Protein AF-A0A2M7ABZ1-F1 (afdb_monomer)

Mean predicted aligned error: 12.77 Å

Solvent-accessible surface area (backbone atoms only — not comparable to full-atom values): 26211 Å² total; per-residue (Å²): 136,86,88,85,86,80,89,87,82,90,82,91,82,89,80,89,74,88,72,80,87,73,80,72,74,69,66,63,60,52,29,52,74,60,35,75,46,79,46,58,76,96,41,47,70,61,53,51,52,48,51,53,53,42,56,55,56,56,36,79,76,76,46,80,64,65,33,72,39,83,44,68,68,30,31,37,38,35,41,38,52,60,62,96,60,91,64,83,72,90,65,74,61,65,68,59,35,51,50,57,22,34,69,79,47,41,23,38,33,36,39,34,40,42,34,88,60,85,48,88,64,38,64,44,33,30,42,30,28,50,57,42,79,54,99,72,53,60,24,41,28,23,48,36,36,40,37,42,24,10,77,90,36,52,86,51,42,50,75,60,51,60,78,70,50,64,84,97,42,56,28,34,37,36,45,47,50,62,66,88,73,53,52,76,82,44,38,79,47,53,74,65,25,46,31,44,35,36,41,58,58,56,22,81,50,54,58,62,51,45,54,50,46,65,58,48,47,76,78,34,61,91,60,39,24,70,43,46,49,45,61,59,68,42,47,66,58,53,49,58,62,53,56,60,45,70,45,73,75,47,38,69,44,62,88,45,42,38,38,36,40,35,33,25,54,78,57,71,78,37,29,56,51,53,48,34,37,51,50,13,38,54,30,55,76,69,61,42,40,86,69,46,42,44,69,49,98,47,37,40,37,33,41,29,40,54,102,57,62,38,41,34,34,46,32,46,46,9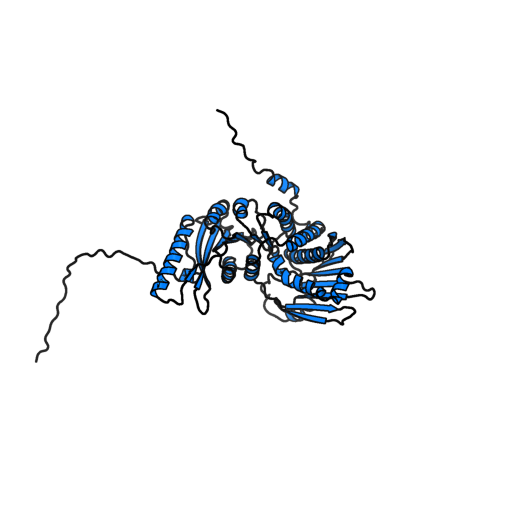0,64,77,54,93,85,49,32,85,65,62,78,68,62,87,87,68,84,73,81,81,67,98,76,69,26,63,45,32,42,37,40,31,30,51,83,86,83,72,39,34,40,40,34,43,31,57,34,90,49,87,35,34,28,38,39,38,39,32,45,87,91,39,73,79,46,76,45,81,46,76,49,80,72,72,52,69,31,53,46,52,41,59,55,71,74,56,83,78,70,54,66,63,55,55,48,6,48,53,42,24,44,54,51,52,74,41,29,65,82,64,68,79,67,82,84,74,60,73,71,60,58,57,60,61,71,69,64,62,83,74,78,79,73,92,76,88,83,137

Radius of gyration: 29.43 Å; Cα contacts (8 Å, |Δi|>4): 736; chains: 1; bounding box: 98×83×87 Å

Foldseek 3Di:
DDDDDDDDDDDDDDDDDPDPPPPPPQQPVCQQVPDKDWDDLVCVVVVVVVNVVNLQVVCVPDDVFAAEDEDAQAAEEEEEECPPDPDDPLDPDPQVLVLLLCLQHVHAYEYEYEDQDADVVQKIKMKGKRWDDDPTHYIYIHIYMYMYHYPVCLLCVLVSVVVVTDPPHAYEYEYDAACLPPCVSCVSVQQRHAEYEYALLRHQQSLVVLVSCLVVCVVCQVRYAYYHLLVLLCVVVVVLVVVQCPDPQSVVCLVQWAEKEWEFEPDHPSLVLSVLLVVLLSCLVSVWAFPAWDQDPFGIWTWIDDPDIHIYHYGYDDDDDPPQCVVVVPDPDDDPSDDPNGSTAKMKIWGDPPLFIKIWMWGDHNDSQWIWIWIDGNVDDIDIDIDGHDRQDVSNSVSVVVPDDHYDPSSSSSSVRSNVNLVNDPVSVPDDDPDPVVVVVVVVPDDPDPDPDDDD

Sequence (456 aa):
MRASGVVFERRQADEGVMKPNLEFAAIDTQLLDGGSSSVDVGAIERELDRLWKAAAEAHETERPHDAVMRACSANLIVITSAPDSGGASTFPDAAEVAAEVVTRHPCRVLVVDVLAQSLDPPLQASISARCQMPEQGKRICCEQIHLQADASAEEDLPGVILPLLIPGLPVYLWWIGDGAFEIVRYHQLIESVDCFLFDSALSDDPRVQTARLLEAIPRRRESLSFRDLNWARLTPWRQMVAQFFDARDALAYLPLLESVDIEVVPSRPRRFHQAALLAGWIMGQLNLEPESVVDTKRGVMIETRGERSVQFEIGVRPGPPRNALDHWAHREGEAPAEPLSVGVLSVSLSTRGDGRGASFSVCGGDDEESALTREKTLESDMVERRVRHRHRTVARLVGDELAFAGRDLVFEKALAKAADIYAGSCRAASIASVPVQQLQNELIRSPTHRGRDGMV

Secondary structure (DSSP, 8-state):
----------------------------HHHHTT--EEE-GGGHHHHHHHHHHHHHHHHHHH-GGG-EEE--S-EEEEEEE--SS-PPP-SPPHHHHHHHHHTTS--EEEEEEEESS--SSSEEEEEEEEEE--SSS-EEEEEEEEEEEETTTGGGHHHHHGGGSPTTS-EEEEEESTTTT-TTTTHHHHTT-SEEEE-GGG-S-HHHHHHHHHHHHHHHTTT-EEEEHHHHHTHHHHHHHHHTTSSHHHHTTGGGEEEEEEEE-S-TGGGHHHHHHHHHHHHHHTT-EEEEEEE-SSEEEEEEESSS--EEEEEEPSSS-TTTHHHHTT--S-PPP--TT-SEEEEEEEE-SSS---EEEEEE-SSTTEEEEEEE-SSS--EEEEEE-----HHHHHHHHHT--S--HHHHHHHHHHHHHHHH-TTTS-S----HHHHHHHHTTS----------

Structure (mmCIF, N/CA/C/O backbone):
data_AF-A0A2M7ABZ1-F1
#
_entry.id   AF-A0A2M7ABZ1-F1
#
loop_
_atom_site.group_PDB
_atom_site.id
_atom_site.type_symbol
_atom_site.label_atom_id
_atom_site.label_alt_id
_atom_site.label_comp_id
_atom_site.label_asym_id
_atom_site.label_entity_id
_atom_site.label_seq_id
_atom_site.pdbx_PDB_ins_code
_atom_site.Cartn_x
_atom_site.Cartn_y
_atom_site.Cartn_z
_atom_site.occupancy
_atom_site.B_iso_or_equiv
_atom_site.auth_seq_id
_atom_site.auth_comp_id
_atom_site.auth_asym_id
_atom_site.auth_atom_id
_atom_site.pdbx_PDB_model_num
ATOM 1 N N . MET A 1 1 ? 73.064 -50.337 -42.245 1.00 37.56 1 MET A N 1
ATOM 2 C CA . MET A 1 1 ? 71.659 -50.152 -42.675 1.00 37.56 1 MET A CA 1
ATOM 3 C C . MET A 1 1 ? 71.125 -48.917 -41.963 1.00 37.56 1 MET A C 1
ATOM 5 O O . MET A 1 1 ? 70.828 -48.992 -40.787 1.00 37.56 1 MET A O 1
ATOM 9 N N . ARG A 1 2 ? 71.426 -47.725 -42.490 1.00 26.98 2 ARG A N 1
ATOM 10 C CA . ARG A 1 2 ? 70.519 -46.872 -43.288 1.00 26.98 2 ARG A CA 1
ATOM 11 C C . ARG A 1 2 ? 69.206 -46.535 -42.566 1.00 26.98 2 ARG A C 1
ATOM 13 O O . ARG A 1 2 ? 68.192 -47.178 -42.789 1.00 26.98 2 ARG A O 1
ATOM 20 N N . ALA A 1 3 ? 69.277 -45.470 -41.769 1.00 29.48 3 ALA A N 1
ATOM 21 C CA . ALA A 1 3 ? 68.209 -44.492 -41.615 1.00 29.48 3 ALA A CA 1
ATOM 22 C C . ALA A 1 3 ? 68.322 -43.466 -42.765 1.00 29.48 3 ALA A C 1
ATOM 24 O O . ALA A 1 3 ? 69.419 -43.007 -43.086 1.00 29.48 3 ALA A O 1
ATOM 25 N N . SER A 1 4 ? 67.212 -43.162 -43.430 1.00 27.42 4 SER A N 1
ATOM 26 C CA . SER A 1 4 ? 67.008 -42.106 -44.443 1.00 27.42 4 SER A CA 1
ATOM 27 C C . SER A 1 4 ? 65.489 -41.990 -44.592 1.00 27.42 4 SER A C 1
ATOM 29 O O . SER A 1 4 ? 64.832 -43.023 -44.616 1.00 27.42 4 SER A O 1
ATOM 31 N N . GLY A 1 5 ? 64.827 -40.843 -44.664 1.00 26.83 5 GLY A N 1
ATOM 32 C CA . GLY A 1 5 ? 65.174 -39.437 -44.870 1.00 26.83 5 GLY A CA 1
ATOM 33 C C . GLY A 1 5 ? 63.844 -38.658 -44.775 1.00 26.83 5 GLY A C 1
ATOM 34 O O . GLY A 1 5 ? 62.827 -39.258 -44.452 1.00 26.83 5 GLY A O 1
ATOM 35 N N . VAL A 1 6 ? 63.677 -37.376 -45.063 1.00 28.42 6 VAL A N 1
ATOM 36 C CA . VAL A 1 6 ? 64.500 -36.206 -45.374 1.00 28.42 6 VAL A CA 1
ATOM 37 C C . VAL A 1 6 ? 63.502 -35.035 -45.241 1.00 28.42 6 VAL A C 1
ATOM 39 O O . VAL A 1 6 ? 62.312 -35.185 -45.510 1.00 28.42 6 VAL A O 1
ATOM 42 N N . VAL A 1 7 ? 64.013 -33.899 -44.780 1.00 34.03 7 VAL A N 1
ATOM 43 C CA . VAL A 1 7 ? 63.387 -32.571 -44.654 1.00 34.03 7 VAL A CA 1
ATOM 44 C C . VAL A 1 7 ? 62.760 -32.087 -45.967 1.00 34.03 7 VAL A C 1
ATOM 46 O O . VAL A 1 7 ? 63.385 -32.284 -46.998 1.00 34.03 7 VAL A O 1
ATOM 49 N N . PHE A 1 8 ? 61.646 -31.341 -45.927 1.00 25.97 8 PHE A N 1
ATOM 50 C CA . PHE A 1 8 ? 61.452 -30.185 -46.822 1.00 25.97 8 PHE A CA 1
ATOM 51 C C . PHE A 1 8 ? 60.575 -29.102 -46.182 1.00 25.97 8 PHE A C 1
ATOM 53 O O . PHE A 1 8 ? 59.482 -29.357 -45.683 1.00 25.97 8 PHE A O 1
ATOM 60 N N . GLU A 1 9 ? 61.100 -27.880 -46.216 1.00 25.58 9 GLU A N 1
ATOM 61 C CA . GLU A 1 9 ? 60.507 -26.646 -45.720 1.00 25.58 9 GLU A CA 1
ATOM 62 C C . GLU A 1 9 ? 60.005 -25.796 -46.909 1.00 25.58 9 GLU A C 1
ATOM 64 O O . GLU A 1 9 ? 60.681 -25.699 -47.930 1.00 25.58 9 GLU A O 1
ATOM 69 N N . ARG A 1 10 ? 58.824 -25.183 -46.724 1.00 29.83 10 ARG A N 1
ATOM 70 C CA . ARG A 1 10 ? 58.233 -23.978 -47.359 1.00 29.83 10 ARG A CA 1
ATOM 71 C C . ARG A 1 10 ? 58.237 -23.791 -48.891 1.00 29.83 10 ARG A C 1
ATOM 73 O O . ARG A 1 10 ? 59.263 -23.514 -49.502 1.00 29.83 10 ARG A O 1
ATOM 80 N N . ARG A 1 11 ? 57.025 -23.565 -49.428 1.00 25.77 11 ARG A N 1
ATOM 81 C CA . ARG A 1 11 ? 56.642 -22.305 -50.111 1.00 25.77 11 ARG A CA 1
ATOM 82 C C . ARG A 1 11 ? 55.117 -22.139 -50.181 1.00 25.77 11 ARG A C 1
ATOM 84 O O . ARG A 1 11 ? 54.405 -23.089 -50.480 1.00 25.77 11 ARG A O 1
ATOM 91 N N . GLN A 1 12 ? 54.660 -20.923 -49.878 1.00 30.97 12 GLN A N 1
ATOM 92 C CA . GLN A 1 12 ? 53.288 -20.439 -50.048 1.00 30.97 12 GLN A CA 1
ATOM 93 C C . GLN A 1 12 ? 52.871 -20.448 -51.524 1.00 30.97 12 GLN A C 1
ATOM 95 O O . GLN A 1 12 ? 53.657 -20.050 -52.384 1.00 30.97 12 GLN A O 1
ATOM 100 N N . ALA A 1 13 ? 51.607 -20.785 -51.770 1.00 28.12 13 ALA A N 1
ATOM 101 C CA . ALA A 1 13 ? 50.809 -20.192 -52.832 1.00 28.12 13 ALA A CA 1
ATOM 102 C C . ALA A 1 13 ? 49.476 -19.770 -52.203 1.00 28.12 13 ALA A C 1
ATOM 104 O O . ALA A 1 13 ? 48.799 -20.560 -51.546 1.00 28.12 13 ALA A O 1
ATOM 105 N N . ASP A 1 14 ? 49.227 -18.479 -52.330 1.00 31.53 14 ASP A N 1
ATOM 106 C CA . ASP A 1 14 ? 48.079 -17.713 -51.884 1.00 31.53 14 ASP A CA 1
ATOM 107 C C . ASP A 1 14 ? 46.997 -17.848 -52.964 1.00 31.53 14 ASP A C 1
ATOM 109 O O . ASP A 1 14 ? 47.285 -17.582 -54.128 1.00 31.53 14 ASP A O 1
ATOM 113 N N . GLU A 1 15 ? 45.787 -18.280 -52.615 1.00 28.86 15 GLU A N 1
ATOM 114 C CA . GLU A 1 15 ? 44.605 -18.081 -53.459 1.00 28.86 15 GLU A CA 1
ATOM 115 C C . GLU A 1 15 ? 43.376 -17.938 -52.557 1.00 28.86 15 GLU A C 1
ATOM 117 O O . GLU A 1 15 ? 43.018 -18.818 -51.770 1.00 28.86 15 GLU A O 1
ATOM 122 N N . GLY A 1 16 ? 42.809 -16.736 -52.613 1.00 39.03 16 GLY A N 1
ATOM 123 C CA . GLY A 1 16 ? 41.833 -16.226 -51.671 1.00 39.03 16 GLY A CA 1
ATOM 124 C C . GLY A 1 16 ? 40.489 -16.936 -51.728 1.00 39.03 16 GLY A C 1
ATOM 125 O O . GLY A 1 16 ? 39.860 -17.066 -52.775 1.00 39.03 16 GLY A O 1
ATOM 126 N N . VAL A 1 17 ? 39.986 -17.261 -50.543 1.00 30.23 17 VAL A N 1
ATOM 127 C CA . VAL A 1 17 ? 38.552 -17.335 -50.286 1.00 30.23 17 VAL A CA 1
ATOM 128 C C . VAL A 1 17 ? 38.280 -16.330 -49.181 1.00 30.23 17 VAL A C 1
ATOM 130 O O . VAL A 1 17 ? 38.726 -16.497 -48.046 1.00 30.23 17 VAL A O 1
ATOM 133 N N . MET A 1 18 ? 37.594 -15.249 -49.547 1.00 25.61 18 MET A N 1
ATOM 134 C CA . MET A 1 18 ? 37.084 -14.247 -48.621 1.00 25.61 18 MET A CA 1
ATOM 135 C C . MET A 1 18 ? 36.155 -14.971 -47.633 1.00 25.61 18 MET A C 1
ATOM 137 O O . MET A 1 18 ? 35.040 -15.354 -47.984 1.00 25.61 18 MET A O 1
ATOM 141 N N . LYS A 1 19 ? 36.640 -15.245 -46.417 1.00 27.69 19 LYS A N 1
ATOM 142 C CA . LYS A 1 19 ? 35.794 -15.744 -45.331 1.00 27.69 19 LYS A CA 1
ATOM 143 C C . LYS A 1 19 ? 34.947 -14.567 -44.844 1.00 27.69 19 LYS A C 1
ATOM 145 O O . LYS A 1 19 ? 35.532 -13.539 -44.502 1.00 27.69 19 LYS A O 1
ATOM 150 N N . PRO A 1 20 ? 33.610 -14.669 -44.809 1.00 27.34 20 PRO A N 1
ATOM 151 C CA . PRO A 1 20 ? 32.815 -13.663 -44.130 1.00 27.34 20 PRO A CA 1
ATOM 152 C C . PRO A 1 20 ? 33.196 -13.693 -42.645 1.00 27.34 20 PRO A C 1
ATOM 154 O O . PRO A 1 20 ? 33.122 -14.743 -42.004 1.00 27.34 20 PRO A O 1
ATOM 157 N N . ASN A 1 21 ? 33.636 -12.549 -42.116 1.00 25.69 21 ASN A N 1
ATOM 158 C CA . ASN A 1 21 ? 33.726 -12.308 -40.679 1.00 25.69 21 ASN A CA 1
ATOM 159 C C . ASN A 1 21 ? 32.302 -12.335 -40.114 1.00 25.69 21 ASN A C 1
ATOM 161 O O . ASN A 1 21 ? 31.626 -11.314 -40.038 1.00 25.69 21 ASN A O 1
ATOM 165 N N . LEU A 1 22 ? 31.836 -13.527 -39.766 1.00 29.81 22 LEU A N 1
ATOM 166 C CA . LEU A 1 22 ? 30.732 -13.723 -38.843 1.00 29.81 22 LEU A CA 1
ATOM 167 C C . LEU A 1 22 ? 31.352 -13.842 -37.452 1.00 29.81 22 LEU A C 1
ATOM 169 O O . LEU A 1 22 ? 31.588 -14.939 -36.951 1.00 29.81 22 LEU A O 1
ATOM 173 N N . GLU A 1 23 ? 31.643 -12.695 -36.839 1.00 25.44 23 GLU A N 1
ATOM 174 C CA . GLU A 1 23 ? 31.601 -12.609 -35.381 1.00 25.44 23 GLU A CA 1
ATOM 175 C C . GLU A 1 23 ? 30.135 -12.819 -34.984 1.00 25.44 23 GLU A C 1
ATOM 177 O O . GLU A 1 23 ? 29.347 -11.879 -34.881 1.00 25.44 23 GLU A O 1
ATOM 182 N N . PHE A 1 24 ? 29.739 -14.083 -34.828 1.00 29.56 24 PHE A N 1
ATOM 183 C CA . PHE A 1 24 ? 28.591 -14.410 -33.999 1.00 29.56 24 PHE A CA 1
ATOM 184 C C . PHE A 1 24 ? 28.968 -13.958 -32.593 1.00 29.56 24 PHE A C 1
ATOM 186 O O . PHE A 1 24 ? 29.764 -14.611 -31.919 1.00 29.56 24 PHE A O 1
ATOM 193 N N . ALA A 1 25 ? 28.462 -12.793 -32.190 1.00 31.64 25 ALA A N 1
ATOM 194 C CA . ALA A 1 25 ? 28.470 -12.392 -30.798 1.00 31.64 25 ALA A CA 1
ATOM 195 C C . ALA A 1 25 ? 27.790 -13.526 -30.030 1.00 31.64 25 ALA A C 1
ATOM 197 O O . ALA A 1 25 ? 26.587 -13.743 -30.184 1.00 31.64 25 ALA A O 1
ATOM 198 N N . ALA A 1 26 ? 28.586 -14.292 -29.280 1.00 33.97 26 ALA A N 1
ATOM 199 C CA . ALA A 1 26 ? 28.063 -15.190 -28.272 1.00 33.97 26 ALA A CA 1
ATOM 200 C C . ALA A 1 26 ? 27.034 -14.392 -27.470 1.00 33.97 26 ALA A C 1
ATOM 202 O O . ALA A 1 26 ? 27.288 -13.236 -27.123 1.00 33.97 26 ALA A O 1
ATOM 203 N N . ILE A 1 27 ? 25.859 -14.975 -27.246 1.00 44.28 27 ILE A N 1
ATOM 204 C CA . ILE A 1 27 ? 24.884 -14.402 -26.321 1.00 44.28 27 ILE A CA 1
ATOM 205 C C . ILE A 1 27 ? 25.647 -14.068 -25.060 1.00 44.28 27 ILE A C 1
ATOM 207 O O . ILE A 1 27 ? 26.324 -14.938 -24.507 1.00 44.28 27 ILE A O 1
ATOM 211 N N . ASP A 1 28 ? 25.556 -12.819 -24.628 1.00 55.75 28 ASP A N 1
ATOM 212 C CA . ASP A 1 28 ? 26.108 -12.461 -23.345 1.00 55.75 28 ASP A CA 1
ATOM 213 C C . ASP A 1 28 ? 25.199 -13.092 -22.291 1.00 55.75 28 ASP A C 1
ATOM 215 O O . ASP A 1 28 ? 24.196 -12.517 -21.868 1.00 55.75 28 ASP A O 1
ATOM 219 N N . THR A 1 29 ? 25.484 -14.347 -21.936 1.00 54.69 29 THR A N 1
ATOM 220 C CA . THR A 1 29 ? 24.743 -15.109 -20.925 1.00 54.69 29 THR A CA 1
ATOM 221 C C . THR A 1 29 ? 24.694 -14.346 -19.605 1.00 54.69 29 THR A C 1
ATOM 223 O O . THR A 1 29 ? 23.753 -14.533 -18.839 1.00 54.69 29 THR A O 1
ATOM 226 N N . GLN A 1 30 ? 25.624 -13.404 -19.393 1.00 60.22 30 GLN A N 1
ATOM 227 C CA . GLN A 1 30 ? 25.597 -12.453 -18.288 1.00 60.22 30 GLN A CA 1
ATOM 228 C C . GLN A 1 30 ? 24.284 -11.667 -18.241 1.00 60.22 30 GLN A C 1
ATOM 230 O O . GLN A 1 30 ? 23.736 -11.517 -17.157 1.00 60.22 30 GLN A O 1
ATOM 235 N N . LEU A 1 31 ? 23.722 -11.235 -19.377 1.00 67.81 31 LEU A N 1
ATOM 236 C CA . LEU A 1 31 ? 22.454 -10.492 -19.410 1.00 67.81 31 LEU A CA 1
ATOM 237 C C . LEU A 1 31 ? 21.248 -11.349 -19.035 1.00 67.81 31 LEU A C 1
ATOM 239 O O . LEU A 1 31 ? 20.300 -10.842 -18.440 1.00 67.81 31 LEU A O 1
ATOM 243 N N . LEU A 1 32 ? 21.280 -12.643 -19.365 1.00 63.00 32 LEU A N 1
ATOM 244 C CA . LEU A 1 32 ? 20.260 -13.590 -18.915 1.00 63.00 32 LEU A CA 1
ATOM 245 C C . LEU A 1 32 ? 20.393 -13.837 -17.410 1.00 63.00 32 LEU A C 1
ATOM 247 O O . LEU A 1 32 ? 19.382 -13.951 -16.715 1.00 63.00 32 LEU A O 1
ATOM 251 N N . ASP A 1 33 ? 21.623 -13.887 -16.900 1.00 63.25 33 ASP A N 1
ATOM 252 C CA . ASP A 1 33 ? 21.953 -14.131 -15.493 1.00 63.25 33 ASP A CA 1
ATOM 253 C C . ASP A 1 33 ? 21.874 -12.863 -14.614 1.00 63.25 33 ASP A C 1
ATOM 255 O O . ASP A 1 33 ? 22.294 -12.875 -13.458 1.00 63.25 33 ASP A O 1
ATOM 259 N N . GLY A 1 34 ? 21.267 -11.786 -15.129 1.00 63.81 34 GLY A N 1
ATOM 260 C CA . GLY A 1 34 ? 20.964 -10.563 -14.382 1.00 63.81 34 GLY A CA 1
ATOM 261 C C . GLY A 1 34 ? 21.987 -9.434 -14.518 1.00 63.81 34 GLY A C 1
ATOM 262 O O . GLY A 1 34 ? 21.836 -8.415 -13.848 1.00 63.81 34 GLY A O 1
ATOM 263 N N . GLY A 1 35 ? 22.996 -9.588 -15.373 1.00 74.75 35 GLY A N 1
ATOM 264 C CA . GLY A 1 35 ? 23.852 -8.497 -15.832 1.00 74.75 35 GLY A CA 1
ATOM 265 C C . GLY A 1 35 ? 23.069 -7.472 -16.657 1.00 74.75 35 GLY A C 1
ATOM 266 O O . GLY A 1 35 ? 22.014 -7.776 -17.218 1.00 74.75 35 GLY A O 1
ATOM 267 N N . SER A 1 36 ? 23.590 -6.250 -16.735 1.00 80.75 36 SER A N 1
ATOM 268 C CA . SER A 1 36 ? 23.009 -5.159 -17.519 1.00 80.75 36 SER A CA 1
ATOM 269 C C . SER A 1 36 ? 23.965 -4.693 -18.615 1.00 80.75 36 SER A C 1
ATOM 271 O O . SER A 1 36 ? 25.185 -4.728 -18.457 1.00 80.75 36 SER A O 1
ATOM 273 N N . SER A 1 37 ? 23.402 -4.252 -19.740 1.00 85.88 37 SER A N 1
ATOM 274 C CA . SER A 1 37 ? 24.144 -3.626 -20.837 1.00 85.88 37 SER A CA 1
ATOM 275 C C . SER A 1 37 ? 23.607 -2.223 -21.079 1.00 85.88 37 SER A C 1
ATOM 277 O O . SER A 1 37 ? 22.395 -2.042 -21.204 1.00 85.88 37 SER A O 1
ATOM 279 N N . SER A 1 38 ? 24.500 -1.233 -21.136 1.00 90.75 38 SER A N 1
ATOM 280 C CA . SER A 1 38 ? 24.141 0.144 -21.482 1.00 90.75 38 SER A CA 1
ATOM 281 C C . SER A 1 38 ? 23.786 0.250 -22.966 1.00 90.75 38 SER A C 1
ATOM 283 O O . SER A 1 38 ? 24.461 -0.332 -23.817 1.00 90.75 38 SER A O 1
ATOM 285 N N . VAL A 1 39 ? 22.722 0.992 -23.275 1.00 92.38 39 VAL A N 1
ATOM 286 C CA . VAL A 1 39 ? 22.192 1.146 -24.633 1.00 92.38 39 VAL A CA 1
ATOM 287 C C . VAL A 1 39 ? 21.771 2.587 -24.903 1.00 92.38 39 VAL A C 1
ATOM 289 O O . VAL A 1 39 ? 21.405 3.327 -23.992 1.00 92.38 39 VAL A O 1
ATOM 292 N N . ASP A 1 40 ? 21.784 2.975 -26.177 1.00 91.31 40 ASP A N 1
ATOM 293 C CA . ASP A 1 40 ? 21.129 4.207 -26.616 1.00 91.31 40 ASP A CA 1
ATOM 294 C C . ASP A 1 40 ? 19.605 4.081 -26.456 1.00 91.31 40 ASP A C 1
ATOM 296 O O . ASP A 1 40 ? 19.018 3.043 -26.777 1.00 91.31 40 ASP A O 1
ATOM 300 N N . VAL A 1 41 ? 18.954 5.154 -26.006 1.00 90.69 41 VAL A N 1
ATOM 301 C CA . VAL A 1 41 ? 17.511 5.182 -25.725 1.00 90.69 41 VAL A CA 1
ATOM 302 C C . VAL A 1 41 ? 16.704 4.834 -26.980 1.00 90.69 41 VAL A C 1
ATOM 304 O O . VAL A 1 41 ? 15.777 4.028 -26.929 1.00 90.69 41 VAL A O 1
ATOM 307 N N . GLY A 1 42 ? 17.110 5.355 -28.144 1.00 90.75 42 GLY A N 1
ATOM 308 C CA . GLY A 1 42 ? 16.475 5.054 -29.432 1.00 90.75 42 GLY A CA 1
ATOM 309 C C . GLY A 1 42 ? 16.747 3.639 -29.967 1.00 90.75 42 GLY A C 1
ATOM 310 O O . GLY A 1 42 ? 16.208 3.250 -31.010 1.00 90.75 42 GLY A O 1
ATOM 311 N N . ALA A 1 43 ? 17.600 2.862 -29.296 1.00 92.75 43 ALA A N 1
ATOM 312 C CA . ALA A 1 43 ? 17.977 1.507 -29.679 1.00 92.75 43 ALA A CA 1
ATOM 313 C C . ALA A 1 43 ? 17.376 0.414 -28.782 1.00 92.75 43 ALA A C 1
ATOM 315 O O . ALA A 1 43 ? 17.467 -0.752 -29.163 1.00 92.75 43 ALA A O 1
ATOM 316 N N . ILE A 1 44 ? 16.738 0.765 -27.655 1.00 94.06 44 ILE A N 1
ATOM 317 C CA . ILE A 1 44 ? 16.277 -0.184 -26.623 1.00 94.06 44 ILE A CA 1
ATOM 318 C C . ILE A 1 44 ? 15.510 -1.377 -27.220 1.00 94.06 44 ILE A C 1
ATOM 320 O O . ILE A 1 44 ? 15.923 -2.516 -27.025 1.00 94.06 44 ILE A O 1
ATOM 324 N N . GLU A 1 45 ? 14.445 -1.145 -27.998 1.00 93.50 45 GLU A N 1
ATOM 325 C CA . GLU A 1 45 ? 13.643 -2.240 -28.581 1.00 93.50 45 GLU A CA 1
ATOM 326 C C . GLU A 1 45 ? 14.450 -3.122 -29.544 1.00 93.50 45 GLU A C 1
ATOM 328 O O . GLU A 1 45 ? 14.308 -4.344 -29.534 1.00 93.50 45 GLU A O 1
ATOM 333 N N . ARG A 1 46 ? 15.352 -2.535 -30.346 1.00 93.69 46 ARG A N 1
ATOM 334 C CA . ARG A 1 46 ? 16.205 -3.327 -31.249 1.00 93.69 46 ARG A CA 1
ATOM 335 C C . ARG A 1 46 ? 17.165 -4.220 -30.473 1.00 93.69 46 ARG A C 1
ATOM 337 O O . ARG A 1 46 ? 17.393 -5.354 -30.889 1.00 93.69 46 ARG A O 1
ATOM 344 N N . GLU A 1 47 ? 17.744 -3.713 -29.388 1.00 93.12 47 GLU A N 1
ATOM 345 C CA . GLU A 1 47 ? 18.681 -4.483 -28.569 1.00 93.12 47 GLU A CA 1
ATOM 346 C C . GLU A 1 47 ? 17.962 -5.560 -27.743 1.00 93.12 47 GLU A C 1
ATOM 348 O O . GLU A 1 47 ? 18.479 -6.670 -27.621 1.00 93.12 47 GLU A O 1
ATOM 353 N N . LEU A 1 48 ? 16.733 -5.308 -27.276 1.00 90.88 48 LEU A N 1
ATOM 354 C CA . LEU A 1 48 ? 15.878 -6.344 -26.679 1.00 90.88 48 LEU A CA 1
ATOM 355 C C . LEU A 1 48 ? 15.531 -7.445 -27.693 1.00 90.88 48 LEU A C 1
ATOM 357 O O . LEU A 1 48 ? 15.695 -8.630 -27.401 1.00 90.88 48 LEU A O 1
ATOM 361 N N . ASP A 1 49 ? 15.121 -7.082 -28.911 1.00 90.06 49 ASP A N 1
ATOM 362 C CA . ASP A 1 49 ? 14.864 -8.046 -29.989 1.00 90.06 49 ASP A CA 1
ATOM 363 C C . ASP A 1 49 ? 16.107 -8.875 -30.326 1.00 90.06 49 ASP A C 1
ATOM 365 O O . ASP A 1 49 ? 16.015 -10.080 -30.583 1.00 90.06 49 ASP A O 1
ATOM 369 N N . ARG A 1 50 ? 17.280 -8.235 -30.335 1.00 89.62 50 ARG A N 1
ATOM 370 C CA . ARG A 1 50 ? 18.560 -8.908 -30.552 1.00 89.62 50 ARG A CA 1
ATOM 371 C C . ARG A 1 50 ? 18.858 -9.898 -29.429 1.00 89.62 50 ARG A C 1
ATOM 373 O O . ARG A 1 50 ? 19.221 -11.033 -29.731 1.00 89.62 50 ARG A O 1
ATOM 380 N N . LEU A 1 51 ? 18.663 -9.500 -28.170 1.00 86.81 51 LEU A N 1
ATOM 381 C CA . LEU A 1 51 ? 18.843 -10.358 -26.998 1.00 86.81 51 LEU A CA 1
ATOM 382 C C . LEU A 1 51 ? 17.960 -11.608 -27.083 1.00 86.81 51 LEU A C 1
ATOM 384 O O . LEU A 1 51 ? 18.453 -12.718 -26.884 1.00 86.81 51 LEU A O 1
ATOM 388 N N . TRP A 1 52 ? 16.680 -11.459 -27.436 1.00 86.88 52 TRP A N 1
ATOM 389 C CA . TRP A 1 52 ? 15.760 -12.599 -27.516 1.00 86.88 52 TRP A CA 1
ATOM 390 C C . TRP A 1 52 ? 16.023 -13.522 -28.703 1.00 86.88 52 TRP A C 1
ATOM 392 O O . TRP A 1 52 ? 15.903 -14.738 -28.550 1.00 86.88 52 TRP A O 1
ATOM 402 N N . LYS A 1 53 ? 16.407 -12.977 -29.865 1.00 85.50 53 LYS A N 1
ATOM 403 C CA . LYS A 1 53 ? 16.834 -13.791 -31.017 1.00 85.50 53 LYS A CA 1
ATOM 404 C C . LYS A 1 53 ? 18.053 -14.627 -30.666 1.00 85.50 53 LYS A C 1
ATOM 406 O O . LYS A 1 53 ? 18.043 -15.834 -30.874 1.00 85.50 53 LYS A O 1
ATOM 411 N N . ALA A 1 54 ? 19.051 -13.990 -30.060 1.00 82.06 54 ALA A N 1
ATOM 412 C CA . ALA A 1 54 ? 20.263 -14.667 -29.647 1.00 82.06 54 ALA A CA 1
ATOM 413 C C . ALA A 1 54 ? 19.929 -15.771 -28.623 1.00 82.06 54 ALA A C 1
ATOM 415 O O . ALA A 1 54 ? 20.287 -16.923 -28.840 1.00 82.06 54 ALA A O 1
ATOM 416 N N . ALA A 1 55 ? 19.153 -15.469 -27.572 1.00 78.56 55 ALA A N 1
ATOM 417 C CA . ALA A 1 55 ? 18.728 -16.465 -26.583 1.00 78.56 55 ALA A CA 1
ATOM 418 C C . ALA A 1 55 ? 18.027 -17.677 -27.225 1.00 78.56 55 ALA A C 1
ATOM 420 O O . ALA A 1 55 ? 18.344 -18.811 -26.878 1.00 78.56 55 ALA A O 1
ATOM 421 N N . ALA A 1 56 ? 17.125 -17.462 -28.189 1.00 77.94 56 ALA A N 1
ATOM 422 C CA . ALA A 1 56 ? 16.450 -18.547 -28.900 1.00 77.94 56 ALA A CA 1
ATOM 423 C C . ALA A 1 56 ? 17.425 -19.443 -29.692 1.00 77.94 56 ALA A C 1
ATOM 425 O O . ALA A 1 56 ? 17.279 -20.664 -29.661 1.00 77.94 56 ALA A O 1
ATOM 426 N N . GLU A 1 57 ? 18.431 -18.856 -30.346 1.00 76.62 57 GLU A N 1
ATOM 427 C CA . GLU A 1 57 ? 19.406 -19.573 -31.179 1.00 76.62 57 GLU A CA 1
ATOM 428 C C . GLU A 1 57 ? 20.348 -20.488 -30.367 1.00 76.62 57 GLU A C 1
ATOM 430 O O . GLU A 1 57 ? 20.600 -21.614 -30.793 1.00 76.62 57 GLU A O 1
ATOM 435 N N . ALA A 1 58 ? 20.828 -20.094 -29.176 1.00 68.25 58 ALA A N 1
ATOM 436 C CA . ALA A 1 58 ? 21.696 -20.990 -28.381 1.00 68.25 58 ALA A CA 1
ATOM 437 C C . ALA A 1 58 ? 20.990 -22.214 -27.797 1.00 68.25 58 ALA A C 1
ATOM 439 O O . ALA A 1 58 ? 21.638 -23.217 -27.483 1.00 68.25 58 ALA A O 1
ATOM 440 N N . HIS A 1 59 ? 19.667 -22.172 -27.646 1.00 60.94 59 HIS A N 1
ATOM 441 C CA . HIS A 1 59 ? 18.929 -23.346 -27.189 1.00 60.94 59 HIS A CA 1
ATOM 442 C C . HIS A 1 59 ? 18.866 -24.455 -28.238 1.00 60.94 59 HIS A C 1
ATOM 444 O O . HIS A 1 59 ? 18.713 -25.620 -27.867 1.00 60.94 59 HIS A O 1
ATOM 450 N N . GLU A 1 60 ? 19.012 -24.128 -29.524 1.00 58.81 60 GLU A N 1
ATOM 451 C CA . GLU A 1 60 ? 19.020 -25.127 -30.594 1.00 58.81 60 GLU A CA 1
ATOM 452 C C . GLU A 1 60 ? 20.312 -25.960 -30.607 1.00 58.81 60 GLU A C 1
ATOM 454 O O . GLU A 1 60 ? 20.299 -27.104 -31.065 1.00 58.81 60 GLU A O 1
ATOM 459 N N . THR A 1 61 ? 21.415 -25.434 -30.063 1.00 56.56 61 THR A N 1
ATOM 460 C CA . THR A 1 61 ? 22.746 -26.049 -30.153 1.00 56.56 61 THR A CA 1
ATOM 461 C C . THR A 1 61 ? 23.217 -26.796 -28.901 1.00 56.56 61 THR A C 1
ATOM 463 O O . THR A 1 61 ? 23.967 -27.760 -29.064 1.00 56.56 61 THR A O 1
ATOM 466 N N . GLU A 1 62 ? 22.815 -26.419 -27.673 1.00 53.31 62 GLU A N 1
ATOM 467 C CA . GLU A 1 62 ? 23.560 -26.866 -26.472 1.00 53.31 62 GLU A CA 1
ATOM 468 C C . GLU A 1 62 ? 22.800 -27.663 -25.387 1.00 53.31 62 GLU A C 1
ATOM 470 O O . GLU A 1 62 ? 23.462 -28.458 -24.721 1.00 53.31 62 GLU A O 1
ATOM 475 N N . ARG A 1 63 ? 21.464 -27.558 -25.217 1.00 54.81 63 ARG A N 1
ATOM 476 C CA . ARG A 1 63 ? 20.625 -28.435 -24.341 1.00 54.81 63 ARG A CA 1
ATOM 477 C C . ARG A 1 63 ? 19.118 -28.095 -24.438 1.00 54.81 63 ARG A C 1
ATOM 479 O O . ARG A 1 63 ? 18.733 -26.977 -24.105 1.00 54.81 63 ARG A O 1
ATOM 486 N N . PRO A 1 64 ? 18.218 -29.054 -24.734 1.00 52.88 64 PRO A N 1
ATOM 487 C CA . PRO A 1 64 ? 16.774 -28.791 -24.848 1.00 52.88 64 PRO A CA 1
ATOM 488 C C . PRO A 1 64 ? 16.038 -28.548 -23.512 1.00 52.88 64 PRO A C 1
ATOM 490 O O . PRO A 1 64 ? 14.913 -28.048 -23.524 1.00 52.88 64 PRO A O 1
ATOM 493 N N . HIS A 1 65 ? 16.636 -28.890 -22.363 1.00 51.19 65 HIS A N 1
ATOM 494 C CA . HIS A 1 65 ? 16.026 -28.681 -21.038 1.00 51.19 65 HIS A CA 1
ATOM 495 C C . HIS A 1 65 ? 16.166 -27.247 -20.501 1.00 51.19 65 HIS A C 1
ATOM 497 O O . HIS A 1 65 ? 15.427 -26.895 -19.589 1.00 51.19 65 HIS A O 1
ATOM 503 N N . ASP A 1 66 ? 17.019 -26.418 -21.112 1.00 58.41 66 ASP A N 1
ATOM 504 C CA . ASP A 1 66 ? 17.309 -25.049 -20.662 1.00 58.41 66 ASP A CA 1
ATOM 505 C C . ASP A 1 66 ? 16.547 -23.975 -21.456 1.00 58.41 66 ASP A C 1
ATOM 507 O O . ASP A 1 66 ? 16.835 -22.791 -21.315 1.00 58.41 66 ASP A O 1
ATOM 511 N N . ALA A 1 67 ? 15.581 -24.365 -22.300 1.00 68.38 67 ALA A N 1
ATOM 512 C CA . ALA A 1 67 ? 14.897 -23.458 -23.221 1.00 68.38 67 ALA A CA 1
ATOM 513 C C . ALA A 1 67 ? 14.336 -22.209 -22.515 1.00 68.38 67 ALA A C 1
ATOM 515 O O . ALA A 1 67 ? 13.472 -22.317 -21.640 1.00 68.38 67 ALA A O 1
ATOM 516 N N . VAL A 1 68 ? 14.800 -21.028 -22.928 1.00 73.25 68 VAL A N 1
ATOM 517 C CA . VAL A 1 68 ? 14.299 -19.731 -22.468 1.00 73.25 68 VAL A CA 1
ATOM 518 C C . VAL A 1 68 ? 12.965 -19.425 -23.134 1.00 73.25 68 VAL A C 1
ATOM 520 O O . VAL A 1 68 ? 12.796 -19.520 -24.348 1.00 73.25 68 VAL A O 1
ATOM 523 N N . MET A 1 69 ? 11.998 -19.032 -22.317 1.00 80.00 69 MET A N 1
ATOM 524 C CA . MET A 1 69 ? 10.699 -18.543 -22.737 1.00 80.00 69 MET A CA 1
ATOM 525 C C . MET A 1 69 ? 10.535 -17.111 -22.240 1.00 80.00 69 MET A C 1
ATOM 527 O O . MET A 1 69 ? 10.525 -16.862 -21.035 1.00 80.00 69 MET A O 1
ATOM 531 N N . ARG A 1 70 ? 10.361 -16.172 -23.173 1.00 83.88 70 ARG A N 1
ATOM 532 C CA . ARG A 1 70 ? 9.915 -14.817 -22.847 1.00 83.88 70 ARG A CA 1
ATOM 533 C C . ARG A 1 70 ? 8.445 -14.878 -22.438 1.00 83.88 70 ARG A C 1
ATOM 535 O O . ARG A 1 70 ? 7.613 -15.342 -23.218 1.00 83.88 70 ARG A O 1
ATOM 542 N N . ALA A 1 71 ? 8.124 -14.417 -21.234 1.00 81.94 71 ALA A N 1
ATOM 543 C CA . ALA A 1 71 ? 6.747 -14.297 -20.767 1.00 81.94 71 ALA A CA 1
ATOM 544 C C . ALA A 1 71 ? 6.498 -12.876 -20.273 1.00 81.94 71 ALA A C 1
ATOM 546 O O . ALA A 1 71 ? 7.323 -12.304 -19.571 1.00 81.94 71 ALA A O 1
ATOM 547 N N . CYS A 1 72 ? 5.355 -12.306 -20.635 1.00 88.38 72 CYS A N 1
ATOM 548 C CA . CYS A 1 72 ? 4.952 -11.004 -20.141 1.00 88.38 72 CYS A CA 1
ATOM 549 C C . CYS A 1 72 ? 3.430 -10.921 -20.086 1.00 88.38 72 CYS A C 1
ATOM 551 O O . CYS A 1 72 ? 2.754 -11.213 -21.069 1.00 88.38 72 CYS A O 1
ATOM 553 N N . SER A 1 73 ? 2.908 -10.533 -18.928 1.00 91.62 73 SER A N 1
ATOM 554 C CA . SER A 1 73 ? 1.477 -10.400 -18.645 1.00 91.62 73 SER A CA 1
ATOM 555 C C . SER A 1 73 ? 1.071 -8.986 -18.221 1.00 91.62 73 SER A C 1
ATOM 557 O O . SER A 1 73 ? -0.119 -8.702 -18.135 1.00 91.62 73 SER A O 1
ATOM 559 N N . ALA A 1 74 ? 2.046 -8.102 -17.986 1.00 94.88 74 ALA A N 1
ATOM 560 C CA . ALA A 1 74 ? 1.844 -6.717 -17.575 1.00 94.88 74 ALA A CA 1
ATOM 561 C C . ALA A 1 74 ? 3.071 -5.850 -17.905 1.00 94.88 74 ALA A C 1
ATOM 563 O O . ALA A 1 74 ? 4.165 -6.373 -18.120 1.00 94.88 74 ALA A O 1
ATOM 564 N N . ASN A 1 75 ? 2.899 -4.532 -17.871 1.00 96.56 75 ASN A N 1
ATOM 565 C CA . ASN A 1 75 ? 3.981 -3.557 -17.778 1.00 96.56 75 ASN A CA 1
ATOM 566 C C . ASN A 1 75 ? 4.059 -3.048 -16.331 1.00 96.56 75 ASN A C 1
ATOM 568 O O . ASN A 1 75 ? 3.038 -2.646 -15.774 1.00 96.56 75 ASN A O 1
ATOM 572 N N . LEU A 1 76 ? 5.246 -3.045 -15.727 1.00 96.56 76 LEU A N 1
ATOM 573 C CA . LEU A 1 76 ? 5.494 -2.471 -14.404 1.00 96.56 76 LEU A CA 1
ATOM 574 C C . LEU A 1 76 ? 6.500 -1.329 -14.532 1.00 96.56 76 LEU A C 1
ATOM 576 O O . LEU A 1 76 ? 7.689 -1.559 -14.726 1.00 96.56 76 LEU A O 1
ATOM 580 N N . ILE A 1 77 ? 6.022 -0.100 -14.402 1.00 95.62 77 ILE A N 1
ATOM 581 C CA . ILE A 1 77 ? 6.856 1.095 -14.322 1.00 95.62 77 ILE A CA 1
ATOM 582 C C . ILE A 1 77 ? 7.144 1.351 -12.846 1.00 95.62 77 ILE A C 1
ATOM 584 O O . ILE A 1 77 ? 6.219 1.394 -12.040 1.00 95.62 77 ILE A O 1
ATOM 588 N N . VAL A 1 78 ? 8.405 1.540 -12.486 1.00 94.25 78 VAL A N 1
ATOM 589 C CA . VAL A 1 78 ? 8.844 1.880 -11.134 1.00 94.25 78 VAL A CA 1
ATOM 590 C C . VAL A 1 78 ? 9.554 3.218 -11.211 1.00 94.25 78 VAL A C 1
ATOM 592 O O . VAL A 1 78 ? 10.599 3.300 -11.842 1.00 94.25 78 VAL A O 1
ATOM 595 N N . ILE A 1 79 ? 8.988 4.259 -10.604 1.00 90.50 79 ILE A N 1
ATOM 596 C CA . ILE A 1 79 ? 9.618 5.583 -10.563 1.00 90.50 79 ILE A CA 1
ATOM 597 C C . ILE A 1 79 ? 10.162 5.814 -9.162 1.00 90.50 79 ILE A C 1
ATOM 599 O O . ILE A 1 79 ? 9.408 5.759 -8.184 1.00 90.50 79 ILE A O 1
ATOM 603 N N . THR A 1 80 ? 11.459 6.093 -9.078 1.00 86.81 80 THR A N 1
ATOM 604 C CA . THR A 1 80 ? 12.104 6.590 -7.868 1.00 86.81 80 THR A CA 1
ATOM 605 C C . THR A 1 80 ? 12.466 8.058 -8.072 1.00 86.81 80 THR A C 1
ATOM 607 O O . THR A 1 80 ? 13.023 8.449 -9.098 1.00 86.81 80 THR A O 1
ATOM 610 N N . SER A 1 81 ? 12.115 8.890 -7.095 1.00 72.00 81 SER A N 1
ATOM 611 C CA . SER A 1 81 ? 12.603 10.267 -7.026 1.00 72.00 81 SER A CA 1
ATOM 612 C C . SER A 1 81 ? 13.641 10.344 -5.922 1.00 72.00 81 SER A C 1
ATOM 614 O O . SER A 1 81 ? 13.386 9.889 -4.800 1.00 72.00 81 SER A O 1
ATOM 616 N N . ALA A 1 82 ? 14.799 10.938 -6.209 1.00 61.03 82 ALA A N 1
ATOM 617 C CA . ALA A 1 82 ? 15.750 11.275 -5.161 1.00 61.03 82 ALA A CA 1
ATOM 618 C C . ALA A 1 82 ? 15.052 12.158 -4.103 1.00 61.03 82 ALA A C 1
ATOM 620 O O . ALA A 1 82 ? 14.343 13.097 -4.471 1.00 61.03 82 ALA A O 1
ATOM 621 N N . PRO A 1 83 ? 15.207 11.875 -2.797 1.00 54.50 83 PRO A N 1
ATOM 622 C CA . PRO A 1 83 ? 14.709 12.780 -1.773 1.00 54.50 83 PRO A CA 1
ATOM 623 C C . PRO A 1 83 ? 15.459 14.118 -1.861 1.00 54.50 83 PRO A C 1
ATOM 625 O O . PRO A 1 83 ? 16.687 14.135 -1.942 1.00 54.50 83 PRO A O 1
ATOM 628 N N . ASP A 1 84 ? 14.733 15.237 -1.761 1.00 45.91 84 ASP A N 1
ATOM 629 C CA . ASP A 1 84 ? 15.292 16.607 -1.760 1.00 45.91 84 ASP A CA 1
ATOM 630 C C . ASP A 1 84 ? 16.372 16.826 -0.684 1.00 45.91 84 ASP A C 1
ATOM 632 O O . ASP A 1 84 ? 17.205 17.730 -0.763 1.00 45.91 84 ASP A O 1
ATOM 636 N N . SER A 1 85 ? 16.367 15.994 0.355 1.00 41.16 85 SER A N 1
ATOM 637 C CA . SER A 1 85 ? 17.375 15.974 1.407 1.00 41.16 85 SER A CA 1
ATOM 638 C C . SER A 1 85 ? 18.198 14.701 1.256 1.00 41.16 85 SER A C 1
ATOM 640 O O . SER A 1 85 ? 17.680 13.617 1.495 1.00 41.16 85 SER A O 1
ATOM 642 N N . GLY A 1 86 ? 19.472 14.842 0.865 1.00 37.50 86 GLY A N 1
ATOM 643 C CA . GLY A 1 86 ? 20.438 13.770 0.565 1.00 37.50 86 GLY A CA 1
ATOM 644 C C . GLY A 1 86 ? 20.806 12.826 1.722 1.00 37.50 86 GLY A C 1
ATOM 645 O O . GLY A 1 86 ? 21.978 12.528 1.939 1.00 37.50 86 GLY A O 1
ATOM 646 N N . GLY A 1 87 ? 19.823 12.372 2.496 1.00 40.75 87 GLY A N 1
ATOM 647 C CA . GLY A 1 87 ? 19.930 11.223 3.376 1.00 40.75 87 GLY A CA 1
ATOM 648 C C . GLY A 1 87 ? 19.831 9.925 2.578 1.00 40.75 87 GLY A C 1
ATOM 649 O O . GLY A 1 87 ? 19.174 9.861 1.540 1.00 40.75 87 GLY A O 1
ATOM 650 N N . ALA A 1 88 ? 20.483 8.875 3.077 1.00 41.16 88 ALA A N 1
ATOM 651 C CA . ALA A 1 88 ? 20.343 7.535 2.527 1.00 41.16 88 ALA A CA 1
ATOM 652 C C . ALA A 1 88 ? 18.866 7.110 2.568 1.00 41.16 88 ALA A C 1
ATOM 654 O O . ALA A 1 88 ? 18.250 7.095 3.639 1.00 41.16 88 ALA A O 1
ATOM 655 N N . SER A 1 89 ? 18.302 6.772 1.406 1.00 50.25 89 SER A N 1
ATOM 656 C CA . SER A 1 89 ? 16.986 6.144 1.334 1.00 50.25 89 SER A CA 1
ATOM 657 C C . SER A 1 89 ? 17.025 4.846 2.140 1.00 50.25 89 SER A C 1
ATOM 659 O O . SER A 1 89 ? 17.878 3.994 1.918 1.00 50.25 89 SER A O 1
ATOM 661 N N . THR A 1 90 ? 16.116 4.698 3.103 1.00 54.47 90 THR A N 1
ATOM 662 C CA . THR A 1 90 ? 15.924 3.437 3.845 1.00 54.47 90 THR A CA 1
ATOM 663 C C . THR A 1 90 ? 15.126 2.419 3.020 1.00 54.47 90 THR A C 1
ATOM 665 O O . THR A 1 90 ? 14.811 1.333 3.503 1.00 54.47 90 THR A O 1
ATOM 668 N N . PHE A 1 91 ? 14.745 2.784 1.792 1.00 62.31 91 PHE A N 1
ATOM 669 C CA . PHE A 1 91 ? 14.038 1.907 0.878 1.00 62.31 91 PHE A CA 1
ATOM 670 C C . PHE A 1 91 ? 15.010 0.905 0.236 1.00 62.31 91 PHE A C 1
ATOM 672 O O . PHE A 1 91 ? 16.112 1.312 -0.134 1.00 62.31 91 PHE A O 1
ATOM 679 N N . PRO A 1 92 ? 14.631 -0.380 0.087 1.00 64.25 92 PRO A N 1
ATOM 680 C CA . PRO A 1 92 ? 15.432 -1.345 -0.665 1.00 64.25 92 PRO A CA 1
ATOM 681 C C . PRO A 1 92 ? 15.657 -0.889 -2.112 1.00 64.25 92 PRO A C 1
ATOM 683 O O . PRO A 1 92 ? 14.880 -0.089 -2.632 1.00 64.25 92 PRO A O 1
ATOM 686 N N . ASP A 1 93 ? 16.671 -1.435 -2.783 1.00 81.69 93 ASP A N 1
ATOM 687 C CA . ASP A 1 93 ? 16.904 -1.164 -4.203 1.00 81.69 93 ASP A CA 1
ATOM 688 C C . ASP A 1 93 ? 15.655 -1.532 -5.030 1.00 81.69 93 ASP A C 1
ATOM 690 O O . ASP A 1 93 ? 15.195 -2.680 -5.041 1.00 81.69 93 ASP A O 1
ATOM 694 N N . ALA A 1 94 ? 15.084 -0.538 -5.712 1.00 83.75 94 ALA A N 1
ATOM 695 C CA . ALA A 1 94 ? 13.865 -0.685 -6.494 1.00 83.75 94 ALA A CA 1
ATOM 696 C C . ALA A 1 94 ? 14.011 -1.730 -7.613 1.00 83.75 94 ALA A C 1
ATOM 698 O O . ALA A 1 94 ? 13.061 -2.469 -7.884 1.00 83.75 94 ALA A O 1
ATOM 699 N N . ALA A 1 95 ? 15.196 -1.841 -8.222 1.00 83.94 95 ALA A N 1
ATOM 700 C CA . ALA A 1 95 ? 15.477 -2.809 -9.276 1.00 83.94 95 ALA A CA 1
ATOM 701 C C . ALA A 1 95 ? 15.572 -4.245 -8.739 1.00 83.94 95 ALA A C 1
ATOM 703 O O . ALA A 1 95 ? 15.172 -5.196 -9.419 1.00 83.94 95 ALA A O 1
ATOM 704 N N . GLU A 1 96 ? 16.066 -4.429 -7.513 1.00 85.44 96 GLU A N 1
ATOM 705 C CA . GLU A 1 96 ? 16.059 -5.734 -6.844 1.00 85.44 96 GLU A CA 1
ATOM 706 C C . GLU A 1 96 ? 14.645 -6.140 -6.429 1.00 85.44 96 GLU A C 1
ATOM 708 O O . GLU A 1 96 ? 14.219 -7.269 -6.683 1.00 85.44 96 GLU A O 1
ATOM 713 N N . VAL A 1 97 ? 13.876 -5.206 -5.861 1.00 88.81 97 VAL A N 1
ATOM 714 C CA . VAL A 1 97 ? 12.483 -5.466 -5.481 1.00 88.81 97 VAL A CA 1
ATOM 715 C C . VAL A 1 97 ? 11.641 -5.816 -6.707 1.00 88.81 97 VAL A C 1
ATOM 717 O O . VAL A 1 97 ? 10.896 -6.797 -6.678 1.00 88.81 97 VAL A O 1
ATOM 720 N N . ALA A 1 98 ? 11.776 -5.062 -7.800 1.00 87.81 98 ALA A N 1
ATOM 721 C CA . ALA A 1 98 ? 11.066 -5.348 -9.041 1.00 87.81 98 ALA A CA 1
ATOM 722 C C . ALA A 1 98 ? 11.462 -6.712 -9.630 1.00 87.81 98 ALA A C 1
ATOM 724 O O . ALA A 1 98 ? 10.610 -7.440 -10.140 1.00 87.81 98 ALA A O 1
ATOM 725 N N . ALA A 1 99 ? 12.725 -7.115 -9.494 1.00 85.06 99 ALA A N 1
ATOM 726 C CA . ALA A 1 99 ? 13.166 -8.437 -9.918 1.00 85.06 99 ALA A CA 1
ATOM 727 C C . ALA A 1 99 ? 12.532 -9.570 -9.108 1.00 85.06 99 ALA A C 1
ATOM 729 O O . ALA A 1 99 ? 12.136 -10.580 -9.689 1.00 85.06 99 ALA A O 1
ATOM 730 N N . GLU A 1 100 ? 12.374 -9.403 -7.791 1.00 88.50 100 GLU A N 1
ATOM 731 C CA . GLU A 1 100 ? 11.630 -10.368 -6.976 1.00 88.50 100 GLU A CA 1
ATOM 732 C C . GLU A 1 100 ? 10.151 -10.419 -7.404 1.00 88.50 100 GLU A C 1
ATOM 734 O O . GLU A 1 100 ? 9.587 -11.511 -7.515 1.00 88.50 100 GLU A O 1
ATOM 739 N N . VAL A 1 101 ? 9.524 -9.278 -7.719 1.00 90.00 101 VAL A N 1
ATOM 740 C CA . VAL A 1 101 ? 8.136 -9.225 -8.226 1.00 90.00 101 VAL A CA 1
ATOM 741 C C . VAL A 1 101 ? 7.983 -10.047 -9.508 1.00 90.00 101 VAL A C 1
ATOM 743 O O . VAL A 1 101 ? 7.061 -10.864 -9.608 1.00 90.00 101 VAL A O 1
ATOM 746 N N . VAL A 1 102 ? 8.916 -9.895 -10.452 1.00 88.56 102 VAL A N 1
ATOM 747 C CA . VAL A 1 102 ? 8.921 -10.602 -11.743 1.00 88.56 102 VAL A CA 1
ATOM 748 C C . VAL A 1 102 ? 8.901 -12.124 -11.585 1.00 88.56 102 VAL A C 1
ATOM 750 O O . VAL A 1 102 ? 8.285 -12.813 -12.399 1.00 88.56 102 VAL A O 1
ATOM 753 N N . THR A 1 103 ? 9.492 -12.668 -10.513 1.00 84.38 103 THR A N 1
ATOM 754 C CA . THR A 1 103 ? 9.487 -14.124 -10.257 1.00 84.38 103 THR A CA 1
ATOM 755 C C . THR A 1 103 ? 8.087 -14.709 -10.050 1.00 84.38 103 THR A C 1
ATOM 757 O O . THR A 1 103 ? 7.888 -15.909 -10.230 1.00 84.38 103 THR A O 1
ATOM 760 N N . ARG A 1 104 ? 7.114 -13.882 -9.649 1.00 84.25 104 ARG A N 1
ATOM 761 C CA . ARG A 1 104 ? 5.712 -14.283 -9.438 1.00 84.25 104 ARG A CA 1
ATOM 762 C C . ARG A 1 104 ? 4.770 -13.675 -10.470 1.00 84.25 104 ARG A C 1
ATOM 764 O O . ARG A 1 104 ? 3.731 -14.263 -10.759 1.00 84.25 104 ARG A O 1
ATOM 771 N N . HIS A 1 105 ? 5.139 -12.522 -11.020 1.00 88.94 105 HIS A N 1
ATOM 772 C CA . HIS A 1 105 ? 4.347 -11.755 -11.972 1.00 88.94 105 HIS A CA 1
ATOM 773 C C . HIS A 1 105 ? 5.206 -11.431 -13.195 1.00 88.94 105 HIS A C 1
ATOM 775 O O . HIS A 1 105 ? 5.834 -10.374 -13.226 1.00 88.94 105 HIS A O 1
ATOM 781 N N . PRO A 1 106 ? 5.252 -12.317 -14.208 1.00 90.69 106 PRO A N 1
ATOM 782 C CA . PRO A 1 106 ? 6.008 -12.057 -15.426 1.00 90.69 106 PRO A CA 1
ATOM 783 C C . PRO A 1 106 ? 5.541 -10.757 -16.090 1.00 90.69 106 PRO A C 1
ATOM 785 O O . PRO A 1 106 ? 4.409 -10.674 -16.579 1.00 90.69 106 PRO A O 1
ATOM 788 N N . CYS A 1 107 ? 6.387 -9.732 -16.086 1.00 92.19 107 CYS A N 1
ATOM 789 C CA . CYS A 1 107 ? 6.081 -8.399 -16.598 1.00 92.19 107 CYS A CA 1
ATOM 790 C C . CYS A 1 107 ? 7.331 -7.734 -17.177 1.00 92.19 107 CYS A C 1
ATOM 792 O O . CYS A 1 107 ? 8.448 -8.027 -16.752 1.00 92.19 107 CYS A O 1
ATOM 794 N N . ARG A 1 108 ? 7.145 -6.833 -18.145 1.00 95.06 108 ARG A N 1
ATOM 795 C CA . ARG A 1 108 ? 8.207 -5.924 -18.583 1.00 95.06 108 ARG A CA 1
ATOM 796 C C . ARG A 1 108 ? 8.350 -4.849 -17.516 1.00 95.06 108 ARG A C 1
ATOM 798 O O . ARG A 1 108 ? 7.390 -4.130 -17.244 1.00 95.06 108 ARG A O 1
ATOM 805 N N . VAL A 1 109 ? 9.531 -4.760 -16.918 1.00 95.38 109 VAL A N 1
ATOM 806 C CA . VAL A 1 109 ? 9.832 -3.787 -15.867 1.00 95.38 109 VAL A CA 1
ATOM 807 C C . VAL A 1 109 ? 10.574 -2.603 -16.467 1.00 95.38 109 VAL A C 1
ATOM 809 O O . VAL A 1 109 ? 11.563 -2.788 -17.173 1.00 95.38 109 VAL A O 1
ATOM 812 N N . LEU A 1 110 ? 10.121 -1.395 -16.152 1.00 96.25 110 LEU A N 1
ATOM 813 C CA . LEU A 1 110 ? 10.821 -0.150 -16.430 1.00 96.25 110 LEU A CA 1
ATOM 814 C C . LEU A 1 110 ? 11.155 0.509 -15.096 1.00 96.25 110 LEU A C 1
ATOM 816 O O . LEU A 1 110 ? 10.272 1.079 -14.464 1.00 96.25 110 LEU A O 1
ATOM 820 N N . VAL A 1 111 ? 12.405 0.411 -14.653 1.00 94.56 111 VAL A N 1
ATOM 821 C CA . VAL A 1 111 ? 12.892 1.150 -13.481 1.00 94.56 111 VAL A CA 1
ATOM 822 C C . VAL A 1 111 ? 13.376 2.509 -13.959 1.00 94.56 111 VAL A C 1
ATOM 824 O O . VAL A 1 111 ? 14.165 2.577 -14.897 1.00 94.56 111 VAL A O 1
ATOM 827 N N . VAL A 1 112 ? 12.889 3.581 -13.351 1.00 93.00 112 VAL A N 1
ATOM 828 C CA . VAL A 1 112 ? 13.175 4.961 -13.732 1.00 93.00 112 VAL A CA 1
ATOM 829 C C . VAL A 1 112 ? 13.647 5.705 -12.495 1.00 93.00 112 VAL A C 1
ATOM 831 O O . VAL A 1 112 ? 12.862 5.937 -11.577 1.00 93.00 112 VAL A O 1
ATOM 834 N N . ASP A 1 113 ? 14.917 6.088 -12.487 1.00 90.75 113 ASP A N 1
ATOM 835 C CA . ASP A 1 113 ? 15.493 6.892 -11.416 1.00 90.75 113 ASP A CA 1
ATOM 836 C C . ASP A 1 113 ? 15.653 8.336 -11.886 1.00 90.75 113 ASP A C 1
ATOM 838 O O . ASP A 1 113 ? 16.392 8.611 -12.837 1.00 90.75 113 ASP A O 1
ATOM 842 N N . VAL A 1 114 ? 14.977 9.258 -11.198 1.00 87.69 114 VAL A N 1
ATOM 843 C CA . VAL A 1 114 ? 15.175 10.699 -11.376 1.00 87.69 114 VAL A CA 1
ATOM 844 C C . VAL A 1 114 ? 16.188 11.172 -10.342 1.00 87.69 114 VAL A C 1
ATOM 846 O O . VAL A 1 114 ? 15.928 11.185 -9.133 1.00 87.69 114 VAL A O 1
ATOM 849 N N . LEU A 1 115 ? 17.376 11.525 -10.820 1.00 85.69 115 LEU A N 1
ATOM 850 C CA . LEU A 1 115 ? 18.526 11.841 -9.989 1.00 85.69 115 LEU A CA 1
ATOM 851 C C . LEU A 1 115 ? 18.706 13.356 -9.845 1.00 85.69 115 LEU A C 1
ATOM 853 O O . LEU A 1 115 ? 18.613 14.116 -10.806 1.00 85.69 115 LEU A O 1
ATOM 857 N N . ALA A 1 116 ? 19.059 13.795 -8.635 1.00 83.00 116 ALA A N 1
ATOM 858 C CA . ALA A 1 116 ? 19.416 15.193 -8.378 1.00 83.00 116 ALA A CA 1
ATOM 859 C C . ALA A 1 116 ? 20.776 15.588 -8.991 1.00 83.00 116 ALA A C 1
ATOM 861 O O . ALA A 1 116 ? 21.060 16.769 -9.188 1.00 83.00 116 ALA A O 1
ATOM 862 N N . GLN A 1 117 ? 21.641 14.606 -9.256 1.00 83.94 117 GLN A N 1
ATOM 863 C CA . GLN A 1 117 ? 22.936 14.819 -9.897 1.00 83.94 117 GLN A CA 1
ATOM 864 C C . GLN A 1 117 ? 22.769 14.925 -11.415 1.00 83.94 117 GLN A C 1
ATOM 866 O O . GLN A 1 117 ? 22.009 14.160 -12.002 1.00 83.94 117 GLN A O 1
ATOM 871 N N . SER A 1 118 ? 23.515 15.831 -12.048 1.00 88.62 118 SER A N 1
ATOM 872 C CA . SER A 1 118 ? 23.541 15.909 -13.510 1.00 88.62 118 SER A CA 1
ATOM 873 C C . SER A 1 118 ? 24.280 14.711 -14.105 1.00 88.62 118 SER A C 1
ATOM 875 O O . SER A 1 118 ? 25.285 14.254 -13.548 1.00 88.62 118 SER A O 1
ATOM 877 N N . LEU A 1 119 ? 23.773 14.213 -15.229 1.00 88.12 119 LEU A N 1
ATOM 878 C CA . LEU A 1 119 ? 24.331 13.092 -15.975 1.00 88.12 119 LEU A CA 1
ATOM 879 C C . LEU A 1 119 ? 24.875 13.569 -17.328 1.00 88.12 119 LEU A C 1
ATOM 881 O O . LEU A 1 119 ? 24.419 14.563 -17.889 1.00 88.12 119 LEU A O 1
ATOM 885 N N . ASP A 1 120 ? 25.841 12.831 -17.873 1.00 89.94 120 ASP A N 1
ATOM 886 C CA . ASP A 1 120 ? 26.323 13.011 -19.246 1.00 89.94 120 ASP A CA 1
ATOM 887 C C . ASP A 1 120 ? 26.382 11.638 -19.944 1.00 89.94 120 ASP A C 1
ATOM 889 O O . ASP A 1 120 ? 27.227 10.813 -19.577 1.00 89.94 120 ASP A O 1
ATOM 893 N N . PRO A 1 121 ? 25.464 11.325 -20.881 1.00 91.69 121 PRO A N 1
ATOM 894 C CA . PRO A 1 121 ? 24.316 12.139 -21.310 1.00 91.69 121 PRO A CA 1
ATOM 895 C C . PRO A 1 121 ? 23.237 12.276 -20.209 1.00 91.69 121 PRO A C 1
ATOM 897 O O . PRO A 1 121 ? 23.203 11.437 -19.306 1.00 91.69 121 PRO A O 1
ATOM 900 N N . PRO A 1 122 ? 22.333 13.279 -20.286 1.00 92.31 122 PRO A N 1
ATOM 901 C CA . PRO A 1 122 ? 21.334 13.577 -19.242 1.00 92.31 122 PRO A CA 1
ATOM 902 C C . PRO A 1 122 ? 20.272 12.479 -19.055 1.00 92.31 122 PRO A C 1
ATOM 904 O O . PRO A 1 122 ? 19.613 12.420 -18.018 1.00 92.31 122 PRO A O 1
ATOM 907 N N . LEU A 1 123 ? 20.129 11.593 -20.045 1.00 94.19 123 LEU A N 1
ATOM 908 C CA . LEU A 1 123 ? 19.308 10.389 -19.994 1.00 94.19 123 LEU A CA 1
ATOM 909 C C . LEU A 1 123 ? 20.155 9.187 -20.417 1.00 94.19 123 LEU A C 1
ATOM 911 O O . LEU A 1 123 ? 20.704 9.160 -21.520 1.00 94.19 123 LEU A O 1
ATOM 915 N N . GLN A 1 124 ? 20.234 8.187 -19.547 1.00 94.12 124 GLN A N 1
ATOM 916 C CA . GLN A 1 124 ? 20.971 6.945 -19.763 1.00 94.12 124 GLN A CA 1
ATOM 917 C C . GLN A 1 124 ? 20.018 5.754 -19.678 1.00 94.12 124 GLN A C 1
ATOM 919 O O . GLN A 1 124 ? 19.063 5.768 -18.900 1.00 94.12 124 GLN A O 1
ATOM 924 N N . ALA A 1 125 ? 20.281 4.716 -20.472 1.00 94.25 125 ALA A N 1
ATOM 925 C CA . ALA A 1 125 ? 19.494 3.492 -20.468 1.00 94.25 125 ALA A CA 1
ATOM 926 C C . ALA A 1 125 ? 20.384 2.252 -20.361 1.00 94.25 125 ALA A C 1
ATOM 928 O O . ALA A 1 125 ? 21.488 2.191 -20.912 1.00 94.25 125 ALA A O 1
ATOM 929 N N . SER A 1 126 ? 19.872 1.232 -19.680 1.00 93.31 126 SER A N 1
ATOM 930 C CA . SER A 1 126 ? 20.415 -0.120 -19.726 1.00 93.31 126 SER A CA 1
ATOM 931 C C . SER A 1 126 ? 19.302 -1.161 -19.802 1.00 93.31 126 SER A C 1
ATOM 933 O O . SER A 1 126 ? 18.173 -0.926 -19.368 1.00 93.31 126 SER A O 1
ATOM 935 N N . ILE A 1 127 ? 19.616 -2.313 -20.388 1.00 93.38 127 ILE A N 1
ATOM 936 C CA . ILE A 1 127 ? 18.703 -3.452 -20.489 1.00 93.38 127 ILE A CA 1
ATOM 937 C C . ILE A 1 127 ? 19.304 -4.677 -19.812 1.00 93.38 127 ILE A C 1
ATOM 939 O O . ILE A 1 127 ? 20.518 -4.884 -19.814 1.00 93.38 127 ILE A O 1
ATOM 943 N N . SER A 1 128 ? 18.434 -5.503 -19.246 1.00 89.19 128 SER A N 1
ATOM 944 C CA . SER A 1 128 ? 18.767 -6.800 -18.662 1.00 89.19 128 SER A CA 1
ATOM 945 C C . SER A 1 128 ? 17.598 -7.766 -18.840 1.00 89.19 128 SER A C 1
ATOM 947 O O . SER A 1 128 ? 16.460 -7.353 -19.096 1.00 89.19 128 SER A O 1
ATOM 949 N N . ALA A 1 129 ? 17.866 -9.062 -18.700 1.00 86.50 129 ALA A N 1
ATOM 950 C CA . ALA A 1 129 ? 16.826 -10.072 -18.609 1.00 86.50 129 ALA A CA 1
ATOM 951 C C . ALA A 1 129 ? 16.772 -10.632 -17.184 1.00 86.50 129 ALA A C 1
ATOM 953 O O . ALA A 1 129 ? 17.783 -10.979 -16.574 1.00 86.50 129 ALA A O 1
ATOM 954 N N . ARG A 1 130 ? 15.560 -10.729 -16.639 1.00 83.31 130 ARG A N 1
ATOM 955 C CA . ARG A 1 130 ? 15.303 -11.324 -15.327 1.00 83.31 130 ARG A CA 1
ATOM 956 C C . ARG A 1 130 ? 14.650 -12.673 -15.519 1.00 83.31 130 ARG A C 1
ATOM 958 O O . ARG A 1 130 ? 13.541 -12.752 -16.039 1.00 83.31 130 ARG A O 1
ATOM 965 N N . CYS A 1 131 ? 15.344 -13.727 -15.110 1.00 78.62 131 CYS A N 1
ATOM 966 C CA . CYS A 1 131 ? 14.920 -15.087 -15.382 1.00 78.62 131 CYS A CA 1
ATOM 967 C C . CYS A 1 131 ? 14.659 -15.896 -14.117 1.00 78.62 131 CYS A C 1
ATOM 969 O O . CYS A 1 131 ? 15.488 -15.948 -13.214 1.00 78.62 131 CYS A O 1
ATOM 971 N N . GLN A 1 132 ? 13.541 -16.612 -14.109 1.00 75.00 132 GLN A N 1
ATOM 972 C CA . GLN A 1 132 ? 13.258 -17.664 -13.152 1.00 75.00 132 GLN A CA 1
ATOM 973 C C . GLN A 1 132 ? 13.834 -18.987 -13.662 1.00 75.00 132 GLN A C 1
ATOM 975 O O . GLN A 1 132 ? 13.535 -19.419 -14.779 1.00 75.00 132 GLN A O 1
ATOM 980 N N . MET A 1 133 ? 14.641 -19.634 -12.823 1.00 71.69 133 MET A N 1
ATOM 981 C CA . MET A 1 133 ? 15.224 -20.950 -13.082 1.00 71.69 133 MET A CA 1
ATOM 982 C C . MET A 1 133 ? 14.438 -22.015 -12.299 1.00 71.69 133 MET A C 1
ATOM 984 O O . MET A 1 133 ? 14.677 -22.176 -11.101 1.00 71.69 133 MET A O 1
ATOM 988 N N . PRO A 1 134 ? 13.456 -22.706 -12.907 1.00 67.50 134 PRO A N 1
ATOM 989 C CA . PRO A 1 134 ? 12.809 -23.837 -12.249 1.00 67.50 134 PRO A CA 1
ATOM 990 C C . PRO A 1 134 ? 13.769 -25.035 -12.152 1.00 67.50 134 PRO A C 1
ATOM 992 O O . PRO A 1 134 ? 14.643 -25.201 -12.998 1.00 67.50 134 PRO A O 1
ATOM 995 N N . GLU A 1 135 ? 13.578 -25.910 -11.156 1.00 63.91 135 GLU A N 1
ATOM 996 C CA . GLU A 1 135 ? 14.385 -27.140 -10.998 1.00 63.91 135 GLU A CA 1
ATOM 997 C C . GLU A 1 135 ? 14.283 -28.076 -12.216 1.00 63.91 135 GLU A C 1
ATOM 999 O O . GLU A 1 135 ? 15.210 -28.828 -12.513 1.00 63.91 135 GLU A O 1
ATOM 1004 N N . GLN A 1 136 ? 13.148 -28.037 -12.921 1.00 60.06 136 GLN A N 1
ATOM 1005 C CA . GLN A 1 136 ? 12.913 -28.730 -14.184 1.00 60.06 136 GLN A CA 1
ATOM 1006 C C . GLN A 1 136 ? 12.002 -27.877 -15.074 1.00 60.06 136 GLN A C 1
ATOM 1008 O O . GLN A 1 136 ? 10.978 -27.371 -14.614 1.00 60.06 136 GLN A O 1
ATOM 1013 N N . GLY A 1 137 ? 12.329 -27.770 -16.362 1.00 65.62 137 GLY A N 1
ATOM 1014 C CA . GLY A 1 137 ? 11.496 -27.088 -17.355 1.00 65.62 137 GLY A CA 1
ATOM 1015 C C . GLY A 1 137 ? 12.101 -25.787 -17.877 1.00 65.62 137 GLY A C 1
ATOM 1016 O O . GLY A 1 137 ? 13.262 -25.480 -17.642 1.00 65.62 137 GLY A O 1
ATOM 1017 N N . LYS A 1 138 ? 11.300 -25.040 -18.641 1.00 69.06 138 LYS A N 1
ATOM 1018 C CA . LYS A 1 138 ? 11.757 -23.854 -19.376 1.00 69.06 138 LYS A CA 1
ATOM 1019 C C . LYS A 1 138 ? 12.093 -22.695 -18.437 1.00 69.06 138 LYS A C 1
ATOM 1021 O O . LYS A 1 138 ? 11.319 -22.397 -17.527 1.00 69.06 138 LYS A O 1
ATOM 1026 N N . ARG A 1 139 ? 13.196 -21.997 -18.714 1.00 77.81 139 ARG A N 1
ATOM 1027 C CA . ARG A 1 139 ? 13.600 -20.766 -18.020 1.00 77.81 139 ARG A CA 1
ATOM 1028 C C . ARG A 1 139 ? 12.663 -19.636 -18.444 1.00 77.81 139 ARG A C 1
ATOM 1030 O O . ARG A 1 139 ? 12.626 -19.281 -19.618 1.00 77.81 139 ARG A O 1
ATOM 1037 N N . ILE A 1 140 ? 11.886 -19.082 -17.518 1.00 80.69 140 ILE A N 1
ATOM 1038 C CA . ILE A 1 140 ? 10.966 -17.979 -17.829 1.00 80.69 140 ILE A CA 1
ATOM 1039 C C . ILE A 1 140 ? 11.717 -16.674 -17.622 1.00 80.69 140 ILE A C 1
ATOM 1041 O O . ILE A 1 140 ? 12.161 -16.414 -16.509 1.00 80.69 140 ILE A O 1
ATOM 1045 N N . CYS A 1 141 ? 11.856 -15.862 -18.664 1.00 85.69 141 CYS A N 1
ATOM 1046 C CA . CYS A 1 141 ? 12.550 -14.584 -18.585 1.00 85.69 141 CYS A CA 1
ATOM 1047 C C . CYS A 1 141 ? 11.637 -13.412 -18.939 1.00 85.69 141 CYS A C 1
ATOM 1049 O O . CYS A 1 141 ? 10.767 -13.517 -19.807 1.00 85.69 141 CYS A O 1
ATOM 1051 N N . CYS A 1 142 ? 11.887 -12.286 -18.282 1.00 88.75 142 CYS A N 1
ATOM 1052 C CA . CYS A 1 142 ? 11.241 -11.008 -18.535 1.00 88.75 142 CYS A CA 1
ATOM 1053 C C . CYS A 1 142 ? 12.288 -9.930 -18.805 1.00 88.75 142 CYS A C 1
ATOM 1055 O O . CYS A 1 142 ? 13.461 -10.076 -18.459 1.00 88.75 142 CYS A O 1
ATOM 1057 N N . GLU A 1 143 ? 11.853 -8.846 -19.428 1.00 91.44 143 GLU A N 1
ATOM 1058 C CA . GLU A 1 143 ? 12.704 -7.706 -19.756 1.00 91.44 143 GLU A CA 1
ATOM 1059 C C . GLU A 1 143 ? 12.711 -6.729 -18.589 1.00 91.44 143 GLU A C 1
ATOM 1061 O O . GLU A 1 143 ? 11.652 -6.394 -18.054 1.00 91.44 143 GLU A O 1
ATOM 1066 N N . GLN A 1 144 ? 13.894 -6.246 -18.231 1.00 92.81 144 GLN A N 1
ATOM 1067 C CA . GLN A 1 144 ? 14.052 -5.124 -17.323 1.00 92.81 144 GLN A CA 1
ATOM 1068 C C . GLN A 1 144 ? 14.844 -4.033 -18.039 1.00 92.81 144 GLN A C 1
ATOM 1070 O O . GLN A 1 144 ? 15.981 -4.242 -18.465 1.00 92.81 144 GLN A O 1
ATOM 1075 N N . ILE A 1 145 ? 14.216 -2.873 -18.165 1.00 95.06 145 ILE A N 1
ATOM 1076 C CA . ILE A 1 145 ? 14.784 -1.651 -18.721 1.00 95.06 145 ILE A CA 1
ATOM 1077 C C . ILE A 1 145 ? 15.026 -0.716 -17.541 1.00 95.06 145 ILE A C 1
ATOM 1079 O O . ILE A 1 145 ? 14.127 -0.498 -16.730 1.00 95.06 145 ILE A O 1
ATOM 1083 N N . HIS A 1 146 ? 16.232 -0.178 -17.423 1.00 94.62 146 HIS A N 1
ATOM 1084 C CA . HIS A 1 146 ? 16.581 0.797 -16.397 1.00 94.62 146 HIS A CA 1
ATOM 1085 C C . HIS A 1 146 ? 16.928 2.117 -17.070 1.00 94.62 146 HIS A C 1
ATOM 1087 O O . HIS A 1 146 ? 17.826 2.168 -17.909 1.00 94.62 146 HIS A O 1
ATOM 1093 N N . LEU A 1 147 ? 16.179 3.158 -16.727 1.00 94.56 147 LEU A N 1
ATOM 1094 C CA . LEU A 1 147 ? 16.355 4.525 -17.186 1.00 94.56 147 LEU A CA 1
ATOM 1095 C C . LEU A 1 147 ? 16.855 5.370 -16.018 1.00 94.56 147 LEU A C 1
ATOM 1097 O O . LEU A 1 147 ? 16.289 5.326 -14.927 1.00 94.56 147 LEU A O 1
ATOM 1101 N N . GLN A 1 148 ? 17.894 6.158 -16.258 1.00 93.00 148 GLN A N 1
ATOM 1102 C CA . GLN A 1 148 ? 18.396 7.142 -15.305 1.00 93.00 148 GLN A CA 1
ATOM 1103 C C . GLN A 1 148 ? 18.345 8.506 -15.977 1.00 93.00 148 GLN A C 1
ATOM 1105 O O . GLN A 1 148 ? 18.963 8.699 -17.024 1.00 93.00 148 GLN A O 1
ATOM 1110 N N . ALA A 1 149 ? 17.590 9.428 -15.393 1.00 91.56 149 ALA A N 1
ATOM 1111 C CA . ALA A 1 149 ? 17.433 10.785 -15.891 1.00 91.56 149 ALA A CA 1
ATOM 1112 C C . ALA A 1 149 ? 17.905 11.774 -14.828 1.00 91.56 149 ALA A C 1
ATOM 1114 O O . ALA A 1 149 ? 17.598 11.606 -13.647 1.00 91.56 149 ALA A O 1
ATOM 1115 N N . ASP A 1 150 ? 18.624 12.815 -15.237 1.00 90.50 150 ASP A N 1
ATOM 1116 C CA . ASP A 1 150 ? 18.738 14.005 -14.400 1.00 90.50 150 ASP A CA 1
ATOM 1117 C C . ASP A 1 150 ? 17.515 14.920 -14.575 1.00 90.50 150 ASP A C 1
ATOM 1119 O O . ASP A 1 150 ? 16.663 14.713 -15.445 1.00 90.50 150 ASP A O 1
ATOM 1123 N N . ALA A 1 151 ? 17.429 15.959 -13.745 1.00 86.62 151 ALA A N 1
ATOM 1124 C CA . ALA A 1 151 ? 16.313 16.904 -13.760 1.00 86.62 151 ALA A CA 1
ATOM 1125 C C . ALA A 1 151 ? 16.080 17.592 -15.124 1.00 86.62 151 ALA A C 1
ATOM 1127 O O . ALA A 1 151 ? 14.978 18.075 -15.374 1.00 86.62 151 ALA A O 1
ATOM 1128 N N . SER A 1 152 ? 17.083 17.663 -16.011 1.00 90.25 152 SER A N 1
ATOM 1129 C CA . SER A 1 152 ? 16.936 18.294 -17.331 1.00 90.25 152 SER A CA 1
ATOM 1130 C C . SER A 1 152 ? 16.237 17.405 -18.361 1.00 90.25 152 SER A C 1
ATOM 1132 O O . SER A 1 152 ? 15.686 17.931 -19.324 1.00 90.25 152 SER A O 1
ATOM 1134 N N . ALA A 1 153 ? 16.231 16.085 -18.148 1.00 90.88 153 ALA A N 1
ATOM 1135 C CA . ALA A 1 153 ? 15.593 15.101 -19.024 1.00 90.88 153 ALA A CA 1
ATOM 1136 C C . ALA A 1 153 ? 14.268 14.548 -18.463 1.00 90.88 153 ALA A C 1
ATOM 1138 O O . ALA A 1 153 ? 13.626 13.714 -19.101 1.00 90.88 153 ALA A O 1
ATOM 1139 N N . GLU A 1 154 ? 13.839 14.992 -17.276 1.00 88.25 154 GLU A N 1
ATOM 1140 C CA . GLU A 1 154 ? 12.635 14.476 -16.614 1.00 88.25 154 GLU A CA 1
ATOM 1141 C C . GLU A 1 154 ? 11.355 14.718 -17.440 1.00 88.25 154 GLU A C 1
ATOM 1143 O O . GLU A 1 154 ? 10.503 13.835 -17.536 1.00 88.25 154 GLU A O 1
ATOM 1148 N N . GLU A 1 155 ? 11.231 15.881 -18.091 1.00 87.69 155 GLU A N 1
ATOM 1149 C CA . GLU A 1 155 ? 10.062 16.223 -18.923 1.00 87.69 155 GLU A CA 1
ATOM 1150 C C . GLU A 1 155 ? 9.923 15.326 -20.167 1.00 87.69 155 GLU A C 1
ATOM 1152 O O . GLU A 1 155 ? 8.812 15.133 -20.664 1.00 87.69 155 GLU A O 1
ATOM 1157 N N . ASP A 1 156 ? 11.023 14.729 -20.635 1.00 89.75 156 ASP A N 1
ATOM 1158 C CA . ASP A 1 156 ? 11.044 13.845 -21.804 1.00 89.75 156 ASP A CA 1
ATOM 1159 C C . ASP A 1 156 ? 10.679 12.389 -21.456 1.00 89.75 156 ASP A C 1
ATOM 1161 O O . ASP A 1 156 ? 10.369 11.589 -22.348 1.00 89.75 156 ASP A O 1
ATOM 1165 N N . LEU A 1 157 ? 10.665 12.026 -20.164 1.00 91.69 157 LEU A N 1
ATOM 1166 C CA . LEU A 1 157 ? 10.426 10.654 -19.702 1.00 91.69 157 LEU A CA 1
ATOM 1167 C C . LEU A 1 157 ? 9.126 10.036 -20.234 1.00 91.69 157 LEU A C 1
ATOM 1169 O O . LEU A 1 157 ? 9.184 8.890 -20.682 1.00 91.69 157 LEU A O 1
ATOM 1173 N N . PRO A 1 158 ? 7.962 10.722 -20.263 1.00 92.50 158 PRO A N 1
ATOM 1174 C CA . PRO A 1 158 ? 6.754 10.144 -20.849 1.00 92.50 158 PRO A CA 1
ATOM 1175 C C . PRO A 1 158 ? 6.943 9.734 -22.317 1.00 92.50 158 PRO A C 1
ATOM 1177 O O . PRO A 1 158 ? 6.494 8.659 -22.716 1.00 92.50 158 PRO A O 1
ATOM 1180 N N . GLY A 1 159 ? 7.657 10.544 -23.107 1.00 92.75 159 GLY A N 1
ATOM 1181 C CA . GLY A 1 159 ? 7.946 10.263 -24.516 1.00 92.75 159 GLY A CA 1
ATOM 1182 C C . GLY A 1 159 ? 8.870 9.061 -24.725 1.00 92.75 159 GLY A C 1
ATOM 1183 O O . GLY A 1 159 ? 8.791 8.406 -25.763 1.00 92.75 159 GLY A O 1
ATOM 1184 N N . VAL A 1 160 ? 9.701 8.740 -23.731 1.00 94.69 160 VAL A N 1
ATOM 1185 C CA . VAL A 1 160 ? 10.596 7.573 -23.730 1.00 94.69 160 VAL A CA 1
ATOM 1186 C C . VAL A 1 160 ? 9.897 6.324 -23.192 1.00 94.69 160 VAL A C 1
ATOM 1188 O O . VAL A 1 160 ? 10.051 5.244 -23.753 1.00 94.69 160 VAL A O 1
ATOM 1191 N N . ILE A 1 161 ? 9.110 6.458 -22.124 1.00 96.00 161 ILE A N 1
ATOM 1192 C CA . ILE A 1 161 ? 8.459 5.337 -21.433 1.00 96.00 161 ILE A CA 1
ATOM 1193 C C . ILE A 1 161 ? 7.316 4.760 -22.269 1.00 96.00 161 ILE A C 1
ATOM 1195 O O . ILE A 1 161 ? 7.221 3.542 -22.410 1.00 96.00 161 ILE A O 1
ATOM 1199 N N . LEU A 1 162 ? 6.444 5.608 -22.827 1.00 95.62 162 LEU A N 1
ATOM 1200 C CA . LEU A 1 162 ? 5.220 5.153 -23.496 1.00 95.62 162 LEU A CA 1
ATOM 1201 C C . LEU A 1 162 ? 5.485 4.202 -24.683 1.00 95.62 162 LEU A C 1
ATOM 1203 O O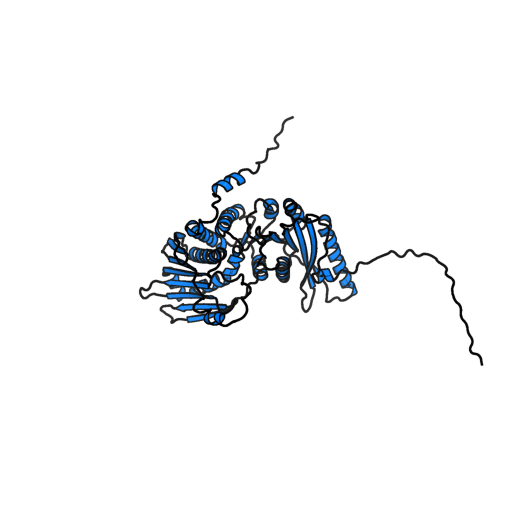 . LEU A 1 162 ? 4.810 3.174 -24.758 1.00 95.62 162 LEU A O 1
ATOM 1207 N N . PRO A 1 163 ? 6.463 4.454 -25.579 1.00 95.62 163 PRO A N 1
ATOM 1208 C CA . PRO A 1 163 ? 6.785 3.527 -26.667 1.00 95.62 163 PRO A CA 1
ATOM 1209 C C . PRO A 1 163 ? 7.365 2.181 -26.214 1.00 95.62 163 PRO A C 1
ATOM 1211 O O . PRO A 1 163 ? 7.326 1.230 -26.988 1.00 95.62 163 PRO A O 1
ATOM 1214 N N . LEU A 1 164 ? 7.907 2.101 -24.993 1.00 96.56 164 LEU A N 1
ATOM 1215 C CA . LEU A 1 164 ? 8.496 0.884 -24.424 1.00 96.56 164 LEU A CA 1
ATOM 1216 C C . LEU A 1 164 ? 7.460 -0.008 -23.722 1.00 96.56 164 LEU A C 1
ATOM 1218 O O . LEU A 1 164 ? 7.789 -1.113 -23.278 1.00 96.56 164 LEU A O 1
ATOM 1222 N N . LEU A 1 165 ? 6.211 0.444 -23.595 1.00 96.62 165 LEU A N 1
ATOM 1223 C CA . LEU A 1 165 ? 5.127 -0.374 -23.062 1.00 96.62 165 LEU A CA 1
ATOM 1224 C C . LEU A 1 165 ? 4.709 -1.425 -24.088 1.00 96.62 165 LEU A C 1
ATOM 1226 O O . LEU A 1 165 ? 4.541 -1.136 -25.270 1.00 96.62 165 LEU A O 1
ATOM 1230 N N . ILE A 1 166 ? 4.473 -2.651 -23.625 1.00 95.62 166 ILE A N 1
ATOM 1231 C CA . ILE A 1 166 ? 3.914 -3.708 -24.464 1.00 95.62 166 ILE A CA 1
ATOM 1232 C C . ILE A 1 166 ? 2.423 -3.411 -24.683 1.00 95.62 166 ILE A C 1
ATOM 1234 O O . ILE A 1 166 ? 1.665 -3.403 -23.703 1.00 95.62 166 ILE A O 1
ATOM 1238 N N . PRO A 1 167 ? 1.976 -3.194 -25.936 1.00 94.81 167 PRO A N 1
ATOM 1239 C CA . PRO A 1 167 ? 0.594 -2.824 -26.217 1.00 94.81 167 PRO A CA 1
ATOM 1240 C C . PRO A 1 167 ? -0.405 -3.902 -25.790 1.00 94.81 167 PRO A C 1
ATOM 1242 O O . PRO A 1 167 ? -0.189 -5.094 -26.011 1.00 94.81 167 PRO A O 1
ATOM 1245 N N . GLY A 1 168 ? -1.535 -3.474 -25.224 1.00 93.88 168 GLY A N 1
ATOM 1246 C CA . GLY A 1 168 ? -2.632 -4.362 -24.823 1.00 93.88 168 GLY A CA 1
ATOM 1247 C C . GLY A 1 168 ? -2.416 -5.114 -23.506 1.00 93.88 168 GLY A C 1
ATOM 1248 O O . GLY A 1 168 ? -3.294 -5.882 -23.116 1.00 93.88 168 GLY A O 1
ATOM 1249 N N . LEU A 1 169 ? -1.289 -4.899 -22.817 1.00 95.31 169 LEU A N 1
ATOM 1250 C CA . LEU A 1 169 ? -1.063 -5.399 -21.461 1.00 95.31 169 LEU A CA 1
ATOM 1251 C C . LEU A 1 169 ? -1.355 -4.312 -20.418 1.00 95.31 169 LEU A C 1
ATOM 1253 O O . LEU A 1 169 ? -1.073 -3.143 -20.688 1.00 95.31 169 LEU A O 1
ATOM 1257 N N . PRO A 1 170 ? -1.860 -4.686 -19.227 1.00 94.88 170 PRO A N 1
ATOM 1258 C CA . PRO A 1 170 ? -2.111 -3.732 -18.154 1.00 94.88 170 PRO A CA 1
ATOM 1259 C C . PRO A 1 170 ? -0.824 -3.023 -17.723 1.00 94.88 170 PRO A C 1
ATOM 1261 O O . PRO A 1 170 ? 0.246 -3.637 -17.671 1.00 94.88 170 PRO A O 1
ATOM 1264 N N . VAL A 1 171 ? -0.935 -1.740 -17.398 1.00 96.19 171 VAL A N 1
ATOM 1265 C CA . VAL A 1 171 ? 0.166 -0.858 -17.011 1.00 96.19 171 VAL A CA 1
ATOM 1266 C C . VAL A 1 171 ? 0.031 -0.489 -15.539 1.00 96.19 171 VAL A C 1
ATOM 1268 O O . VAL A 1 171 ? -0.904 0.195 -15.115 1.00 96.19 171 VAL A O 1
ATOM 1271 N N . TYR A 1 172 ? 1.010 -0.920 -14.756 1.00 95.75 172 TYR A N 1
ATOM 1272 C CA . TYR A 1 172 ? 1.129 -0.607 -13.342 1.00 95.75 172 TYR A CA 1
ATOM 1273 C C . TYR A 1 172 ? 2.243 0.416 -13.158 1.00 95.75 172 TYR A C 1
ATOM 1275 O O . TYR A 1 172 ? 3.362 0.198 -13.615 1.00 95.75 172 TYR A O 1
ATOM 1283 N N . LEU A 1 173 ? 1.948 1.516 -12.475 1.00 94.25 173 LEU A N 1
ATOM 1284 C CA . LEU A 1 173 ? 2.938 2.501 -12.061 1.00 94.25 173 LEU A CA 1
ATOM 1285 C C . LEU A 1 173 ? 3.136 2.389 -10.558 1.00 94.25 173 LEU A C 1
ATOM 1287 O O . LEU A 1 173 ? 2.211 2.646 -9.795 1.00 94.25 173 LEU A O 1
ATOM 1291 N N . TRP A 1 174 ? 4.337 2.028 -10.134 1.00 93.69 174 TRP A N 1
ATOM 1292 C CA . TRP A 1 174 ? 4.745 2.003 -8.744 1.00 93.69 174 TRP A CA 1
ATOM 1293 C C . TRP A 1 174 ? 5.647 3.196 -8.432 1.00 93.69 174 TRP A C 1
ATOM 1295 O O . TRP A 1 174 ? 6.772 3.295 -8.915 1.00 93.69 174 TRP A O 1
ATOM 1305 N N . TRP A 1 175 ? 5.131 4.113 -7.618 1.00 89.75 175 TRP A N 1
ATOM 1306 C CA . TRP A 1 175 ? 5.837 5.314 -7.194 1.00 89.75 175 TRP A CA 1
ATOM 1307 C C . TRP A 1 175 ? 6.529 5.104 -5.846 1.00 89.75 175 TRP A C 1
ATOM 1309 O O . TRP A 1 175 ? 5.878 4.778 -4.846 1.00 89.75 175 TRP A O 1
ATOM 1319 N N . ILE A 1 176 ? 7.840 5.342 -5.802 1.00 86.25 176 ILE A N 1
ATOM 1320 C CA . ILE A 1 176 ? 8.668 5.246 -4.598 1.00 86.25 176 ILE A CA 1
ATOM 1321 C C . ILE A 1 176 ? 9.202 6.640 -4.254 1.00 86.25 176 ILE A C 1
ATOM 1323 O O . ILE A 1 176 ? 10.044 7.191 -4.960 1.00 86.25 176 ILE A O 1
ATOM 1327 N N . GLY A 1 177 ? 8.729 7.201 -3.140 1.00 76.19 177 GLY A N 1
ATOM 1328 C CA . GLY A 1 177 ? 9.192 8.489 -2.620 1.00 76.19 177 GLY A CA 1
ATOM 1329 C C . GLY A 1 177 ? 8.068 9.348 -2.044 1.00 76.19 177 GLY A C 1
ATOM 1330 O O . GLY A 1 177 ? 6.881 9.045 -2.208 1.00 76.19 177 GLY A O 1
ATOM 1331 N N . ASP A 1 178 ? 8.454 10.431 -1.370 1.00 67.19 178 ASP A N 1
ATOM 1332 C CA . ASP A 1 178 ? 7.525 11.498 -0.999 1.00 67.19 178 ASP A CA 1
ATOM 1333 C C . ASP A 1 178 ? 7.266 12.351 -2.245 1.00 67.19 178 ASP A C 1
ATOM 1335 O O . ASP A 1 178 ? 8.200 12.732 -2.940 1.00 67.19 178 ASP A O 1
ATOM 1339 N N . GLY A 1 179 ? 6.001 12.569 -2.602 1.00 57.16 179 GLY A N 1
ATOM 1340 C CA . GLY A 1 179 ? 5.665 13.232 -3.871 1.00 57.16 179 GLY A CA 1
ATOM 1341 C C . GLY A 1 179 ? 4.816 12.414 -4.840 1.00 57.16 179 GLY A C 1
ATOM 1342 O O . GLY A 1 179 ? 4.655 12.833 -5.981 1.00 57.16 179 GLY A O 1
ATOM 1343 N N . ALA A 1 180 ? 4.175 11.332 -4.379 1.00 54.72 180 ALA A N 1
ATOM 1344 C CA . ALA A 1 180 ? 3.232 10.495 -5.144 1.00 54.72 180 ALA A CA 1
ATOM 1345 C C . ALA A 1 180 ? 2.075 11.245 -5.859 1.00 54.72 180 ALA A C 1
ATOM 1347 O O . ALA A 1 180 ? 1.225 10.623 -6.487 1.00 54.72 180 ALA A O 1
ATOM 1348 N N . PHE A 1 181 ? 2.022 12.579 -5.775 1.00 60.50 181 PHE A N 1
ATOM 1349 C CA . PHE A 1 181 ? 1.010 13.421 -6.395 1.00 60.50 181 PHE A CA 1
ATOM 1350 C C . PHE A 1 181 ? 1.561 14.552 -7.264 1.00 60.50 181 PHE A C 1
ATOM 1352 O O . PHE A 1 181 ? 0.852 15.530 -7.494 1.00 60.50 181 PHE A O 1
ATOM 1359 N N . GLU A 1 182 ? 2.743 14.399 -7.859 1.00 62.72 182 GLU A N 1
ATOM 1360 C CA . GLU A 1 182 ? 3.078 15.147 -9.081 1.00 62.72 182 GLU A CA 1
ATOM 1361 C C . GLU A 1 182 ? 2.346 14.591 -10.321 1.00 62.72 182 GLU A C 1
ATOM 1363 O O . GLU A 1 182 ? 2.865 14.561 -11.435 1.00 62.72 182 GLU A O 1
ATOM 1368 N N . ILE A 1 183 ? 1.082 14.181 -10.146 1.00 60.56 183 ILE A N 1
ATOM 1369 C CA . ILE A 1 183 ? 0.206 13.656 -11.205 1.00 60.56 183 ILE A CA 1
ATOM 1370 C C . ILE A 1 183 ? 0.099 14.639 -12.376 1.00 60.56 183 ILE A C 1
ATOM 1372 O O . ILE A 1 183 ? -0.131 14.232 -13.509 1.00 60.56 183 ILE A O 1
ATOM 1376 N N . VAL A 1 184 ? 0.256 15.937 -12.107 1.00 63.72 184 VAL A N 1
ATOM 1377 C CA . VAL A 1 184 ? 0.264 16.979 -13.138 1.00 63.72 184 VAL A CA 1
ATOM 1378 C C . VAL A 1 184 ? 1.499 16.857 -14.036 1.00 63.72 184 VAL A C 1
ATOM 1380 O O . VAL A 1 184 ? 1.360 16.907 -15.258 1.00 63.72 184 VAL A O 1
ATOM 1383 N N . ARG A 1 185 ? 2.686 16.645 -13.452 1.00 72.62 185 ARG A N 1
ATOM 1384 C CA . ARG A 1 185 ? 3.943 16.502 -14.200 1.00 72.62 185 ARG A CA 1
ATOM 1385 C C . ARG A 1 185 ? 3.911 15.245 -15.069 1.00 72.62 185 ARG A C 1
ATOM 1387 O O . ARG A 1 185 ? 4.168 15.315 -16.263 1.00 72.62 185 ARG A O 1
ATOM 1394 N N . TYR A 1 186 ? 3.443 14.132 -14.508 1.00 81.31 186 TYR A N 1
ATOM 1395 C CA . TYR A 1 186 ? 3.353 12.839 -15.195 1.00 81.31 186 TYR A CA 1
ATOM 1396 C C . TYR A 1 186 ? 1.983 12.571 -15.844 1.00 81.31 186 TYR A C 1
ATOM 1398 O O . TYR A 1 186 ? 1.627 11.415 -16.068 1.00 81.31 186 TYR A O 1
ATOM 1406 N N . HIS A 1 187 ? 1.187 13.603 -16.157 1.00 82.31 187 HIS A N 1
ATOM 1407 C CA . HIS A 1 187 ? -0.201 13.410 -16.608 1.00 82.31 187 HIS A CA 1
ATOM 1408 C C . HIS A 1 187 ? -0.310 12.526 -17.860 1.00 82.31 187 HIS A C 1
ATOM 1410 O O . HIS A 1 187 ? -1.159 11.637 -17.882 1.00 82.31 187 HIS A O 1
ATOM 1416 N N . GLN A 1 188 ? 0.580 12.718 -18.843 1.00 86.62 188 GLN A N 1
ATOM 1417 C CA . GLN A 1 188 ? 0.622 11.921 -20.077 1.00 86.62 188 GLN A CA 1
ATOM 1418 C C . GLN A 1 188 ? 0.887 10.443 -19.790 1.00 86.62 188 GLN A C 1
ATOM 1420 O O . GLN A 1 188 ? 0.273 9.566 -20.391 1.00 86.62 188 GLN A O 1
ATOM 1425 N N . LEU A 1 189 ? 1.784 10.163 -18.840 1.00 89.06 189 LEU A N 1
ATOM 1426 C CA . LEU A 1 189 ? 2.081 8.798 -18.434 1.00 89.06 189 LEU A CA 1
ATOM 1427 C C . LEU A 1 189 ? 0.880 8.178 -17.714 1.00 89.06 189 LEU A C 1
ATOM 1429 O O . LEU A 1 189 ? 0.467 7.070 -18.037 1.00 89.06 189 LEU A O 1
ATOM 1433 N N . ILE A 1 190 ? 0.286 8.915 -16.775 1.00 88.62 190 ILE A N 1
ATOM 1434 C CA . ILE A 1 190 ? -0.818 8.445 -15.928 1.00 88.62 190 ILE A CA 1
ATOM 1435 C C . ILE A 1 190 ? -2.084 8.139 -16.734 1.00 88.62 190 ILE A C 1
ATOM 1437 O O . ILE A 1 190 ? -2.864 7.283 -16.329 1.00 88.62 190 ILE A O 1
ATOM 1441 N N . GLU A 1 191 ? -2.301 8.795 -17.874 1.00 89.31 191 GLU A N 1
ATOM 1442 C CA . GLU A 1 191 ? -3.400 8.458 -18.792 1.00 89.31 191 GLU A CA 1
ATOM 1443 C C . GLU A 1 191 ? -3.302 7.039 -19.365 1.00 89.31 191 GLU A C 1
ATOM 1445 O O . GLU A 1 191 ? -4.326 6.464 -19.724 1.00 89.31 191 GLU A O 1
ATOM 1450 N N . SER A 1 192 ? -2.096 6.466 -19.413 1.00 91.75 192 SER A N 1
ATOM 1451 C CA . SER A 1 192 ? -1.855 5.097 -19.884 1.00 91.75 192 SER A CA 1
ATOM 1452 C C . SER A 1 192 ? -1.748 4.075 -18.748 1.00 91.75 192 SER A C 1
ATOM 1454 O O . SER A 1 192 ? -1.485 2.909 -19.018 1.00 91.75 192 SER A O 1
ATOM 1456 N N . VAL A 1 193 ? -1.901 4.494 -17.487 1.00 93.06 193 VAL A N 1
ATOM 1457 C CA . VAL A 1 193 ? -1.752 3.637 -16.301 1.00 93.06 193 VAL A CA 1
ATOM 1458 C C . VAL A 1 193 ? -3.116 3.113 -15.857 1.00 93.06 193 VAL A C 1
ATOM 1460 O O . VAL A 1 193 ? -4.035 3.892 -15.620 1.00 93.06 193 VAL A O 1
ATOM 1463 N N . ASP A 1 194 ? -3.221 1.802 -15.640 1.00 93.69 194 ASP A N 1
ATOM 1464 C CA . ASP A 1 194 ? -4.420 1.153 -15.089 1.00 93.69 194 ASP A CA 1
ATOM 1465 C C . ASP A 1 194 ? -4.412 1.142 -13.550 1.00 93.69 194 ASP A C 1
ATOM 1467 O O . ASP A 1 194 ? -5.454 1.146 -12.878 1.00 93.69 194 ASP A O 1
ATOM 1471 N N . CYS A 1 195 ? -3.216 1.107 -12.958 1.00 93.62 195 CYS A N 1
ATOM 1472 C CA . CYS A 1 195 ? -3.031 1.007 -11.518 1.00 93.62 195 CYS A CA 1
ATOM 1473 C C . CYS A 1 195 ? -1.824 1.806 -11.018 1.00 93.62 195 CYS A C 1
ATOM 1475 O O . CYS A 1 195 ? -0.684 1.514 -11.369 1.00 93.62 195 CYS A O 1
ATOM 1477 N N . PHE A 1 196 ? -2.078 2.762 -10.128 1.00 92.69 196 PHE A N 1
ATOM 1478 C CA . PHE A 1 196 ? -1.074 3.551 -9.425 1.00 92.69 196 PHE A CA 1
ATOM 1479 C C . PHE A 1 196 ? -0.835 2.972 -8.023 1.00 92.69 196 PHE A C 1
ATOM 1481 O O . PHE A 1 196 ? -1.692 3.080 -7.140 1.00 92.69 196 PHE A O 1
ATOM 1488 N N . LEU A 1 197 ? 0.326 2.353 -7.820 1.00 92.75 197 LEU A N 1
ATOM 1489 C CA . LEU A 1 197 ? 0.802 1.859 -6.534 1.00 92.75 197 LEU A CA 1
ATOM 1490 C C . LEU A 1 197 ? 1.698 2.902 -5.867 1.00 92.75 197 LEU A C 1
ATOM 1492 O O . LEU A 1 197 ? 2.594 3.464 -6.491 1.00 92.75 197 LEU A O 1
ATOM 1496 N N . PHE A 1 198 ? 1.505 3.106 -4.574 1.00 89.50 198 PHE A N 1
ATOM 1497 C CA . PHE A 1 198 ? 2.336 3.966 -3.738 1.00 89.50 198 PHE A CA 1
ATOM 1498 C C . PHE A 1 198 ? 2.410 3.384 -2.329 1.00 89.50 198 PHE A C 1
ATOM 1500 O O . PHE A 1 198 ? 1.635 2.499 -1.978 1.00 89.50 198 PHE A O 1
ATOM 1507 N N . ASP A 1 199 ? 3.332 3.870 -1.507 1.00 87.94 199 ASP A N 1
ATOM 1508 C CA . ASP A 1 199 ? 3.383 3.517 -0.089 1.00 87.94 199 ASP A CA 1
ATOM 1509 C C . ASP A 1 199 ? 3.205 4.791 0.740 1.00 87.94 199 ASP A C 1
ATOM 1511 O O . ASP A 1 199 ? 4.098 5.640 0.802 1.00 87.94 199 ASP A O 1
ATOM 1515 N N . SER A 1 200 ? 2.037 4.954 1.365 1.00 84.62 200 SER A N 1
ATOM 1516 C CA . SER A 1 200 ? 1.760 6.129 2.198 1.00 84.62 200 SER A CA 1
ATOM 1517 C C . SER A 1 200 ? 2.638 6.207 3.449 1.00 84.62 200 SER A C 1
ATOM 1519 O O . SER A 1 200 ? 2.795 7.288 4.018 1.00 84.62 200 SER A O 1
ATOM 1521 N N . ALA A 1 201 ? 3.292 5.109 3.859 1.00 81.56 201 ALA A N 1
ATOM 1522 C CA . ALA A 1 201 ? 4.289 5.148 4.930 1.00 81.56 201 ALA A CA 1
ATOM 1523 C C . ALA A 1 201 ? 5.558 5.915 4.526 1.00 81.56 201 ALA A C 1
ATOM 1525 O O . ALA A 1 201 ? 6.337 6.320 5.394 1.00 81.56 201 ALA A O 1
ATOM 1526 N N . LEU A 1 202 ? 5.785 6.117 3.223 1.00 79.81 202 LEU A N 1
ATOM 1527 C CA . LEU A 1 202 ? 6.923 6.879 2.715 1.00 79.81 202 LEU A CA 1
ATOM 1528 C C . LEU A 1 202 ? 6.671 8.388 2.677 1.00 79.81 202 LEU A C 1
ATOM 1530 O O . LEU A 1 202 ? 7.631 9.127 2.471 1.00 79.81 202 LEU A O 1
ATOM 1534 N N . SER A 1 203 ? 5.435 8.847 2.899 1.00 78.44 203 SER A N 1
ATOM 1535 C CA . SER A 1 203 ? 5.115 10.271 2.810 1.00 78.44 203 SER A CA 1
ATOM 1536 C C . SER A 1 203 ? 5.556 11.059 4.038 1.00 78.44 203 SER A C 1
ATOM 1538 O O . SER A 1 203 ? 5.351 10.615 5.170 1.00 78.44 203 SER A O 1
ATOM 1540 N N . ASP A 1 204 ? 6.108 12.254 3.825 1.00 74.75 204 ASP A N 1
ATOM 1541 C CA . ASP A 1 204 ? 6.490 13.155 4.915 1.00 74.75 204 ASP A CA 1
ATOM 1542 C C . ASP A 1 204 ? 5.306 13.922 5.503 1.00 74.75 204 ASP A C 1
ATOM 1544 O O . ASP A 1 204 ? 5.279 14.160 6.714 1.00 74.75 204 ASP A O 1
ATOM 1548 N N . ASP A 1 205 ? 4.287 14.225 4.690 1.00 77.75 205 ASP A N 1
ATOM 1549 C CA . ASP A 1 205 ? 2.998 14.727 5.171 1.00 77.75 205 ASP A CA 1
ATOM 1550 C C . ASP A 1 205 ? 1.833 13.834 4.706 1.00 77.75 205 ASP A C 1
ATOM 1552 O O . ASP A 1 205 ? 1.193 14.095 3.674 1.00 77.75 205 ASP A O 1
ATOM 1556 N N . PRO A 1 206 ? 1.481 12.813 5.515 1.00 78.94 206 PRO A N 1
ATOM 1557 C CA . PRO A 1 206 ? 0.360 11.927 5.231 1.00 78.94 206 PRO A CA 1
ATOM 1558 C C . PRO A 1 206 ? -0.976 12.648 5.019 1.00 78.94 206 PRO A C 1
ATOM 1560 O O . PRO A 1 206 ? -1.870 12.094 4.383 1.00 78.94 206 PRO A O 1
ATOM 1563 N N . ARG A 1 207 ? -1.155 13.877 5.518 1.00 80.69 207 ARG A N 1
ATOM 1564 C CA . ARG A 1 207 ? -2.413 14.625 5.359 1.00 80.69 207 ARG A CA 1
ATOM 1565 C C . ARG A 1 207 ? -2.528 15.236 3.991 1.00 80.69 207 ARG A C 1
ATOM 1567 O O . ARG A 1 207 ? -3.573 15.111 3.360 1.00 80.69 207 ARG A O 1
ATOM 1574 N N . VAL A 1 208 ? -1.458 15.887 3.541 1.00 81.69 208 VAL A N 1
ATOM 1575 C CA . VAL A 1 208 ? -1.392 16.441 2.190 1.00 81.69 208 VAL A CA 1
ATOM 1576 C C . VAL A 1 208 ? -1.554 15.303 1.191 1.00 81.69 208 VAL A C 1
ATOM 1578 O O . VAL A 1 208 ? -2.359 15.415 0.269 1.00 81.69 208 VAL A O 1
ATOM 1581 N N . GLN A 1 209 ? -0.875 14.176 1.421 1.00 82.38 209 GLN A N 1
ATOM 1582 C CA . GLN A 1 209 ? -1.028 12.983 0.595 1.00 82.38 209 GLN A CA 1
ATOM 1583 C C . GLN A 1 209 ? -2.476 12.466 0.578 1.00 82.38 209 GLN A C 1
ATOM 1585 O O . GLN A 1 209 ? -3.048 12.274 -0.494 1.00 82.38 209 GLN A O 1
ATOM 1590 N N . THR A 1 210 ? -3.096 12.306 1.752 1.00 86.44 210 THR A N 1
ATOM 1591 C CA . THR A 1 210 ? -4.494 11.859 1.887 1.00 86.44 210 THR A CA 1
ATOM 1592 C C . THR A 1 210 ? -5.466 12.796 1.171 1.00 86.44 210 THR A C 1
ATOM 1594 O O . THR A 1 210 ? -6.332 12.340 0.426 1.00 86.44 210 THR A O 1
ATOM 1597 N N . ALA A 1 211 ? -5.319 14.110 1.351 1.00 85.31 211 ALA A N 1
ATOM 1598 C CA . ALA A 1 211 ? -6.173 15.102 0.705 1.00 85.31 211 ALA A CA 1
ATOM 1599 C C . ALA A 1 211 ? -6.049 15.043 -0.826 1.00 85.31 211 ALA A C 1
ATOM 1601 O O . ALA A 1 211 ? -7.059 15.049 -1.530 1.00 85.31 211 ALA A O 1
ATOM 1602 N N . ARG A 1 212 ? -4.821 14.916 -1.346 1.00 84.25 212 ARG A N 1
ATOM 1603 C CA . ARG A 1 212 ? -4.568 14.776 -2.787 1.00 84.25 212 ARG A CA 1
ATOM 1604 C C . ARG A 1 212 ? -5.153 13.480 -3.353 1.00 84.25 212 ARG A C 1
ATOM 1606 O O . ARG A 1 212 ? -5.747 13.511 -4.429 1.00 84.25 212 ARG A O 1
ATOM 1613 N N . LEU A 1 213 ? -5.060 12.365 -2.626 1.00 87.25 213 LEU A N 1
ATOM 1614 C CA . LEU A 1 213 ? -5.709 11.105 -3.006 1.00 87.25 213 LEU A CA 1
ATOM 1615 C C . LEU A 1 213 ? -7.228 11.246 -3.103 1.00 87.25 213 LEU A C 1
ATOM 1617 O O . LEU A 1 213 ? -7.820 10.814 -4.090 1.00 87.25 213 LEU A O 1
ATOM 1621 N N . LEU A 1 214 ? -7.860 11.868 -2.105 1.00 89.00 214 LEU A N 1
ATOM 1622 C CA . LEU A 1 214 ? -9.310 12.076 -2.098 1.00 89.00 214 LEU A CA 1
ATOM 1623 C C . LEU A 1 214 ? -9.790 12.977 -3.239 1.00 89.00 214 LEU A C 1
ATOM 1625 O O . LEU A 1 214 ? -10.918 12.820 -3.702 1.00 89.00 214 LEU A O 1
ATOM 1629 N N . GLU A 1 215 ? -8.946 13.885 -3.727 1.00 86.25 215 GLU A N 1
ATOM 1630 C CA . GLU A 1 215 ? -9.230 14.666 -4.931 1.00 86.25 215 GLU A CA 1
ATOM 1631 C C . GLU A 1 215 ? -9.019 13.850 -6.220 1.00 86.25 215 GLU A C 1
ATOM 1633 O O . GLU A 1 215 ? -9.815 13.942 -7.160 1.00 86.25 215 GLU A O 1
ATOM 1638 N N . ALA A 1 216 ? -7.956 13.043 -6.280 1.00 85.12 216 ALA A N 1
ATOM 1639 C CA . ALA A 1 216 ? -7.567 12.298 -7.475 1.00 85.12 216 ALA A CA 1
ATOM 1640 C C . ALA A 1 216 ? -8.477 11.090 -7.760 1.00 85.12 216 ALA A C 1
ATOM 1642 O O . ALA A 1 216 ? -8.863 10.876 -8.914 1.00 85.12 216 ALA A O 1
ATOM 1643 N N . ILE A 1 217 ? -8.850 10.328 -6.726 1.00 87.94 217 ILE A N 1
ATOM 1644 C CA . ILE A 1 217 ? -9.617 9.079 -6.851 1.00 87.94 217 ILE A CA 1
ATOM 1645 C C . ILE A 1 217 ? -10.946 9.301 -7.594 1.00 87.94 217 ILE A C 1
ATOM 1647 O O . ILE A 1 217 ? -11.164 8.640 -8.611 1.00 87.94 217 ILE A O 1
ATOM 1651 N N . PRO A 1 218 ? -11.834 10.239 -7.197 1.00 86.25 218 PRO A N 1
ATOM 1652 C CA . PRO A 1 218 ? -13.119 10.414 -7.873 1.00 86.25 218 PRO A CA 1
ATOM 1653 C C . PRO A 1 218 ? -12.984 10.866 -9.329 1.00 86.25 218 PRO A C 1
ATOM 1655 O O . PRO A 1 218 ? -13.801 10.472 -10.159 1.00 86.25 218 PRO A O 1
ATOM 1658 N N . ARG A 1 219 ? -11.955 11.667 -9.643 1.00 85.12 219 ARG A N 1
ATOM 1659 C CA . ARG A 1 219 ? -11.710 12.209 -10.990 1.00 85.12 219 ARG A CA 1
ATOM 1660 C C . ARG A 1 219 ? -11.231 11.156 -11.986 1.00 85.12 219 ARG A C 1
ATOM 1662 O O . ARG A 1 219 ? -11.418 11.344 -13.181 1.00 85.12 219 ARG A O 1
ATOM 1669 N N . ARG A 1 220 ? -10.603 10.079 -11.505 1.00 83.62 220 ARG A N 1
ATOM 1670 C CA . ARG A 1 220 ? -9.963 9.055 -12.349 1.00 83.62 220 ARG A CA 1
ATOM 1671 C C . ARG A 1 220 ? -10.505 7.643 -12.124 1.00 83.62 220 ARG A C 1
ATOM 1673 O O . ARG A 1 220 ? -9.989 6.694 -12.696 1.00 83.62 220 ARG A O 1
ATOM 1680 N N . ARG A 1 221 ? -11.574 7.493 -11.336 1.00 81.44 221 ARG A N 1
ATOM 1681 C CA . ARG A 1 221 ? -12.134 6.194 -10.915 1.00 81.44 221 ARG A CA 1
ATOM 1682 C C . ARG A 1 221 ? -12.542 5.239 -12.043 1.00 81.44 221 ARG A C 1
ATOM 1684 O O . ARG A 1 221 ? -12.762 4.065 -11.769 1.00 81.44 221 ARG A O 1
ATOM 1691 N N . GLU A 1 222 ? -12.738 5.742 -13.259 1.00 84.38 222 GLU A N 1
ATOM 1692 C CA . GLU A 1 222 ? -13.130 4.932 -14.421 1.00 84.38 222 GLU A CA 1
ATOM 1693 C C . GLU A 1 222 ? -11.922 4.355 -15.167 1.00 84.38 222 GLU A C 1
ATOM 1695 O O . GLU A 1 222 ? -12.062 3.328 -15.822 1.00 84.38 222 GLU A O 1
ATOM 1700 N N . SER A 1 223 ? -10.750 4.985 -15.044 1.00 84.94 223 SER A N 1
ATOM 1701 C CA . SER A 1 223 ? -9.554 4.648 -15.821 1.00 84.94 223 SER A CA 1
ATOM 1702 C C . SER A 1 223 ? -8.346 4.262 -14.966 1.00 84.94 223 SER A C 1
ATOM 1704 O O . SER A 1 223 ? -7.415 3.672 -15.490 1.00 84.94 223 SER A O 1
ATOM 1706 N N . LEU A 1 224 ? -8.338 4.594 -13.670 1.00 89.44 224 LEU A N 1
ATOM 1707 C CA . LEU A 1 224 ? -7.186 4.407 -12.792 1.00 89.44 224 LEU A CA 1
ATOM 1708 C C . LEU A 1 224 ? -7.601 3.878 -11.417 1.00 89.44 224 LEU A C 1
ATOM 1710 O O . LEU A 1 224 ? -8.430 4.470 -10.718 1.00 89.44 224 LEU A O 1
ATOM 1714 N N . SER A 1 225 ? -6.965 2.785 -11.003 1.00 91.62 225 SER A N 1
ATOM 1715 C CA . SER A 1 225 ? -7.019 2.282 -9.630 1.00 91.62 225 SER A CA 1
ATOM 1716 C C . SER A 1 225 ? -5.847 2.820 -8.803 1.00 91.62 225 SER A C 1
ATOM 1718 O O . SER A 1 225 ? -4.740 2.966 -9.309 1.00 91.62 225 SER A O 1
ATOM 1720 N N . PHE A 1 226 ? -6.089 3.122 -7.528 1.00 91.69 226 PHE A N 1
ATOM 1721 C CA . PHE A 1 226 ? -5.063 3.569 -6.581 1.00 91.69 226 PHE A CA 1
ATOM 1722 C C . PHE A 1 226 ? -4.859 2.506 -5.512 1.00 91.69 226 PHE A C 1
ATOM 1724 O O . PHE A 1 226 ? -5.841 1.977 -4.983 1.00 91.69 226 PHE A O 1
ATOM 1731 N N . ARG A 1 227 ? -3.600 2.207 -5.187 1.00 92.44 227 ARG A N 1
ATOM 1732 C CA . ARG A 1 227 ? -3.245 1.165 -4.223 1.00 92.44 227 ARG A CA 1
ATOM 1733 C C . ARG A 1 227 ? -2.137 1.602 -3.307 1.00 92.44 227 ARG A C 1
ATOM 1735 O O . ARG A 1 227 ? -1.071 2.010 -3.754 1.00 92.44 227 ARG A O 1
ATOM 1742 N N . ASP A 1 228 ? -2.404 1.446 -2.026 1.00 91.56 228 ASP A N 1
ATOM 1743 C CA . ASP A 1 228 ? -1.477 1.811 -0.979 1.00 91.56 228 ASP A CA 1
ATOM 1744 C C . ASP A 1 228 ? -0.839 0.554 -0.373 1.00 91.56 228 ASP A C 1
ATOM 1746 O O . ASP A 1 228 ? -1.513 -0.276 0.243 1.00 91.56 228 ASP A O 1
ATOM 1750 N N . LEU A 1 229 ? 0.479 0.412 -0.514 1.00 91.44 229 LEU A N 1
ATOM 1751 C CA . LEU A 1 229 ? 1.233 -0.686 0.090 1.00 91.44 229 LEU A CA 1
ATOM 1752 C C . LEU A 1 229 ? 1.159 -0.638 1.621 1.00 91.44 229 LEU A C 1
ATOM 1754 O O . LEU A 1 229 ? 1.188 -1.682 2.275 1.00 91.44 229 LEU A O 1
ATOM 1758 N N . ASN A 1 230 ? 0.990 0.546 2.208 1.00 88.88 230 ASN A N 1
ATOM 1759 C CA . ASN A 1 230 ? 0.800 0.705 3.642 1.00 88.88 230 ASN A CA 1
ATOM 1760 C C . ASN A 1 230 ? -0.542 0.116 4.108 1.00 88.88 230 ASN A C 1
ATOM 1762 O O . ASN A 1 230 ? -0.630 -0.555 5.137 1.00 88.88 230 ASN A O 1
ATOM 1766 N N . TRP A 1 231 ? -1.593 0.302 3.311 1.00 92.88 231 TRP A N 1
ATOM 1767 C CA . TRP A 1 231 ? -2.894 -0.327 3.524 1.00 92.88 231 TRP A CA 1
ATOM 1768 C C . TRP A 1 231 ? -2.841 -1.851 3.346 1.00 92.88 231 TRP A C 1
ATOM 1770 O O . TRP A 1 231 ? -3.441 -2.608 4.124 1.00 92.88 231 TRP A O 1
ATOM 1780 N N . ALA A 1 232 ? -2.071 -2.321 2.364 1.00 92.44 232 ALA A N 1
ATOM 1781 C CA . ALA A 1 232 ? -1.835 -3.742 2.149 1.00 92.44 232 ALA A CA 1
ATOM 1782 C C . ALA A 1 232 ? -1.130 -4.392 3.359 1.00 92.44 232 ALA A C 1
ATOM 1784 O O . ALA A 1 232 ? -1.505 -5.501 3.766 1.00 92.44 232 ALA A O 1
ATOM 1785 N N . ARG A 1 233 ? -0.198 -3.680 4.021 1.00 89.81 233 ARG A N 1
ATOM 1786 C CA . ARG A 1 233 ? 0.436 -4.112 5.290 1.00 89.81 233 ARG A CA 1
ATOM 1787 C C . ARG A 1 233 ? -0.563 -4.310 6.428 1.00 89.81 233 ARG A C 1
ATOM 1789 O O . ARG A 1 233 ? -0.343 -5.174 7.272 1.00 89.81 233 ARG A O 1
ATOM 1796 N N . LEU A 1 234 ? -1.679 -3.581 6.437 1.00 91.38 234 LEU A N 1
ATOM 1797 C CA . LEU A 1 234 ? -2.731 -3.716 7.450 1.00 91.38 234 LEU A CA 1
ATOM 1798 C C . LEU A 1 234 ? -3.664 -4.911 7.214 1.00 91.38 234 LEU A C 1
ATOM 1800 O O . LEU A 1 234 ? -4.542 -5.164 8.035 1.00 91.38 234 LEU A O 1
ATOM 1804 N N . THR A 1 235 ? -3.509 -5.668 6.123 1.00 92.00 235 THR A N 1
ATOM 1805 C CA . THR A 1 235 ? -4.384 -6.818 5.827 1.00 92.00 235 THR A CA 1
ATOM 1806 C C . THR A 1 235 ? -4.445 -7.840 6.974 1.00 92.00 235 THR A C 1
ATOM 1808 O O . THR A 1 235 ? -5.560 -8.181 7.368 1.00 92.00 235 THR A O 1
ATOM 1811 N N . PRO A 1 236 ? -3.323 -8.297 7.576 1.00 90.88 236 PRO A N 1
ATOM 1812 C CA . PRO A 1 236 ? -3.378 -9.229 8.706 1.00 90.88 236 PRO A CA 1
ATOM 1813 C C . PRO A 1 236 ? -4.090 -8.641 9.931 1.00 90.88 236 PRO A C 1
ATOM 1815 O O . PRO A 1 236 ? -4.877 -9.334 10.568 1.00 90.88 236 PRO A O 1
ATOM 1818 N N . TRP A 1 237 ? -3.878 -7.354 10.227 1.00 92.00 237 TRP A N 1
ATOM 1819 C CA . TRP A 1 237 ? -4.563 -6.650 11.317 1.00 92.00 237 TRP A CA 1
ATOM 1820 C C . TRP A 1 237 ? -6.076 -6.630 11.110 1.00 92.00 237 TRP A C 1
ATOM 1822 O O . TRP A 1 237 ? -6.826 -7.026 12.000 1.00 92.00 237 TRP A O 1
ATOM 1832 N N . ARG A 1 238 ? -6.524 -6.242 9.910 1.00 95.31 238 ARG A N 1
ATOM 1833 C CA . ARG A 1 238 ? -7.945 -6.232 9.540 1.00 95.31 238 ARG A CA 1
ATOM 1834 C C . ARG A 1 238 ? -8.562 -7.627 9.627 1.00 95.31 238 ARG A C 1
ATOM 1836 O O . ARG A 1 238 ? -9.654 -7.775 10.162 1.00 95.31 238 ARG A O 1
ATOM 1843 N N . GLN A 1 239 ? -7.851 -8.649 9.147 1.00 94.50 239 GLN A N 1
ATOM 1844 C CA . GLN A 1 239 ? -8.301 -10.042 9.219 1.00 94.50 239 GLN A CA 1
ATOM 1845 C C . GLN A 1 239 ? -8.466 -10.515 10.665 1.00 94.50 239 GLN A C 1
ATOM 1847 O O . GLN A 1 239 ? -9.519 -11.041 11.002 1.00 94.50 239 GLN A O 1
ATOM 1852 N N . MET A 1 240 ? -7.474 -10.291 11.529 1.00 94.19 240 MET A N 1
ATOM 1853 C CA . MET A 1 240 ? -7.544 -10.715 12.932 1.00 94.19 240 MET A CA 1
ATOM 1854 C C . MET A 1 240 ? -8.629 -9.972 13.718 1.00 94.19 240 MET A C 1
ATOM 1856 O O . MET A 1 240 ? -9.328 -10.589 14.514 1.00 94.19 240 MET A O 1
ATOM 1860 N N . VAL A 1 241 ? -8.812 -8.668 13.474 1.00 95.44 241 VAL A N 1
ATOM 1861 C CA . VAL A 1 241 ? -9.903 -7.903 14.101 1.00 95.44 241 VAL A CA 1
ATOM 1862 C C . VAL A 1 241 ? -11.269 -8.411 13.633 1.00 95.44 241 VAL A C 1
ATOM 1864 O O . VAL A 1 241 ? -12.163 -8.579 14.456 1.00 95.44 241 VAL A O 1
ATOM 1867 N N . ALA A 1 242 ? -11.436 -8.688 12.336 1.00 95.62 242 ALA A N 1
ATOM 1868 C CA . ALA A 1 242 ? -12.687 -9.228 11.804 1.00 95.62 242 ALA A CA 1
ATOM 1869 C C . ALA A 1 242 ? -13.001 -10.625 12.368 1.00 95.62 242 ALA A C 1
ATOM 1871 O O . ALA A 1 242 ? -14.142 -10.884 12.741 1.00 95.62 242 ALA A O 1
ATOM 1872 N N . GLN A 1 243 ? -11.981 -11.481 12.512 1.00 94.69 243 GLN A N 1
ATOM 1873 C CA . GLN A 1 243 ? -12.116 -12.854 13.011 1.00 94.69 243 GLN A CA 1
ATOM 1874 C C . GLN A 1 243 ? -12.721 -12.952 14.413 1.00 94.69 243 GLN A C 1
ATOM 1876 O O . GLN A 1 243 ? -13.369 -13.953 14.719 1.00 94.69 243 GLN A O 1
ATOM 1881 N N . PHE A 1 244 ? -12.568 -11.926 15.259 1.00 93.38 244 PHE A N 1
ATOM 1882 C CA . PHE A 1 244 ? -13.247 -11.900 16.556 1.00 93.38 244 PHE A CA 1
ATOM 1883 C C . PHE A 1 244 ? -14.765 -11.985 16.431 1.00 93.38 244 PHE A C 1
ATOM 1885 O O . PHE A 1 244 ? -15.406 -12.514 17.324 1.00 93.38 244 PHE A O 1
ATOM 1892 N N . PHE A 1 245 ? -15.344 -11.503 15.333 1.00 94.06 245 PHE A N 1
ATOM 1893 C CA . PHE A 1 245 ? -16.790 -11.405 15.151 1.00 94.06 245 PHE A CA 1
ATOM 1894 C C . PHE A 1 245 ? -17.343 -12.428 14.142 1.00 94.06 245 PHE A C 1
ATOM 1896 O O . PHE A 1 245 ? -18.505 -12.328 13.752 1.00 94.06 245 PHE A O 1
ATOM 1903 N N . ASP A 1 246 ? -16.548 -13.433 13.745 1.00 91.44 246 ASP A N 1
ATOM 1904 C CA . ASP A 1 246 ? -16.997 -14.526 12.863 1.00 91.44 246 ASP A CA 1
ATOM 1905 C C . ASP A 1 246 ? -17.971 -15.483 13.580 1.00 91.44 246 ASP A C 1
ATOM 1907 O O . ASP A 1 246 ? -18.880 -16.054 12.969 1.00 91.44 246 ASP A O 1
ATOM 1911 N N . ALA A 1 247 ? -17.796 -15.669 14.893 1.00 86.38 247 ALA A N 1
ATOM 1912 C CA . ALA A 1 247 ? -18.690 -16.475 15.716 1.00 86.38 247 ALA A CA 1
ATOM 1913 C C . ALA A 1 247 ? -19.954 -15.685 16.095 1.00 86.38 247 ALA A C 1
ATOM 1915 O O . ALA A 1 247 ? -19.881 -14.516 16.471 1.00 86.38 247 ALA A O 1
ATOM 1916 N N . ARG A 1 248 ? -21.124 -16.342 16.061 1.00 83.94 248 ARG A N 1
ATOM 1917 C CA . ARG A 1 248 ? -22.419 -15.698 16.368 1.00 83.94 248 ARG A CA 1
ATOM 1918 C C . ARG A 1 248 ? -22.463 -15.056 17.756 1.00 83.94 248 ARG A C 1
ATOM 1920 O O . ARG A 1 248 ? -23.029 -13.976 17.889 1.00 83.94 248 ARG A O 1
ATOM 1927 N N . ASP A 1 249 ? -21.870 -15.710 18.751 1.00 85.75 249 ASP A N 1
ATOM 1928 C CA . ASP A 1 249 ? -21.877 -15.229 20.136 1.00 85.75 249 ASP A CA 1
ATOM 1929 C C . ASP A 1 249 ? -21.034 -13.954 20.271 1.00 85.75 249 ASP A C 1
ATOM 1931 O O . ASP A 1 249 ? -21.479 -12.967 20.850 1.00 85.75 249 ASP A O 1
ATOM 1935 N N . ALA A 1 250 ? -19.859 -13.923 19.636 1.00 87.56 250 ALA A N 1
ATOM 1936 C CA . ALA A 1 250 ? -18.996 -12.749 19.627 1.00 87.56 250 ALA A CA 1
ATOM 1937 C C . ALA A 1 250 ? -19.589 -11.587 18.802 1.00 87.56 250 ALA A C 1
ATOM 1939 O O . ALA A 1 250 ? -19.502 -10.424 19.199 1.00 87.56 250 ALA A O 1
ATOM 1940 N N . LEU A 1 251 ? -20.277 -11.888 17.694 1.00 90.56 251 LEU A N 1
ATOM 1941 C CA . LEU A 1 251 ? -20.962 -10.893 16.860 1.00 90.56 251 LEU A CA 1
ATOM 1942 C C . LEU A 1 251 ? -22.017 -10.087 17.640 1.00 90.56 251 LEU A C 1
ATOM 1944 O O . LEU A 1 251 ? -22.221 -8.906 17.352 1.00 90.56 251 LEU A O 1
ATOM 1948 N N . ALA A 1 252 ? -22.651 -10.681 18.659 1.00 89.81 252 ALA A N 1
ATOM 1949 C CA . ALA A 1 252 ? -23.631 -10.003 19.511 1.00 89.81 252 ALA A CA 1
ATOM 1950 C C . ALA A 1 252 ? -23.033 -8.845 20.338 1.00 89.81 252 ALA A C 1
ATOM 1952 O O . ALA A 1 252 ? -23.774 -7.968 20.787 1.00 89.81 252 ALA A O 1
ATOM 1953 N N . TYR A 1 253 ? -21.707 -8.804 20.503 1.00 90.88 253 TYR A N 1
ATOM 1954 C CA . TYR A 1 253 ? -21.002 -7.715 21.183 1.00 90.88 253 TYR A CA 1
ATOM 1955 C C . TYR A 1 253 ? -20.689 -6.530 20.270 1.00 90.88 253 TYR A C 1
ATOM 1957 O O . TYR A 1 253 ? -20.417 -5.440 20.773 1.00 90.88 253 TYR A O 1
ATOM 1965 N N . LEU A 1 254 ? -20.764 -6.691 18.944 1.00 90.31 254 LEU A N 1
ATOM 1966 C CA . LEU A 1 254 ? -20.440 -5.620 18.002 1.00 90.31 254 LEU A CA 1
ATOM 1967 C C . LEU A 1 254 ? -21.301 -4.359 18.226 1.00 90.31 254 LEU A C 1
ATOM 1969 O O . LEU A 1 254 ? -20.717 -3.278 18.306 1.00 90.31 254 LEU A O 1
ATOM 1973 N N . PRO A 1 255 ? -22.638 -4.446 18.431 1.00 90.06 255 PRO A N 1
ATOM 1974 C CA . PRO A 1 255 ? -23.471 -3.284 18.764 1.00 90.06 255 PRO A CA 1
ATOM 1975 C C . PRO A 1 255 ? -23.178 -2.671 20.142 1.00 90.06 255 PRO A C 1
ATOM 1977 O O . PRO A 1 255 ? -23.597 -1.547 20.409 1.00 90.06 255 PRO A O 1
ATOM 1980 N N . LEU A 1 256 ? -22.470 -3.391 21.018 1.00 91.19 256 LEU A N 1
ATOM 1981 C CA . LEU A 1 256 ? -22.167 -2.986 22.394 1.00 91.19 256 LEU A CA 1
ATOM 1982 C C . LEU A 1 256 ? -20.776 -2.353 22.551 1.00 91.19 256 LEU A C 1
ATOM 1984 O O . LEU A 1 256 ? -20.431 -1.947 23.659 1.00 91.19 256 LEU A O 1
ATOM 1988 N N . LEU A 1 257 ? -19.964 -2.289 21.486 1.00 92.75 257 LEU A N 1
ATOM 1989 C CA . LEU A 1 257 ? -18.636 -1.664 21.537 1.00 92.75 257 LEU A CA 1
ATOM 1990 C C . LEU A 1 257 ? -18.729 -0.209 22.007 1.00 92.75 257 LEU A C 1
ATOM 1992 O O . LEU A 1 257 ? -19.490 0.569 21.450 1.00 92.75 257 LEU A O 1
ATOM 1996 N N . GLU A 1 258 ? -17.927 0.182 22.979 1.00 93.31 258 GLU A N 1
ATOM 1997 C CA . GLU A 1 258 ? -17.877 1.570 23.450 1.00 93.31 258 GLU A CA 1
ATOM 1998 C C . GLU A 1 258 ? -16.544 2.227 23.141 1.00 93.31 258 GLU A C 1
ATOM 2000 O O . GLU A 1 258 ? -16.511 3.434 22.912 1.00 93.31 258 GLU A O 1
ATOM 2005 N N . SER A 1 259 ? -15.463 1.446 23.092 1.00 93.81 259 SER A N 1
ATOM 2006 C CA . SER A 1 259 ? -14.137 1.978 22.816 1.00 93.81 259 SER A CA 1
ATOM 2007 C C . SER A 1 259 ? -13.312 1.104 21.879 1.00 93.81 259 SER A C 1
ATOM 2009 O O . SER A 1 259 ? -13.450 -0.126 21.843 1.00 93.81 259 SER A O 1
ATOM 2011 N N . VAL A 1 260 ? -12.442 1.774 21.126 1.00 96.50 260 VAL A N 1
ATOM 2012 C CA . VAL A 1 260 ? -11.405 1.182 20.284 1.00 96.50 260 VAL A CA 1
ATOM 2013 C C . VAL A 1 260 ? -10.085 1.898 20.550 1.00 96.50 260 VAL A C 1
ATOM 2015 O O . VAL A 1 260 ? -9.947 3.087 20.280 1.00 96.50 260 VAL A O 1
ATOM 2018 N N . ASP A 1 261 ? -9.091 1.161 21.021 1.00 92.81 261 ASP A N 1
ATOM 2019 C CA . ASP A 1 261 ? -7.759 1.678 21.320 1.00 92.81 261 ASP A CA 1
ATOM 2020 C C . ASP A 1 261 ? -6.758 1.129 20.303 1.00 92.81 261 ASP A C 1
ATOM 2022 O O . ASP A 1 261 ? -6.629 -0.085 20.145 1.00 92.81 261 ASP A O 1
ATOM 2026 N N . ILE A 1 262 ? -6.035 2.006 19.610 1.00 92.44 262 ILE A N 1
ATOM 2027 C CA . ILE A 1 262 ? -4.966 1.645 18.676 1.00 92.44 262 ILE A CA 1
ATOM 2028 C C . ILE A 1 262 ? -3.658 2.213 19.205 1.00 92.44 262 ILE A C 1
ATOM 2030 O O . ILE A 1 262 ? -3.472 3.429 19.263 1.00 92.44 262 ILE A O 1
ATOM 2034 N N . GLU A 1 263 ? -2.726 1.337 19.564 1.00 86.69 263 GLU A N 1
ATOM 2035 C CA . GLU A 1 263 ? -1.398 1.753 20.003 1.00 86.69 263 GLU A CA 1
ATOM 2036 C C . GLU A 1 263 ? -0.412 1.738 18.838 1.00 86.69 263 GLU A C 1
ATOM 2038 O O . GLU A 1 263 ? -0.369 0.781 18.062 1.00 86.69 263 GLU A O 1
ATOM 2043 N N . VAL A 1 264 ? 0.434 2.763 18.752 1.00 82.00 264 VAL A N 1
ATOM 2044 C CA . VAL A 1 264 ? 1.491 2.877 17.737 1.00 82.00 264 VAL A CA 1
ATOM 2045 C C . VAL A 1 264 ? 2.872 3.061 18.354 1.00 82.00 264 VAL A C 1
ATOM 2047 O O . VAL A 1 264 ? 3.014 3.541 19.486 1.00 82.00 264 VAL A O 1
ATOM 2050 N N . VAL A 1 265 ? 3.908 2.701 17.590 1.00 72.00 265 VAL A N 1
ATOM 2051 C CA . VAL A 1 265 ? 5.303 2.961 17.969 1.00 72.00 265 VAL A CA 1
ATOM 2052 C C . VAL A 1 265 ? 5.561 4.472 18.000 1.00 72.00 265 VAL A C 1
ATOM 2054 O O . VAL A 1 265 ? 5.196 5.174 17.053 1.00 72.00 265 VAL A O 1
ATOM 2057 N N . PRO A 1 266 ? 6.252 4.997 19.028 1.00 60.31 266 PRO A N 1
ATOM 2058 C CA . PRO A 1 266 ? 6.766 6.358 19.000 1.00 60.31 266 PRO A CA 1
ATOM 2059 C C . PRO A 1 266 ? 7.879 6.478 17.956 1.00 60.31 266 PRO A C 1
ATOM 2061 O O . PRO A 1 266 ? 9.035 6.178 18.230 1.00 60.31 266 PRO A O 1
ATOM 2064 N N . SER A 1 267 ? 7.563 6.910 16.740 1.00 53.88 267 SER A N 1
ATOM 2065 C CA . SER A 1 267 ? 8.569 7.450 15.814 1.00 53.88 267 SER A CA 1
ATOM 2066 C C . SER A 1 267 ? 7.913 8.119 14.618 1.00 53.88 267 SER A C 1
ATOM 2068 O O . SER A 1 267 ? 7.070 7.499 13.990 1.00 53.88 267 SER A O 1
ATOM 2070 N N . ARG A 1 268 ? 8.370 9.351 14.324 1.00 51.97 268 ARG A N 1
ATOM 2071 C CA . ARG A 1 268 ? 8.101 10.228 13.157 1.00 51.97 268 ARG A CA 1
ATOM 2072 C C . ARG A 1 268 ? 6.620 10.342 12.686 1.00 51.97 268 ARG A C 1
ATOM 2074 O O . ARG A 1 268 ? 5.817 9.436 12.854 1.00 51.97 268 ARG A O 1
ATOM 2081 N N . PRO A 1 269 ? 6.206 11.457 12.055 1.00 52.00 269 PRO A N 1
ATOM 2082 C CA . PRO A 1 269 ? 4.814 11.653 11.597 1.00 52.00 269 PRO A CA 1
ATOM 2083 C C . PRO A 1 269 ? 4.269 10.535 10.675 1.00 52.00 269 PRO A C 1
ATOM 2085 O O . PRO A 1 269 ? 3.061 10.311 10.624 1.00 52.00 269 PRO A O 1
ATOM 2088 N N . ARG A 1 270 ? 5.163 9.769 10.034 1.00 53.91 270 ARG A N 1
ATOM 2089 C CA . ARG A 1 270 ? 4.887 8.652 9.113 1.00 53.91 270 ARG A CA 1
ATOM 2090 C C . ARG A 1 270 ? 4.066 7.497 9.719 1.00 53.91 270 ARG A C 1
ATOM 2092 O O . ARG A 1 270 ? 3.330 6.825 9.001 1.00 53.91 270 ARG A O 1
ATOM 2099 N N . ARG A 1 271 ? 4.140 7.256 11.038 1.00 60.97 271 ARG A N 1
ATOM 2100 C CA . ARG A 1 271 ? 3.529 6.061 11.675 1.00 60.97 271 ARG A CA 1
ATOM 2101 C C . ARG A 1 271 ? 2.101 6.256 12.183 1.00 60.97 271 ARG A C 1
ATOM 2103 O O . ARG A 1 271 ? 1.408 5.275 12.438 1.00 60.97 271 ARG A O 1
ATOM 2110 N N . PHE A 1 272 ? 1.623 7.499 12.254 1.00 72.88 272 PHE A N 1
ATOM 2111 C CA . PHE A 1 272 ? 0.221 7.782 12.577 1.00 72.88 272 PHE A CA 1
ATOM 2112 C C . PHE A 1 272 ? -0.727 7.353 11.441 1.00 72.88 272 PHE A C 1
ATOM 2114 O O . PHE A 1 272 ? -1.881 7.022 11.696 1.00 72.88 272 PHE A O 1
ATOM 2121 N N . HIS A 1 273 ? -0.243 7.300 10.193 1.00 84.38 273 HIS A N 1
ATOM 2122 C CA . HIS A 1 273 ? -1.089 7.006 9.035 1.00 84.38 273 HIS A CA 1
ATOM 2123 C C . HIS A 1 273 ? -1.642 5.580 9.012 1.00 84.38 273 HIS A C 1
ATOM 2125 O O . HIS A 1 273 ? -2.830 5.402 8.758 1.00 84.38 273 HIS A O 1
ATOM 2131 N N . GLN A 1 274 ? -0.844 4.570 9.380 1.00 87.94 274 GLN A N 1
ATOM 2132 C CA . GLN A 1 274 ? -1.354 3.198 9.506 1.00 87.94 274 GLN A CA 1
ATOM 2133 C C . GLN A 1 274 ? -2.504 3.104 10.517 1.00 87.94 274 GLN A C 1
ATOM 2135 O O . GLN A 1 274 ? -3.526 2.480 10.239 1.00 87.94 274 GLN A O 1
ATOM 2140 N N . ALA A 1 275 ? -2.361 3.745 11.681 1.00 90.06 275 ALA A N 1
ATOM 2141 C CA . ALA A 1 275 ? -3.413 3.745 12.691 1.00 90.06 275 ALA A CA 1
ATOM 2142 C C . ALA A 1 275 ? -4.649 4.531 12.249 1.00 90.06 275 ALA A C 1
ATOM 2144 O O . ALA A 1 275 ? -5.760 4.075 12.498 1.00 90.06 275 ALA A O 1
ATOM 2145 N N . ALA A 1 276 ? -4.478 5.659 11.554 1.00 92.25 276 ALA A N 1
ATOM 2146 C CA . ALA A 1 276 ? -5.594 6.419 10.996 1.00 92.25 276 ALA A CA 1
ATOM 2147 C C . ALA A 1 276 ? -6.367 5.611 9.938 1.00 92.25 276 ALA A C 1
ATOM 2149 O O . ALA A 1 276 ? -7.595 5.571 9.986 1.00 92.25 276 ALA A O 1
ATOM 2150 N N . LEU A 1 277 ? -5.671 4.905 9.038 1.00 94.44 277 LEU A N 1
ATOM 2151 C CA . LEU A 1 277 ? -6.295 3.994 8.071 1.00 94.44 277 LEU A CA 1
ATOM 2152 C C . LEU A 1 277 ? -7.019 2.834 8.766 1.00 94.44 277 LEU A C 1
ATOM 2154 O O . LEU A 1 277 ? -8.128 2.473 8.375 1.00 94.44 277 LEU A O 1
ATOM 2158 N N . LEU A 1 278 ? -6.422 2.250 9.809 1.00 95.75 278 LEU A N 1
ATOM 2159 C CA . LEU A 1 278 ? -7.033 1.150 10.552 1.00 95.75 278 LEU A CA 1
ATOM 2160 C C . LEU A 1 278 ? -8.264 1.604 11.351 1.00 95.75 278 LEU A C 1
ATOM 2162 O O . LEU A 1 278 ? -9.298 0.941 11.297 1.00 95.75 278 LEU A O 1
ATOM 2166 N N . ALA A 1 279 ? -8.192 2.756 12.023 1.00 96.31 279 ALA A N 1
ATOM 2167 C CA . ALA A 1 279 ? -9.338 3.390 12.674 1.00 96.31 279 ALA A CA 1
ATOM 2168 C C . ALA A 1 279 ? -10.442 3.690 11.654 1.00 96.31 279 ALA A C 1
ATOM 2170 O O . ALA A 1 279 ? -11.595 3.316 11.863 1.00 96.31 279 ALA A O 1
ATOM 2171 N N . GLY A 1 280 ? -10.076 4.283 10.514 1.00 96.94 280 GLY A N 1
ATOM 2172 C CA . GLY A 1 280 ? -10.996 4.583 9.425 1.00 96.94 280 GLY A CA 1
ATOM 2173 C C . GLY A 1 280 ? -11.671 3.340 8.847 1.00 96.94 280 GLY A C 1
ATOM 2174 O O . GLY A 1 280 ? -12.864 3.366 8.545 1.00 96.94 280 GLY A O 1
ATOM 2175 N N . TRP A 1 281 ? -10.949 2.222 8.757 1.00 98.12 281 TRP A N 1
ATOM 2176 C CA . TRP A 1 281 ? -11.523 0.935 8.378 1.00 98.12 281 TRP A CA 1
ATOM 2177 C C . TRP A 1 281 ? -12.569 0.454 9.385 1.00 98.12 281 TRP A C 1
ATOM 2179 O O . TRP A 1 281 ? -13.684 0.140 8.969 1.00 98.12 281 TRP A O 1
ATOM 2189 N N . ILE A 1 282 ? -12.243 0.433 10.685 1.00 97.75 282 ILE A N 1
ATOM 2190 C CA . ILE A 1 282 ? -13.173 0.006 11.745 1.00 97.75 282 ILE A CA 1
ATOM 2191 C C . ILE A 1 282 ? -14.419 0.900 11.741 1.00 97.75 282 ILE A C 1
ATOM 2193 O O . ILE A 1 282 ? -15.538 0.390 11.719 1.00 97.75 282 ILE A O 1
ATOM 2197 N N . MET A 1 283 ? -14.247 2.225 11.676 1.00 97.38 283 MET A N 1
ATOM 2198 C CA . MET A 1 283 ? -15.359 3.176 11.561 1.00 97.38 283 MET A CA 1
ATOM 2199 C C . MET A 1 283 ? -16.218 2.892 10.325 1.00 97.38 283 MET A C 1
ATOM 2201 O O . MET A 1 283 ? -17.441 2.859 10.418 1.00 97.38 283 MET A O 1
ATOM 2205 N N . GLY A 1 284 ? -15.591 2.619 9.177 1.00 95.88 284 GLY A N 1
ATOM 2206 C CA . GLY A 1 284 ? -16.287 2.260 7.944 1.00 95.88 284 GLY A CA 1
ATOM 2207 C C . GLY A 1 284 ? -17.083 0.954 8.039 1.00 95.88 284 GLY A C 1
ATOM 2208 O O . GLY A 1 284 ? -18.178 0.884 7.485 1.00 95.88 284 GLY A O 1
ATOM 2209 N N . GLN A 1 285 ? -16.576 -0.062 8.751 1.00 94.81 285 GLN A N 1
ATOM 2210 C CA . GLN A 1 285 ? -17.315 -1.313 8.993 1.00 94.81 285 GLN A CA 1
ATOM 2211 C C . GLN A 1 285 ? -18.489 -1.116 9.959 1.00 94.81 285 GLN A C 1
ATOM 2213 O O . GLN A 1 285 ? -19.522 -1.762 9.811 1.00 94.81 285 GLN A O 1
ATOM 2218 N N . LEU A 1 286 ? -18.343 -0.213 10.932 1.00 93.88 286 LEU A N 1
ATOM 2219 C CA . LEU A 1 286 ? -19.361 0.089 11.940 1.00 93.88 286 LEU A CA 1
ATOM 2220 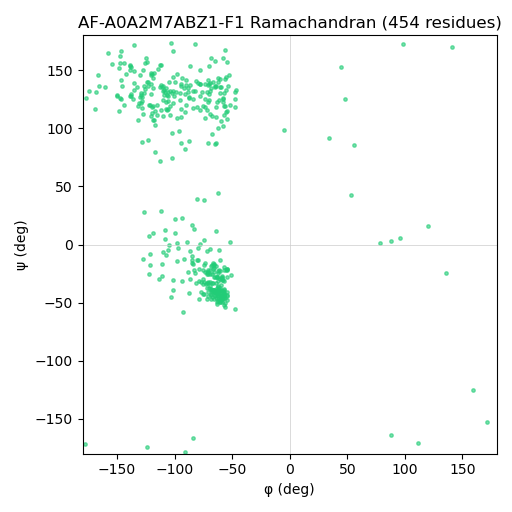C C . LEU A 1 286 ? -20.344 1.193 11.517 1.00 93.88 286 LEU A C 1
ATOM 2222 O O . LEU A 1 286 ? -21.218 1.550 12.303 1.00 93.88 286 LEU A O 1
ATOM 2226 N N . ASN A 1 287 ? -20.208 1.730 10.299 1.00 94.62 287 ASN A N 1
ATOM 2227 C CA . ASN A 1 287 ? -20.980 2.870 9.798 1.00 94.62 287 ASN A CA 1
ATOM 2228 C C . ASN A 1 287 ? -20.924 4.096 10.736 1.00 94.62 287 ASN A C 1
ATOM 2230 O O . ASN A 1 287 ? -21.934 4.743 11.014 1.00 94.62 287 ASN A O 1
ATOM 2234 N N . LEU A 1 288 ? -19.725 4.383 11.245 1.00 96.00 288 LEU A N 1
ATOM 2235 C CA . LEU A 1 288 ? -19.436 5.506 12.130 1.00 96.00 288 LEU A CA 1
ATOM 2236 C C . LEU A 1 288 ? -18.775 6.651 11.356 1.00 96.00 288 LEU A C 1
ATOM 2238 O O . LEU A 1 288 ? -17.961 6.438 10.451 1.00 96.00 288 LEU A O 1
ATOM 2242 N N . GLU A 1 289 ? -19.107 7.877 11.739 1.00 95.38 289 GLU A N 1
ATOM 2243 C CA . GLU A 1 289 ? -18.476 9.109 11.265 1.00 95.38 289 GLU A CA 1
ATOM 2244 C C . GLU A 1 289 ? -17.701 9.759 12.418 1.00 95.38 289 GLU A C 1
ATOM 2246 O O . GLU A 1 289 ? -18.250 9.839 13.519 1.00 95.38 289 GLU A O 1
ATOM 2251 N N . PRO A 1 290 ? -16.476 10.268 12.208 1.00 94.69 290 PRO A N 1
ATOM 2252 C CA . PRO A 1 290 ? -15.827 11.136 13.187 1.00 94.69 290 PRO A CA 1
ATOM 2253 C C . PRO A 1 290 ? -16.704 12.366 13.469 1.00 94.69 290 PRO A C 1
ATOM 2255 O O . PRO A 1 290 ? -17.132 13.060 12.546 1.00 94.69 290 PRO A O 1
ATOM 2258 N N . GLU A 1 291 ? -17.009 12.626 14.738 1.00 94.12 291 GLU A N 1
ATOM 2259 C CA . GLU A 1 291 ? -17.782 13.794 15.179 1.00 94.12 291 GLU A CA 1
ATOM 2260 C C . GLU A 1 291 ? -16.875 14.861 15.786 1.00 94.12 291 GLU A C 1
ATOM 2262 O O . GLU A 1 291 ? -16.999 16.044 15.467 1.00 94.12 291 GLU A O 1
ATOM 2267 N N . SER A 1 292 ? -15.940 14.448 16.642 1.00 92.62 292 SER A N 1
ATOM 2268 C CA . SER A 1 292 ? -14.927 15.342 17.191 1.00 92.62 292 SER A CA 1
ATOM 2269 C C . SER A 1 292 ? -13.590 14.633 17.307 1.00 92.62 292 SER A C 1
ATOM 2271 O O . SER A 1 292 ? -13.530 13.430 17.550 1.00 92.62 292 SER A O 1
ATOM 2273 N N . VAL A 1 293 ? -12.517 15.393 17.118 1.00 92.56 293 VAL A N 1
ATOM 2274 C CA . VAL A 1 293 ? -11.142 14.911 17.204 1.00 92.56 293 VAL A CA 1
ATOM 2275 C C . VAL A 1 293 ? -10.402 15.836 18.155 1.00 92.56 293 VAL A C 1
ATOM 2277 O O . VAL A 1 293 ? -10.434 17.056 18.000 1.00 92.56 293 VAL A O 1
ATOM 2280 N N . VAL A 1 294 ? -9.764 15.261 19.166 1.00 90.56 294 VAL A N 1
ATOM 2281 C CA . VAL A 1 294 ? -9.063 16.000 20.212 1.00 90.56 294 VAL A CA 1
ATOM 2282 C C . VAL A 1 294 ? -7.662 15.439 20.356 1.00 90.56 294 VAL A C 1
ATOM 2284 O O . VAL A 1 294 ? -7.467 14.263 20.666 1.00 90.56 294 VAL A O 1
ATOM 2287 N N . ASP A 1 295 ? -6.663 16.298 20.182 1.00 86.75 295 ASP A N 1
ATOM 2288 C CA . ASP A 1 295 ? -5.288 15.927 20.484 1.00 86.75 295 ASP A CA 1
ATOM 2289 C C . ASP A 1 295 ? -5.098 15.785 21.991 1.00 86.75 295 ASP A C 1
ATOM 2291 O O . ASP A 1 295 ? -5.322 16.716 22.771 1.00 86.75 295 ASP A O 1
ATOM 2295 N N . THR A 1 296 ? -4.616 14.623 22.409 1.00 84.56 296 THR A N 1
ATOM 2296 C CA . THR A 1 296 ? -4.282 14.345 23.800 1.00 84.56 296 THR A CA 1
ATOM 2297 C C . THR A 1 296 ? -2.770 14.395 23.997 1.00 84.56 296 THR A C 1
ATOM 2299 O O . THR A 1 296 ? -1.969 14.504 23.065 1.00 84.56 296 THR A O 1
ATOM 2302 N N . LYS A 1 297 ? -2.320 14.286 25.251 1.00 78.62 297 LYS A N 1
ATOM 2303 C CA . LYS A 1 297 ? -0.885 14.114 25.527 1.00 78.62 297 LYS A CA 1
ATOM 2304 C C . LYS A 1 297 ? -0.337 12.812 24.940 1.00 78.62 297 LYS A C 1
ATOM 2306 O O . LYS A 1 297 ? 0.855 12.760 24.653 1.00 78.62 297 LYS A O 1
ATOM 2311 N N . ARG A 1 298 ? -1.188 11.792 24.801 1.00 76.12 298 ARG A N 1
ATOM 2312 C CA . ARG A 1 298 ? -0.820 10.439 24.379 1.00 76.12 298 ARG A CA 1
ATOM 2313 C C . ARG A 1 298 ? -1.067 10.187 22.900 1.00 76.12 298 ARG A C 1
ATOM 2315 O O . ARG A 1 298 ? -0.497 9.245 22.388 1.00 76.12 298 ARG A O 1
ATOM 2322 N N . GLY A 1 299 ? -1.823 11.023 22.202 1.00 85.31 299 GLY A N 1
ATOM 2323 C CA . GLY A 1 299 ? -2.097 10.840 20.782 1.00 85.31 299 GLY A CA 1
ATOM 2324 C C . GLY A 1 299 ? -3.344 11.606 20.372 1.00 85.31 299 GLY A C 1
ATOM 2325 O O . GLY A 1 299 ? -3.416 12.807 20.627 1.00 85.31 299 GLY A O 1
ATOM 2326 N N . VAL A 1 300 ? -4.311 10.925 19.765 1.00 89.50 300 VAL A N 1
ATOM 2327 C CA . VAL A 1 300 ? -5.553 11.523 19.262 1.00 89.50 300 VAL A CA 1
ATOM 2328 C C . VAL A 1 300 ? -6.750 10.731 19.774 1.00 89.50 300 VAL A C 1
ATOM 2330 O O . VAL A 1 300 ? -6.775 9.510 19.662 1.00 89.50 300 VAL A O 1
ATOM 2333 N N . MET A 1 301 ? -7.735 11.431 20.327 1.00 92.62 301 MET A N 1
ATOM 2334 C CA . MET A 1 301 ? -9.016 10.870 20.745 1.00 92.62 301 MET A CA 1
ATOM 2335 C C . MET A 1 301 ? -10.100 11.316 19.770 1.00 92.62 301 MET A C 1
ATOM 2337 O O . MET A 1 301 ? -10.130 12.483 19.380 1.00 92.62 301 MET A O 1
ATOM 2341 N N . ILE A 1 302 ? -10.957 10.393 19.350 1.00 95.88 302 ILE A N 1
ATOM 2342 C CA . ILE A 1 302 ? -11.994 10.629 18.350 1.00 95.88 302 ILE A CA 1
ATOM 2343 C C . ILE A 1 302 ? -13.321 10.145 18.924 1.00 95.88 302 ILE A C 1
ATOM 2345 O O . ILE A 1 302 ? -13.492 8.957 19.189 1.00 95.88 302 ILE A O 1
ATOM 2349 N N . GLU A 1 303 ? -14.266 11.062 19.084 1.00 96.31 303 GLU A N 1
ATOM 2350 C CA . GLU A 1 303 ? -15.663 10.707 19.329 1.00 96.31 303 GLU A CA 1
ATOM 2351 C C . GLU A 1 303 ? -16.351 10.506 17.987 1.00 96.31 303 GLU A C 1
ATOM 2353 O O . GLU A 1 303 ? -16.148 11.291 17.053 1.00 96.31 303 GLU A O 1
ATOM 2358 N N . THR A 1 304 ? -17.162 9.457 17.882 1.00 96.88 304 THR A N 1
ATOM 2359 C CA . THR A 1 304 ? -17.878 9.134 16.648 1.00 96.88 304 THR A CA 1
ATOM 2360 C C . THR A 1 304 ? -19.380 9.322 16.797 1.00 96.88 304 THR A C 1
ATOM 2362 O O . THR A 1 304 ? -19.945 9.190 17.880 1.00 96.88 304 THR A O 1
ATOM 2365 N N . ARG A 1 305 ? -20.040 9.575 15.670 1.00 95.00 305 ARG A N 1
ATOM 2366 C CA . ARG A 1 305 ? -21.497 9.579 15.538 1.00 95.00 305 ARG A CA 1
ATOM 2367 C C . ARG A 1 305 ? -21.955 8.451 14.616 1.00 95.00 305 ARG A C 1
ATOM 2369 O O . ARG A 1 305 ? -21.261 8.079 13.670 1.00 95.00 305 ARG A O 1
ATOM 2376 N N . GLY A 1 306 ? -23.160 7.958 14.865 1.00 91.81 306 GLY A N 1
ATOM 2377 C CA . GLY A 1 306 ? -23.811 6.882 14.122 1.00 91.81 306 GLY A CA 1
ATOM 2378 C C . GLY A 1 306 ? -25.093 6.465 14.840 1.00 91.81 306 GLY A C 1
ATOM 2379 O O . GLY A 1 306 ? -25.666 7.255 15.587 1.00 91.81 306 GLY A O 1
ATOM 2380 N N . GLU A 1 307 ? -25.521 5.210 14.680 1.00 89.00 307 GLU A N 1
ATOM 2381 C CA . GLU A 1 307 ? -26.589 4.635 15.525 1.00 89.00 307 GLU A CA 1
ATOM 2382 C C . GLU A 1 307 ? -26.202 4.610 17.013 1.00 89.00 307 GLU A C 1
ATOM 2384 O O . GLU A 1 307 ? -27.058 4.589 17.897 1.00 89.00 307 GLU A O 1
ATOM 2389 N N . ARG A 1 308 ? -24.894 4.629 17.277 1.00 88.56 308 ARG A N 1
ATOM 2390 C CA . ARG A 1 308 ? -24.264 4.681 18.592 1.00 88.56 308 ARG A CA 1
ATOM 2391 C C . ARG A 1 308 ? -22.955 5.459 18.498 1.00 88.56 308 ARG A C 1
ATOM 2393 O O . ARG A 1 308 ? -22.363 5.526 17.421 1.00 88.56 308 ARG A O 1
ATOM 2400 N N . SER A 1 309 ? -22.512 6.007 19.625 1.00 92.12 309 SER A N 1
ATOM 2401 C CA . SER A 1 309 ? -21.172 6.581 19.744 1.00 92.12 309 SER A CA 1
ATOM 2402 C C . SER A 1 309 ? -20.188 5.511 20.209 1.00 92.12 309 SER A C 1
ATOM 2404 O O . SER A 1 309 ? -20.506 4.704 21.086 1.00 92.12 309 SER A O 1
ATOM 2406 N N . VAL A 1 310 ? -19.012 5.505 19.589 1.00 94.94 310 VAL A N 1
ATOM 2407 C CA . VAL A 1 310 ? -17.846 4.710 19.982 1.00 94.94 310 VAL A CA 1
ATOM 2408 C C . VAL A 1 310 ? -16.655 5.655 20.068 1.00 94.94 310 VAL A C 1
ATOM 2410 O O . VAL A 1 310 ? -16.375 6.391 19.117 1.00 94.94 310 VAL A O 1
ATOM 2413 N N . GLN A 1 311 ? -15.943 5.622 21.185 1.00 95.94 311 GLN A N 1
ATOM 2414 C CA . GLN A 1 311 ? -14.727 6.395 21.381 1.00 95.94 311 GLN A CA 1
ATOM 2415 C C . GLN A 1 311 ? -13.538 5.662 20.757 1.00 95.94 311 GLN A C 1
ATOM 2417 O O . GLN A 1 311 ? -13.332 4.475 20.992 1.00 95.94 311 GLN A O 1
ATOM 2422 N N . PHE A 1 312 ? -12.724 6.363 19.979 1.00 96.25 312 PHE A N 1
ATOM 2423 C CA . PHE A 1 312 ? -11.456 5.842 19.483 1.00 96.25 312 PHE A CA 1
ATOM 2424 C C . PHE A 1 312 ? -10.303 6.593 20.143 1.00 96.25 312 PHE A C 1
ATOM 2426 O O . PHE A 1 312 ? -10.317 7.822 20.197 1.00 96.25 312 PHE A O 1
ATOM 2433 N N . GLU A 1 313 ? -9.271 5.881 20.582 1.00 92.69 313 GLU A N 1
ATOM 2434 C CA . GLU A 1 313 ? -7.993 6.474 20.975 1.00 92.69 313 GLU A CA 1
ATOM 2435 C C . GLU A 1 313 ? -6.880 5.904 20.093 1.00 92.69 313 GLU A C 1
ATOM 2437 O O . GLU A 1 313 ? -6.607 4.707 20.093 1.00 92.69 313 GLU A O 1
ATOM 2442 N N . ILE A 1 314 ? -6.211 6.770 19.332 1.00 91.00 314 ILE A N 1
ATOM 2443 C CA . ILE A 1 314 ? -4.948 6.449 18.667 1.00 91.00 314 ILE A CA 1
ATOM 2444 C C . ILE A 1 314 ? -3.836 6.955 19.576 1.00 91.00 314 ILE A C 1
ATOM 2446 O O . ILE A 1 314 ? -3.518 8.147 19.586 1.00 91.00 314 ILE A O 1
ATOM 2450 N N . GLY A 1 315 ? -3.269 6.051 20.368 1.00 85.75 315 GLY A N 1
ATOM 2451 C CA . GLY A 1 315 ? -2.270 6.345 21.384 1.00 85.75 315 GLY A CA 1
ATOM 2452 C C . GLY A 1 315 ? -0.852 5.999 20.933 1.00 85.75 315 GLY A C 1
ATOM 2453 O O . GLY A 1 315 ? -0.555 4.898 20.481 1.00 85.75 315 GLY A O 1
ATOM 2454 N N . VAL A 1 316 ? 0.077 6.922 21.129 1.00 77.81 316 VAL A N 1
ATOM 2455 C CA . VAL A 1 316 ? 1.510 6.650 21.127 1.00 77.81 316 VAL A CA 1
ATOM 2456 C C . VAL A 1 316 ? 1.868 6.081 22.492 1.00 77.81 316 VAL A C 1
ATOM 2458 O O . VAL A 1 316 ? 1.726 6.763 23.511 1.00 77.81 316 VAL A O 1
ATOM 2461 N N . ARG A 1 317 ? 2.361 4.842 22.537 1.00 65.25 317 ARG A N 1
ATOM 2462 C CA . ARG A 1 317 ? 2.846 4.262 23.793 1.00 65.25 317 ARG A CA 1
ATOM 2463 C C . ARG A 1 317 ? 4.243 4.828 24.096 1.00 65.25 317 ARG A C 1
ATOM 2465 O O . ARG A 1 317 ? 5.172 4.573 23.329 1.00 65.25 317 ARG A O 1
ATOM 2472 N N . PRO A 1 318 ? 4.442 5.589 25.193 1.00 51.22 318 PRO A N 1
ATOM 2473 C CA . PRO A 1 318 ? 5.776 5.966 25.623 1.00 51.22 318 PRO A CA 1
ATOM 2474 C C . PRO A 1 318 ? 6.446 4.737 26.229 1.00 51.22 318 PRO A C 1
ATOM 2476 O O . PRO A 1 318 ? 6.094 4.282 27.317 1.00 51.22 318 PRO A O 1
ATOM 2479 N N . GLY A 1 319 ? 7.416 4.206 25.502 1.00 48.88 319 GLY A N 1
ATOM 2480 C CA . GLY A 1 319 ? 8.225 3.099 25.965 1.00 48.88 319 GLY A CA 1
ATOM 2481 C C . GLY A 1 319 ? 7.785 1.738 25.433 1.00 48.88 319 GLY A C 1
ATOM 2482 O O . GLY A 1 319 ? 6.781 1.597 24.729 1.00 48.88 319 GLY A O 1
ATOM 2483 N N . PRO A 1 320 ? 8.606 0.734 25.728 1.00 36.91 320 PRO A N 1
ATOM 2484 C CA . PRO A 1 320 ? 8.504 -0.557 25.095 1.00 36.91 320 PRO A CA 1
ATOM 2485 C C . PRO A 1 320 ? 7.187 -1.310 25.409 1.00 36.91 320 PRO A C 1
ATOM 2487 O O . PRO A 1 320 ? 6.770 -1.308 26.568 1.00 36.91 320 PRO A O 1
ATOM 2490 N N . PRO A 1 321 ? 6.490 -1.951 24.436 1.00 42.34 321 PRO A N 1
ATOM 2491 C CA . PRO A 1 321 ? 5.292 -2.748 24.690 1.00 42.34 321 PRO A CA 1
ATOM 2492 C C . PRO A 1 321 ? 5.386 -3.748 25.849 1.00 42.34 321 PRO A C 1
ATOM 2494 O O . PRO A 1 321 ? 6.277 -4.590 25.883 1.00 42.34 321 PRO A O 1
ATOM 2497 N N . ARG A 1 322 ? 4.378 -3.725 26.735 1.00 40.25 322 ARG A N 1
ATOM 2498 C CA . ARG A 1 322 ? 4.304 -4.531 27.972 1.00 40.25 322 ARG A CA 1
ATOM 2499 C C . ARG A 1 322 ? 4.317 -6.054 27.796 1.00 40.25 322 ARG A C 1
ATOM 2501 O O . ARG A 1 322 ? 4.501 -6.742 28.786 1.00 40.25 322 ARG A O 1
ATOM 2508 N N . ASN A 1 323 ? 4.116 -6.576 26.584 1.00 42.53 323 ASN A N 1
ATOM 2509 C CA . ASN A 1 323 ? 4.025 -8.027 26.363 1.00 42.53 323 ASN A CA 1
ATOM 2510 C C . ASN A 1 323 ? 4.965 -8.549 25.264 1.00 42.53 323 ASN A C 1
ATOM 2512 O O . ASN A 1 323 ? 5.137 -9.755 25.167 1.00 42.53 323 ASN A O 1
ATOM 2516 N N . ALA A 1 324 ? 5.560 -7.667 24.454 1.00 42.38 324 ALA A N 1
ATOM 2517 C CA . ALA A 1 324 ? 6.444 -8.054 23.349 1.00 42.38 324 ALA A CA 1
ATOM 2518 C C . ALA A 1 324 ? 7.914 -7.664 23.610 1.00 42.38 324 ALA A C 1
ATOM 2520 O O . ALA A 1 324 ? 8.828 -8.212 23.006 1.00 42.38 324 ALA A O 1
ATOM 2521 N N . LEU A 1 325 ? 8.178 -6.760 24.566 1.00 41.41 325 LEU A N 1
ATOM 2522 C CA . LEU A 1 325 ? 9.510 -6.176 24.753 1.00 41.41 325 LEU A CA 1
ATOM 2523 C C . LEU A 1 325 ? 10.299 -6.674 25.966 1.00 41.41 325 LEU A C 1
ATOM 2525 O O . LEU A 1 325 ? 11.482 -6.354 26.052 1.00 41.41 325 LEU A O 1
ATOM 2529 N N . ASP A 1 326 ? 9.726 -7.511 26.835 1.00 39.19 326 ASP A N 1
ATOM 2530 C CA . ASP A 1 326 ? 10.542 -8.209 27.842 1.00 39.19 326 ASP A CA 1
ATOM 2531 C C . ASP A 1 326 ? 11.594 -9.121 27.168 1.00 39.19 326 ASP A C 1
ATOM 2533 O O . ASP A 1 326 ? 12.645 -9.375 27.746 1.00 39.19 326 ASP A O 1
ATOM 2537 N N . HIS A 1 327 ? 11.390 -9.532 25.906 1.00 40.06 327 HIS A N 1
ATOM 2538 C CA . HIS A 1 327 ? 12.390 -10.283 25.132 1.00 40.06 327 HIS A CA 1
ATOM 2539 C C . HIS A 1 327 ? 13.305 -9.419 24.248 1.00 40.06 327 HIS A C 1
ATOM 2541 O O . HIS A 1 327 ? 14.473 -9.762 24.064 1.00 40.06 327 HIS A O 1
ATOM 2547 N N . TRP A 1 328 ? 12.832 -8.288 23.719 1.00 40.22 328 TRP A N 1
ATOM 2548 C CA . TRP A 1 328 ? 13.659 -7.408 22.876 1.00 40.22 328 TRP A CA 1
ATOM 2549 C C . TRP A 1 328 ? 14.740 -6.659 23.676 1.00 40.22 328 TRP A C 1
ATOM 2551 O O . TRP A 1 328 ? 15.798 -6.358 23.130 1.00 40.22 328 TRP A O 1
ATOM 2561 N N . ALA A 1 329 ? 14.533 -6.431 24.978 1.00 35.47 329 ALA A N 1
ATOM 2562 C CA . ALA A 1 329 ? 15.513 -5.793 25.862 1.00 35.47 329 ALA A CA 1
ATOM 2563 C C . ALA A 1 329 ? 16.768 -6.651 26.166 1.00 35.47 329 ALA A C 1
ATOM 2565 O O . ALA A 1 329 ? 17.686 -6.161 26.821 1.00 35.47 329 ALA A O 1
ATOM 2566 N N . HIS A 1 330 ? 16.841 -7.903 25.689 1.00 35.66 330 HIS A N 1
ATOM 2567 C CA . HIS A 1 330 ? 17.950 -8.827 25.977 1.00 35.66 330 HIS A CA 1
ATOM 2568 C C . HIS A 1 330 ? 18.906 -9.114 24.806 1.00 35.66 330 HIS A C 1
ATOM 2570 O O . HIS A 1 330 ? 19.829 -9.912 24.968 1.00 35.66 330 HIS A O 1
ATOM 2576 N N . ARG A 1 331 ? 18.757 -8.466 23.642 1.00 34.66 331 ARG A N 1
ATOM 2577 C CA . ARG A 1 331 ? 19.794 -8.503 22.595 1.00 34.66 331 ARG A CA 1
ATOM 2578 C C . ARG A 1 331 ? 20.714 -7.292 22.726 1.00 34.66 331 ARG A C 1
ATOM 2580 O O . ARG A 1 331 ? 20.495 -6.257 22.107 1.00 34.66 331 ARG A O 1
ATOM 2587 N N . GLU A 1 332 ? 21.750 -7.429 23.548 1.00 31.23 332 GLU A N 1
ATOM 2588 C CA . GLU A 1 332 ? 22.913 -6.544 23.474 1.00 31.23 332 GLU A CA 1
ATOM 2589 C C . GLU A 1 332 ? 23.565 -6.694 22.090 1.00 31.23 332 GLU A C 1
ATOM 2591 O O . GLU A 1 332 ? 23.934 -7.801 21.702 1.00 31.23 332 GLU A O 1
ATOM 2596 N N . GLY A 1 333 ? 23.730 -5.591 21.354 1.00 36.03 333 GLY A N 1
ATOM 2597 C CA . GLY A 1 333 ? 24.782 -5.509 20.334 1.00 36.03 333 GLY A CA 1
ATOM 2598 C C . GLY A 1 333 ? 24.428 -4.908 18.979 1.00 36.03 333 GLY A C 1
ATOM 2599 O O . GLY A 1 333 ? 25.327 -4.360 18.357 1.00 36.03 333 GLY A O 1
ATOM 2600 N N . GLU A 1 334 ? 23.174 -4.918 18.526 1.00 29.89 334 GLU A N 1
ATOM 2601 C CA . GLU A 1 334 ? 22.814 -4.385 17.201 1.00 29.89 334 GLU A CA 1
ATOM 2602 C C . GLU A 1 334 ? 21.419 -3.754 17.231 1.00 29.89 334 GLU A C 1
ATOM 2604 O O . GLU A 1 334 ? 20.441 -4.396 17.615 1.00 29.89 334 GLU A O 1
ATOM 2609 N N . ALA A 1 335 ? 21.316 -2.487 16.815 1.00 31.77 335 ALA A N 1
ATOM 2610 C CA . ALA A 1 335 ? 20.027 -1.907 16.460 1.00 31.77 335 ALA A CA 1
ATOM 2611 C C . ALA A 1 335 ? 19.511 -2.680 15.234 1.00 31.77 335 ALA A C 1
ATOM 2613 O O . ALA A 1 335 ? 20.204 -2.683 14.213 1.00 31.77 335 ALA A O 1
ATOM 2614 N N . PRO A 1 336 ? 18.356 -3.367 15.303 1.00 32.97 336 PRO A N 1
ATOM 2615 C CA . PRO A 1 336 ? 17.826 -4.046 14.132 1.00 32.97 336 PRO A CA 1
ATOM 2616 C C . PRO A 1 336 ? 17.594 -3.006 13.033 1.00 32.97 336 PRO A C 1
ATOM 2618 O O . PRO A 1 336 ? 17.075 -1.923 13.310 1.00 32.97 336 PRO A O 1
ATOM 2621 N N . ALA A 1 337 ? 17.997 -3.330 11.801 1.00 33.72 337 ALA A N 1
ATOM 2622 C CA . ALA A 1 337 ? 17.640 -2.554 10.619 1.00 33.72 337 ALA A CA 1
ATOM 2623 C C . ALA A 1 337 ? 16.129 -2.284 10.666 1.00 33.72 337 ALA A C 1
ATOM 2625 O O . ALA A 1 337 ? 15.352 -3.233 10.758 1.00 33.72 337 ALA A O 1
ATOM 2626 N N . GLU A 1 338 ? 15.732 -1.008 10.728 1.00 38.78 338 GLU A N 1
ATOM 2627 C CA . GLU A 1 338 ? 14.360 -0.612 11.058 1.00 38.78 338 GLU A CA 1
ATOM 2628 C C . GLU A 1 338 ? 13.354 -1.284 10.111 1.00 38.78 338 GLU A C 1
ATOM 2630 O O . GLU A 1 338 ? 13.328 -0.955 8.921 1.00 38.78 338 GLU A O 1
ATOM 2635 N N . PRO A 1 339 ? 12.485 -2.188 10.596 1.00 38.12 339 PRO A N 1
ATOM 2636 C CA . PRO A 1 339 ? 11.529 -2.817 9.712 1.00 38.12 339 PRO A CA 1
ATOM 2637 C C . PRO A 1 339 ? 10.448 -1.826 9.293 1.00 38.12 339 PRO A C 1
ATOM 2639 O O . PRO A 1 339 ? 9.793 -1.179 10.121 1.00 38.12 339 PRO A O 1
ATOM 2642 N N . LEU A 1 340 ? 10.192 -1.778 7.988 1.00 41.38 340 LEU A N 1
ATOM 2643 C CA . LEU A 1 340 ? 9.095 -1.054 7.332 1.00 41.38 340 LEU A CA 1
ATOM 2644 C C . LEU A 1 340 ? 7.688 -1.586 7.726 1.00 41.38 340 LEU A C 1
ATOM 2646 O O . LEU A 1 340 ? 6.693 -1.250 7.088 1.00 41.38 340 LEU A O 1
ATOM 2650 N N . SER A 1 341 ? 7.582 -2.433 8.758 1.00 47.81 341 SER A N 1
ATOM 2651 C CA . SER A 1 341 ? 6.382 -3.176 9.166 1.00 47.81 341 SER A CA 1
ATOM 2652 C C . SER A 1 341 ? 5.739 -2.718 10.487 1.00 47.81 341 SER A C 1
ATOM 2654 O O . SER A 1 341 ? 4.642 -3.175 10.799 1.00 47.81 341 SER A O 1
ATOM 2656 N N . VAL A 1 342 ? 6.343 -1.795 11.250 1.00 56.31 342 VAL A N 1
ATOM 2657 C CA . VAL A 1 342 ? 5.924 -1.520 12.645 1.00 56.31 342 VAL A CA 1
ATOM 2658 C C . VAL A 1 342 ? 5.313 -0.120 12.831 1.00 56.31 342 VAL A C 1
ATOM 2660 O O . VAL A 1 342 ? 5.942 0.779 13.389 1.00 56.31 342 VAL A O 1
ATOM 2663 N N . GLY A 1 343 ? 4.096 0.118 12.334 1.0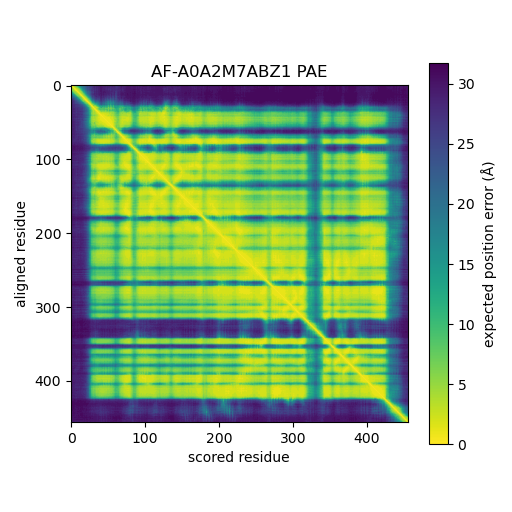0 72.38 343 GLY A N 1
ATOM 2664 C CA . GLY A 1 343 ? 3.315 1.311 12.705 1.00 72.38 343 GLY A CA 1
ATOM 2665 C C . GLY A 1 343 ? 2.382 1.026 13.881 1.00 72.38 343 GLY A C 1
ATOM 2666 O O . GLY A 1 343 ? 2.503 1.653 14.933 1.00 72.38 343 GLY A O 1
ATOM 2667 N N . VAL A 1 344 ? 1.500 0.036 13.721 1.00 83.44 344 VAL A N 1
ATOM 2668 C CA . VAL A 1 344 ? 0.540 -0.417 14.745 1.00 83.44 344 VAL A CA 1
ATOM 2669 C C . VAL A 1 344 ? 1.159 -1.497 15.640 1.00 83.44 344 VAL A C 1
ATOM 2671 O O . VAL A 1 344 ? 1.741 -2.462 15.154 1.00 83.44 344 VAL A O 1
ATOM 2674 N N . LEU A 1 345 ? 1.023 -1.331 16.956 1.00 82.31 345 LEU A N 1
ATOM 2675 C CA . LEU A 1 345 ? 1.479 -2.263 17.993 1.00 82.31 345 LEU A CA 1
ATOM 2676 C C . LEU A 1 345 ? 0.350 -3.118 18.554 1.00 82.31 345 LEU A C 1
ATOM 2678 O O . LEU A 1 345 ? 0.554 -4.294 18.865 1.00 82.31 345 LEU A O 1
ATOM 2682 N N . SER A 1 346 ? -0.819 -2.513 18.741 1.00 87.75 346 SER A N 1
ATOM 2683 C CA . SER A 1 346 ? -1.998 -3.215 19.219 1.00 87.75 346 SER A CA 1
ATOM 2684 C C . SER A 1 346 ? -3.278 -2.525 18.767 1.00 87.75 346 SER A C 1
ATOM 2686 O O . SER A 1 346 ? -3.291 -1.326 18.487 1.00 87.75 346 SER A O 1
ATOM 2688 N N . VAL A 1 347 ? -4.351 -3.306 18.702 1.00 92.69 347 VAL A N 1
ATOM 2689 C CA . VAL A 1 347 ? -5.726 -2.828 18.566 1.00 92.69 347 VAL A CA 1
ATOM 2690 C C . VAL A 1 347 ? -6.547 -3.531 19.626 1.00 92.69 347 VAL A C 1
ATOM 2692 O O . VAL A 1 347 ? -6.520 -4.759 19.689 1.00 92.69 347 VAL A O 1
ATOM 2695 N N . SER A 1 348 ? -7.271 -2.780 20.443 1.00 92.94 348 SER A N 1
ATOM 2696 C CA . SER A 1 348 ? -8.181 -3.308 21.456 1.00 92.94 348 SER A CA 1
ATOM 2697 C C . SER A 1 348 ? -9.579 -2.750 21.240 1.00 92.94 348 SER A C 1
ATOM 2699 O O . SER A 1 348 ? -9.738 -1.587 20.894 1.00 92.94 348 SER A O 1
ATOM 2701 N N . LEU A 1 349 ? -10.589 -3.591 21.417 1.00 94.88 349 LEU A N 1
ATOM 2702 C CA . LEU A 1 349 ? -11.998 -3.246 21.323 1.00 94.88 349 LEU A CA 1
ATOM 2703 C C . LEU A 1 349 ? -12.673 -3.699 22.617 1.00 94.88 349 LEU A C 1
ATOM 2705 O O . LEU A 1 349 ? -12.504 -4.852 23.024 1.00 94.88 349 LEU A O 1
ATOM 2709 N N . SER A 1 350 ? -13.449 -2.825 23.252 1.00 92.81 350 SER A N 1
ATOM 2710 C CA . SER A 1 350 ? -14.184 -3.168 24.476 1.00 92.81 350 SER A CA 1
ATOM 2711 C C . SER A 1 350 ? -15.622 -2.673 24.476 1.00 92.81 350 SER A C 1
ATOM 2713 O O . SER A 1 350 ? -15.949 -1.644 23.884 1.00 92.81 350 SER A O 1
ATOM 2715 N N . THR A 1 351 ? -16.485 -3.426 25.157 1.00 91.31 351 THR A N 1
ATOM 2716 C CA . THR A 1 351 ? -17.886 -3.069 25.420 1.00 91.31 351 THR A CA 1
ATOM 2717 C C . THR A 1 351 ? -18.069 -2.541 26.849 1.00 91.31 351 THR A C 1
ATOM 2719 O O . THR A 1 351 ? -17.190 -2.705 27.701 1.00 91.31 351 THR A O 1
ATOM 2722 N N . ARG A 1 352 ? -19.223 -1.917 27.129 1.00 74.38 352 ARG A N 1
ATOM 2723 C CA . ARG A 1 352 ? -19.549 -1.359 28.454 1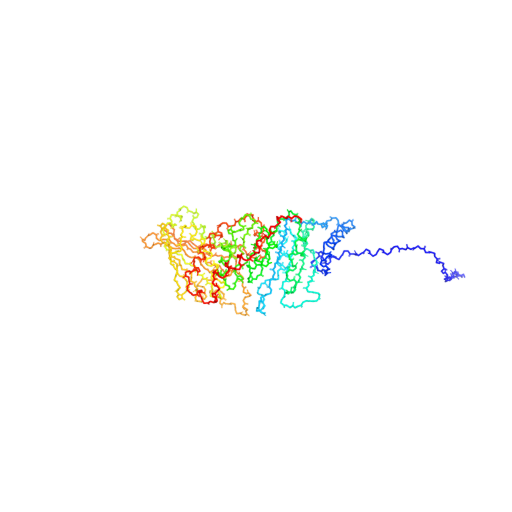.00 74.38 352 ARG A CA 1
ATOM 2724 C C . ARG A 1 352 ? -19.444 -2.379 29.586 1.00 74.38 352 ARG A C 1
ATOM 2726 O O . ARG A 1 352 ? -19.869 -3.526 29.474 1.00 74.38 352 ARG A O 1
ATOM 2733 N N . GLY A 1 353 ? -18.992 -1.900 30.744 1.00 59.78 353 GLY A N 1
ATOM 2734 C CA . GLY A 1 353 ? -18.941 -2.632 32.013 1.00 59.78 353 GLY A CA 1
ATOM 2735 C C . GLY A 1 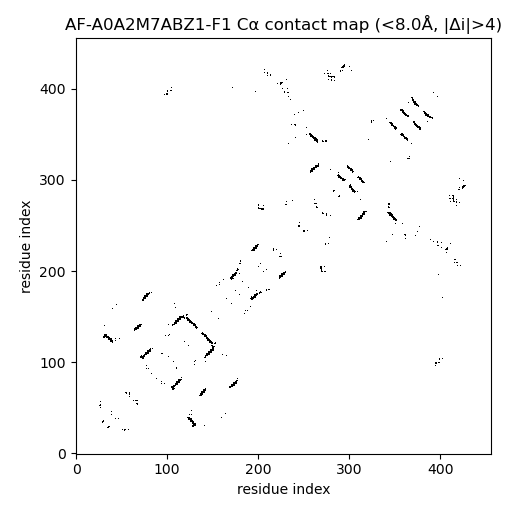353 ? -20.260 -2.704 32.799 1.00 59.78 353 GLY A C 1
ATOM 2736 O O . GLY A 1 353 ? -20.226 -2.610 34.022 1.00 59.78 353 GLY A O 1
ATOM 2737 N N . ASP A 1 354 ? -21.417 -2.875 32.154 1.00 62.09 354 ASP A N 1
ATOM 2738 C CA . ASP A 1 354 ? -22.719 -3.071 32.831 1.00 62.09 354 ASP A CA 1
ATOM 2739 C C . ASP A 1 354 ? -22.992 -4.542 33.223 1.00 62.09 354 ASP A C 1
ATOM 2741 O O . ASP A 1 354 ? -24.124 -4.936 33.504 1.00 62.09 354 ASP A O 1
ATOM 2745 N N . GLY A 1 355 ? -21.942 -5.368 33.239 1.00 60.22 355 GLY A N 1
ATOM 2746 C CA . GLY A 1 355 ? -22.045 -6.816 33.405 1.00 60.22 355 GLY A CA 1
ATOM 2747 C C . GLY A 1 355 ? -22.236 -7.575 32.090 1.00 60.22 355 GLY A C 1
ATOM 2748 O O . GLY A 1 355 ? -22.344 -8.796 32.144 1.00 60.22 355 GLY A O 1
ATOM 2749 N N . ARG A 1 356 ? -22.228 -6.890 30.931 1.00 67.88 356 ARG A N 1
ATOM 2750 C CA . ARG A 1 356 ? -22.156 -7.487 29.581 1.00 67.88 356 ARG A CA 1
ATOM 2751 C C . ARG A 1 356 ? -20.841 -7.198 28.841 1.00 67.88 356 ARG A C 1
ATOM 2753 O O . ARG A 1 356 ? -20.797 -7.109 27.614 1.00 67.88 356 ARG A O 1
ATOM 2760 N N . GLY A 1 357 ? -19.772 -7.024 29.613 1.00 81.69 357 GLY A N 1
ATOM 2761 C CA . GLY A 1 357 ? -18.456 -6.643 29.114 1.00 81.69 357 GLY A CA 1
ATOM 2762 C C . GLY A 1 357 ? -17.776 -7.756 28.315 1.00 81.69 357 GLY A C 1
ATOM 2763 O O . GLY A 1 357 ? -17.626 -8.870 28.813 1.00 81.69 357 GLY A O 1
ATOM 2764 N N . ALA A 1 358 ? -17.294 -7.420 27.123 1.00 91.12 358 ALA A N 1
ATOM 2765 C CA . ALA A 1 358 ? -16.369 -8.210 26.329 1.00 91.12 358 ALA A CA 1
ATOM 2766 C C . ALA A 1 358 ? -15.164 -7.353 25.929 1.00 91.12 358 ALA A C 1
ATOM 2768 O O . ALA A 1 358 ? -15.265 -6.132 25.782 1.00 91.12 358 ALA A O 1
ATOM 2769 N N . SER A 1 359 ? -14.018 -8.004 25.763 1.00 91.44 359 SER A N 1
ATOM 2770 C CA . SER A 1 359 ? -12.783 -7.373 25.308 1.00 91.44 359 SER A CA 1
ATOM 2771 C C . SER A 1 359 ? -12.108 -8.230 24.253 1.00 91.44 359 SER A C 1
ATOM 2773 O O . SER A 1 359 ? -11.898 -9.426 24.469 1.00 91.44 359 SER A O 1
ATOM 2775 N N . PHE A 1 360 ? -11.695 -7.594 23.167 1.00 93.38 360 PHE A N 1
ATOM 2776 C CA . PHE A 1 360 ? -10.992 -8.209 22.052 1.00 93.38 360 PHE A CA 1
ATOM 2777 C C . PHE A 1 360 ? -9.706 -7.430 21.821 1.00 93.38 360 PHE A C 1
ATOM 2779 O O . PHE A 1 360 ? -9.735 -6.203 21.817 1.00 93.38 360 PHE A O 1
ATOM 2786 N N . SER A 1 361 ? -8.567 -8.092 21.648 1.00 90.69 361 SER A N 1
ATOM 2787 C CA . SER A 1 361 ? -7.338 -7.382 21.294 1.00 90.69 361 SER A CA 1
ATOM 2788 C C . SER A 1 361 ? -6.414 -8.184 20.402 1.00 90.69 361 SER A C 1
ATOM 2790 O O . SER A 1 361 ? -6.240 -9.386 20.578 1.00 90.69 361 SER A O 1
ATOM 2792 N N . VAL A 1 362 ? -5.788 -7.488 19.460 1.00 90.81 362 VAL A N 1
ATOM 2793 C CA . VAL A 1 362 ? -4.669 -7.976 18.656 1.00 90.81 362 VAL A CA 1
ATOM 2794 C C . VAL A 1 362 ? -3.422 -7.234 19.115 1.00 90.81 362 VAL A C 1
ATOM 2796 O O . VAL A 1 362 ? -3.424 -6.007 19.168 1.00 90.81 362 VAL A O 1
ATOM 2799 N N . CYS A 1 363 ? -2.356 -7.956 19.436 1.00 86.75 363 CYS A N 1
ATOM 2800 C CA . CYS A 1 363 ? -1.026 -7.404 19.682 1.00 86.75 363 CYS A CA 1
ATOM 2801 C C . CYS A 1 363 ? -0.043 -7.989 18.666 1.00 86.75 363 CYS A C 1
ATOM 2803 O O . CYS A 1 363 ? -0.134 -9.178 18.359 1.00 86.75 363 CYS A O 1
ATOM 2805 N N . GLY A 1 364 ? 0.920 -7.193 18.198 1.00 79.25 364 GLY A N 1
ATOM 2806 C CA . GLY A 1 364 ? 2.067 -7.730 17.459 1.00 79.25 364 GLY A CA 1
ATOM 2807 C C . GLY A 1 364 ? 2.810 -8.785 18.290 1.00 79.25 364 GLY A C 1
ATOM 2808 O O . GLY A 1 364 ? 2.868 -8.679 19.518 1.00 79.25 364 GLY A O 1
ATOM 2809 N N . GLY A 1 365 ? 3.298 -9.834 17.631 1.00 68.44 365 GLY A N 1
ATOM 2810 C CA . GLY A 1 365 ? 4.022 -10.939 18.250 1.00 68.44 365 GLY A CA 1
ATOM 2811 C C . GLY A 1 365 ? 5.511 -10.653 18.443 1.00 68.44 365 GLY A C 1
ATOM 2812 O O . GLY A 1 365 ? 5.964 -9.514 18.337 1.00 68.44 365 GLY A O 1
ATOM 2813 N N . ASP A 1 366 ? 6.264 -11.713 18.740 1.00 63.38 366 ASP A N 1
ATOM 2814 C CA . ASP A 1 366 ? 7.710 -11.648 19.012 1.00 63.38 366 ASP A CA 1
ATOM 2815 C C . ASP A 1 366 ? 8.535 -11.423 17.720 1.00 63.38 366 ASP A C 1
ATOM 2817 O O . ASP A 1 366 ? 9.703 -11.031 17.772 1.00 63.38 366 ASP A O 1
ATOM 2821 N N . ASP A 1 367 ? 7.919 -11.672 16.560 1.00 68.25 367 ASP A N 1
ATOM 2822 C CA . ASP A 1 367 ? 8.471 -11.512 15.216 1.00 68.25 367 ASP A CA 1
ATOM 2823 C C . ASP A 1 367 ? 7.461 -10.819 14.274 1.00 68.25 367 ASP A C 1
ATOM 2825 O O . ASP A 1 367 ? 6.297 -10.608 14.613 1.00 68.25 367 ASP A O 1
ATOM 2829 N N . GLU A 1 368 ? 7.903 -10.466 13.065 1.00 67.69 368 GLU A N 1
ATOM 2830 C CA . GLU A 1 368 ? 7.068 -9.817 12.039 1.00 67.69 368 GLU A CA 1
ATOM 2831 C C . GLU A 1 368 ? 6.070 -10.758 11.344 1.00 67.69 368 GLU A C 1
ATOM 2833 O O . GLU A 1 368 ? 5.405 -10.360 10.386 1.00 67.69 368 GLU A O 1
ATOM 2838 N N . GLU A 1 369 ? 5.991 -12.016 11.769 1.00 79.00 369 GLU A N 1
ATOM 2839 C CA . GLU A 1 369 ? 5.120 -13.047 11.204 1.00 79.00 369 GLU A CA 1
ATOM 2840 C C . GLU A 1 369 ? 4.120 -13.577 12.229 1.00 79.00 369 GLU A C 1
ATOM 2842 O O . GLU A 1 369 ? 3.435 -14.577 11.987 1.00 79.00 369 GLU A O 1
ATOM 2847 N N . SER A 1 370 ? 4.018 -12.938 13.389 1.00 82.00 370 SER A N 1
ATOM 2848 C CA . SER A 1 370 ? 3.152 -13.397 14.455 1.00 82.00 370 SER A CA 1
ATOM 2849 C C . SER A 1 370 ? 2.420 -12.261 15.140 1.00 82.00 370 SER A C 1
ATOM 2851 O O . SER A 1 370 ? 2.853 -11.114 15.197 1.00 82.00 370 SER A O 1
ATOM 2853 N N . ALA A 1 371 ? 1.267 -12.620 15.687 1.00 86.19 371 ALA A N 1
ATOM 2854 C CA . ALA A 1 371 ? 0.442 -11.767 16.512 1.00 86.19 371 ALA A CA 1
ATOM 2855 C C . ALA A 1 371 ? -0.219 -12.598 17.614 1.00 86.19 371 ALA A C 1
ATOM 2857 O O . ALA A 1 371 ? -0.399 -13.814 17.494 1.00 86.19 371 ALA A O 1
ATOM 2858 N N . LEU A 1 372 ? -0.586 -11.935 18.702 1.00 85.00 372 LEU A N 1
ATOM 2859 C CA . LEU A 1 372 ? -1.371 -12.501 19.790 1.00 85.00 372 LEU A CA 1
ATOM 2860 C C . LEU A 1 372 ? -2.774 -11.908 19.738 1.00 85.00 372 LEU A C 1
ATOM 2862 O O . LEU A 1 372 ? -2.940 -10.694 19.825 1.00 85.00 372 LEU A O 1
ATOM 2866 N N . THR A 1 373 ? -3.780 -12.766 19.625 1.00 88.94 373 THR A N 1
ATOM 2867 C CA . THR A 1 373 ? -5.188 -12.379 19.728 1.00 88.94 373 THR A CA 1
ATOM 2868 C C . THR A 1 373 ? -5.728 -12.805 21.085 1.00 88.94 373 THR A C 1
ATOM 2870 O O . THR A 1 373 ? -5.542 -13.960 21.478 1.00 88.94 373 THR A O 1
ATOM 2873 N N . ARG A 1 374 ? -6.418 -11.907 21.781 1.00 88.12 374 ARG A N 1
ATOM 2874 C CA . ARG A 1 374 ? -7.089 -12.166 23.055 1.00 88.12 374 ARG A CA 1
ATOM 2875 C C . ARG A 1 374 ? -8.558 -11.821 22.953 1.00 88.12 374 ARG A C 1
ATOM 2877 O O . ARG A 1 374 ? -8.910 -10.771 22.427 1.00 88.12 374 ARG A O 1
ATOM 2884 N N . GLU A 1 375 ? -9.387 -12.685 23.499 1.00 90.94 375 GLU A N 1
ATOM 2885 C CA . GLU A 1 375 ? -10.834 -12.555 23.500 1.00 90.94 375 GLU A CA 1
ATOM 2886 C C . GLU A 1 375 ? -11.356 -12.954 24.876 1.00 90.94 375 GLU A C 1
ATOM 2888 O O . GLU A 1 375 ? -11.008 -14.010 25.398 1.00 90.94 375 GLU A O 1
ATOM 2893 N N . LYS A 1 376 ? -12.192 -12.110 25.469 1.00 89.12 376 LYS A N 1
ATOM 2894 C CA . LYS A 1 376 ? -12.918 -12.414 26.699 1.00 89.12 376 LYS A CA 1
ATOM 2895 C C . LYS A 1 376 ? -14.350 -11.949 26.522 1.00 89.12 376 LYS A C 1
ATOM 2897 O O . LYS A 1 376 ? -14.560 -10.775 26.223 1.00 89.12 376 LYS A O 1
ATOM 2902 N N . THR A 1 377 ? -15.305 -12.843 26.734 1.00 88.81 377 THR A N 1
ATOM 2903 C CA . THR A 1 377 ? -16.743 -12.554 26.660 1.00 88.81 377 THR A CA 1
ATOM 2904 C C . THR A 1 377 ? -17.413 -12.934 27.982 1.00 88.81 377 THR A C 1
ATOM 2906 O O . THR A 1 377 ? -16.733 -13.277 28.952 1.00 88.81 377 THR A O 1
ATOM 2909 N N . LEU A 1 378 ? -18.741 -12.853 28.065 1.00 84.56 378 LEU A N 1
ATOM 2910 C CA . LEU A 1 378 ? -19.481 -13.381 29.216 1.00 84.56 378 LEU A CA 1
ATOM 2911 C C . LEU A 1 378 ? -19.553 -14.908 29.203 1.00 84.56 378 LEU A C 1
ATOM 2913 O O . LEU A 1 378 ? -19.605 -15.534 30.258 1.00 84.56 378 LEU A O 1
ATOM 2917 N N . GLU A 1 379 ? -19.595 -15.495 28.010 1.00 81.19 379 GLU A N 1
ATOM 2918 C CA . GLU A 1 379 ? -19.756 -16.931 27.794 1.00 81.19 379 GLU A CA 1
ATOM 2919 C C . GLU A 1 379 ? -18.429 -17.689 27.903 1.00 81.19 379 GLU A C 1
ATOM 2921 O O . GLU A 1 379 ? -18.433 -18.895 28.146 1.00 81.19 379 GLU A O 1
ATOM 2926 N N . SER A 1 380 ? -17.302 -16.994 27.727 1.00 79.62 380 SER A N 1
ATOM 2927 C CA . SER A 1 380 ? -15.968 -17.584 27.736 1.00 79.62 380 SER A CA 1
ATOM 2928 C C . SER A 1 380 ? -15.000 -16.792 28.606 1.00 79.62 380 SER A C 1
ATOM 2930 O O . SER A 1 380 ? -14.865 -15.572 28.477 1.00 79.62 380 SER A O 1
ATOM 2932 N N . ASP A 1 381 ? -14.228 -17.525 29.411 1.00 83.69 381 ASP A N 1
ATOM 2933 C CA . ASP A 1 381 ? -12.989 -17.018 29.997 1.00 83.69 381 ASP A CA 1
ATOM 2934 C C . ASP A 1 381 ? -12.026 -16.523 28.906 1.00 83.69 381 ASP A C 1
ATOM 2936 O O . ASP A 1 381 ? -12.213 -16.779 27.714 1.00 83.69 381 ASP A O 1
ATOM 2940 N N . MET A 1 382 ? -10.980 -15.807 29.326 1.00 85.00 382 MET A N 1
ATOM 2941 C CA . MET A 1 382 ? -9.971 -15.259 28.419 1.00 85.00 382 MET A CA 1
ATOM 2942 C C . MET A 1 382 ? -9.361 -16.361 27.542 1.00 85.00 382 MET A C 1
ATOM 2944 O O . MET A 1 382 ? -8.643 -17.232 28.037 1.00 85.00 382 MET A O 1
ATOM 2948 N N . VAL A 1 383 ? -9.594 -16.271 26.235 1.00 88.44 383 VAL A N 1
ATOM 2949 C CA . VAL A 1 383 ? -8.962 -17.110 25.221 1.00 88.44 383 VAL A CA 1
ATOM 2950 C C . VAL A 1 383 ? -7.845 -16.320 24.558 1.00 88.44 383 VAL A C 1
ATOM 2952 O O . VAL A 1 383 ? -8.071 -15.266 23.965 1.00 88.44 383 VAL A O 1
ATOM 2955 N N . GLU A 1 384 ? -6.629 -16.849 24.634 1.00 88.25 384 GLU A N 1
ATOM 2956 C CA . GLU A 1 384 ? -5.460 -16.313 23.943 1.00 88.25 384 GLU A CA 1
ATOM 2957 C C . GLU A 1 384 ? -5.044 -17.263 22.817 1.00 88.25 384 GLU A C 1
ATOM 2959 O O . GLU A 1 384 ? -5.007 -18.482 22.993 1.00 88.25 384 GLU A O 1
ATOM 2964 N N . ARG A 1 385 ? -4.730 -16.707 21.644 1.00 88.25 385 ARG A N 1
ATOM 2965 C CA . ARG A 1 385 ? -4.256 -17.466 20.483 1.00 88.25 385 ARG A CA 1
ATOM 2966 C C . ARG A 1 385 ? -3.068 -16.747 19.861 1.00 88.25 385 ARG A C 1
ATOM 2968 O O . ARG A 1 385 ? -3.080 -15.527 19.716 1.00 88.25 385 ARG A O 1
ATOM 2975 N N . ARG A 1 386 ? -2.054 -17.511 19.457 1.00 87.38 386 ARG A N 1
ATOM 2976 C CA . ARG A 1 386 ? -0.945 -17.011 18.642 1.00 87.38 386 ARG A CA 1
ATOM 2977 C C . ARG A 1 386 ? -1.257 -17.276 17.177 1.00 87.38 386 ARG A C 1
ATOM 2979 O O . ARG A 1 386 ? -1.375 -18.428 16.766 1.00 87.38 386 ARG A O 1
ATOM 2986 N N . VAL A 1 387 ? -1.389 -16.209 16.405 1.00 86.75 387 VAL A N 1
ATOM 2987 C CA . VAL A 1 387 ? -1.686 -16.252 14.976 1.00 86.75 387 VAL A CA 1
ATOM 2988 C C . VAL A 1 387 ? -0.389 -16.030 14.221 1.00 86.75 387 VAL A C 1
ATOM 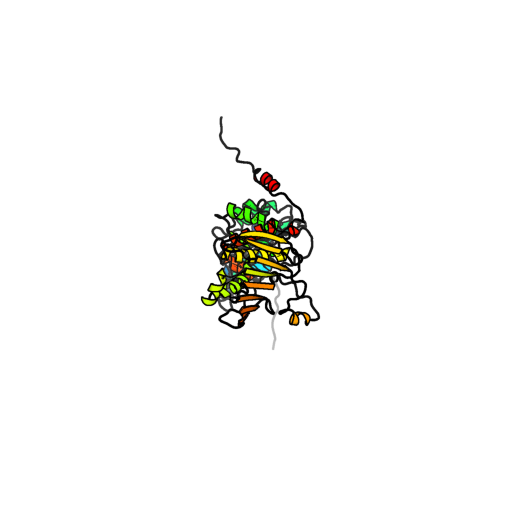2990 O O . VAL A 1 387 ? 0.320 -15.066 14.491 1.00 86.75 387 VAL A O 1
ATOM 2993 N N . ARG A 1 388 ? -0.072 -16.920 13.278 1.00 85.56 388 ARG A N 1
ATOM 2994 C CA . ARG A 1 388 ? 0.993 -16.672 12.306 1.00 85.56 388 ARG A CA 1
ATOM 2995 C C . ARG A 1 388 ? 0.411 -16.030 11.058 1.00 85.56 388 ARG A C 1
ATOM 2997 O O . ARG A 1 388 ? -0.596 -16.503 10.532 1.00 85.56 388 ARG A O 1
ATOM 3004 N N . HIS A 1 389 ? 1.074 -15.002 10.561 1.00 80.81 389 HIS A N 1
ATOM 3005 C CA . HIS A 1 389 ? 0.802 -14.388 9.274 1.00 80.81 389 HIS A CA 1
ATOM 3006 C C . HIS A 1 389 ? 2.080 -14.352 8.439 1.00 80.81 389 HIS A C 1
ATOM 3008 O O . HIS A 1 389 ? 3.185 -14.410 8.957 1.00 80.81 389 HIS A O 1
ATOM 3014 N N . ARG A 1 390 ? 1.937 -14.285 7.115 1.00 74.44 390 ARG A N 1
ATOM 3015 C CA . ARG A 1 390 ? 3.098 -14.268 6.215 1.00 74.44 390 ARG A CA 1
ATOM 3016 C C . ARG A 1 390 ? 3.860 -12.950 6.356 1.00 74.44 390 ARG A C 1
ATOM 3018 O O . ARG A 1 390 ? 3.217 -11.897 6.376 1.00 74.44 390 ARG A O 1
ATOM 3025 N N . HIS A 1 391 ? 5.190 -13.005 6.359 1.00 71.00 391 HIS A N 1
ATOM 3026 C CA . HIS A 1 391 ? 6.039 -11.831 6.198 1.00 71.00 391 HIS A CA 1
ATOM 3027 C C . HIS A 1 391 ? 5.743 -11.182 4.846 1.00 71.00 391 HIS A C 1
ATOM 3029 O O . HIS A 1 391 ? 5.590 -11.855 3.820 1.00 71.00 391 HIS A O 1
ATOM 3035 N N . ARG A 1 392 ? 5.618 -9.857 4.846 1.00 74.88 392 ARG A N 1
ATOM 3036 C CA . ARG A 1 392 ? 5.233 -9.070 3.671 1.00 74.88 392 ARG A CA 1
ATOM 3037 C C . ARG A 1 392 ? 6.376 -8.131 3.293 1.00 74.88 392 ARG A C 1
ATOM 3039 O O . ARG A 1 392 ? 6.339 -6.940 3.610 1.00 74.88 392 ARG A O 1
ATOM 3046 N N . THR A 1 393 ? 7.378 -8.686 2.599 1.00 85.50 393 THR A N 1
ATOM 3047 C CA . THR A 1 393 ? 8.403 -7.893 1.898 1.00 85.50 393 THR A CA 1
ATOM 3048 C C . THR A 1 393 ? 7.732 -6.906 0.940 1.00 85.50 393 THR A C 1
ATOM 3050 O O . THR A 1 393 ? 6.592 -7.118 0.515 1.00 85.50 393 THR A O 1
ATOM 3053 N N . VAL A 1 394 ? 8.427 -5.824 0.578 1.00 88.44 394 VAL A N 1
ATOM 3054 C CA . VAL A 1 394 ? 7.911 -4.854 -0.403 1.00 88.44 394 VAL A CA 1
ATOM 3055 C C . VAL A 1 394 ? 7.557 -5.554 -1.718 1.00 88.44 394 VAL A C 1
ATOM 3057 O O . VAL A 1 394 ? 6.449 -5.373 -2.214 1.00 88.44 394 VAL A O 1
ATOM 3060 N N . ALA A 1 395 ? 8.432 -6.428 -2.227 1.00 90.31 395 ALA A N 1
ATOM 3061 C CA . ALA A 1 395 ? 8.177 -7.201 -3.442 1.00 90.31 395 ALA A CA 1
ATOM 3062 C C . ALA A 1 395 ? 6.904 -8.042 -3.341 1.00 90.31 395 ALA A C 1
ATOM 3064 O O . ALA A 1 395 ? 6.097 -8.097 -4.268 1.00 90.31 395 ALA A O 1
ATOM 3065 N N . ARG A 1 396 ? 6.692 -8.693 -2.191 1.00 88.75 396 ARG A N 1
ATOM 3066 C CA . ARG A 1 396 ? 5.482 -9.476 -1.962 1.00 88.75 396 ARG A CA 1
ATOM 3067 C C . ARG A 1 396 ? 4.235 -8.598 -1.951 1.00 88.75 396 ARG A C 1
ATOM 3069 O O . ARG A 1 396 ? 3.227 -9.023 -2.498 1.00 88.75 396 ARG A O 1
ATOM 3076 N N . LEU A 1 397 ? 4.287 -7.416 -1.339 1.00 91.00 397 LEU A N 1
ATOM 3077 C CA . LEU A 1 397 ? 3.158 -6.485 -1.348 1.00 91.00 397 LEU A CA 1
ATOM 3078 C C . LEU A 1 397 ? 2.842 -6.010 -2.759 1.00 91.00 397 LEU A C 1
ATOM 3080 O O . LEU A 1 397 ? 1.696 -6.116 -3.170 1.00 91.00 397 LEU A O 1
ATOM 3084 N N . VAL A 1 398 ? 3.853 -5.558 -3.505 1.00 92.94 398 VAL A N 1
ATOM 3085 C CA . VAL A 1 398 ? 3.677 -5.144 -4.901 1.00 92.94 398 VAL A CA 1
ATOM 3086 C C . VAL A 1 398 ? 3.066 -6.288 -5.705 1.00 92.94 398 VAL A C 1
ATOM 3088 O O . VAL A 1 398 ? 2.029 -6.090 -6.321 1.00 92.94 398 VAL A O 1
ATOM 3091 N N . GLY A 1 399 ? 3.624 -7.500 -5.632 1.00 91.75 399 GLY A N 1
ATOM 3092 C CA . GLY A 1 399 ? 3.085 -8.665 -6.341 1.00 91.75 399 GLY A CA 1
ATOM 3093 C C . GLY A 1 399 ? 1.645 -9.027 -5.947 1.00 91.75 399 GLY A C 1
ATOM 3094 O O . GLY A 1 399 ? 0.795 -9.204 -6.819 1.00 91.75 399 GLY A O 1
ATOM 3095 N N . ASP A 1 400 ? 1.340 -9.078 -4.644 1.00 90.44 400 ASP A N 1
ATOM 3096 C CA . ASP A 1 400 ? -0.024 -9.321 -4.151 1.00 90.44 400 ASP A CA 1
ATOM 3097 C C . ASP A 1 400 ? -0.998 -8.251 -4.709 1.00 90.44 400 ASP A C 1
ATOM 3099 O O . ASP A 1 400 ? -2.116 -8.587 -5.107 1.00 90.44 400 ASP A O 1
ATOM 3103 N N . GLU A 1 401 ? -0.568 -6.987 -4.818 1.00 91.62 401 GLU A N 1
ATOM 3104 C CA . GLU A 1 401 ? -1.362 -5.921 -5.435 1.00 91.62 401 GLU A CA 1
ATOM 3105 C C . GLU A 1 401 ? -1.490 -6.080 -6.961 1.00 91.62 401 GLU A C 1
ATOM 3107 O O . GLU A 1 401 ? -2.589 -5.932 -7.495 1.00 91.62 401 GLU A O 1
ATOM 3112 N N . LEU A 1 402 ? -0.442 -6.473 -7.689 1.00 91.12 402 LEU A N 1
ATOM 3113 C CA . LEU A 1 402 ? -0.546 -6.734 -9.135 1.00 91.12 402 LEU A CA 1
ATOM 3114 C C . LEU A 1 402 ? -1.592 -7.815 -9.465 1.00 91.12 402 LEU A C 1
ATOM 3116 O O . LEU A 1 402 ? -2.218 -7.764 -10.523 1.00 91.12 402 LEU A O 1
ATOM 3120 N N . ALA A 1 403 ? -1.803 -8.778 -8.560 1.00 86.25 403 ALA A N 1
ATOM 3121 C CA . ALA A 1 403 ? -2.736 -9.891 -8.745 1.00 86.25 403 ALA A CA 1
ATOM 3122 C C . ALA A 1 403 ? -4.220 -9.506 -8.634 1.00 86.25 403 ALA A C 1
ATOM 3124 O O . ALA A 1 403 ? -5.087 -10.228 -9.131 1.00 86.25 403 ALA A O 1
ATOM 3125 N N . PHE A 1 404 ? -4.535 -8.418 -7.936 1.00 82.25 404 PHE A N 1
ATOM 3126 C CA . PHE A 1 404 ? -5.916 -7.978 -7.756 1.00 82.25 404 PHE A CA 1
ATOM 3127 C C . PHE A 1 404 ? -6.336 -7.083 -8.927 1.00 82.25 404 PHE A C 1
ATOM 3129 O O . PHE A 1 404 ? -5.498 -6.443 -9.557 1.00 82.25 404 PHE A O 1
ATOM 3136 N N . ALA A 1 405 ? -7.628 -7.025 -9.242 1.00 76.44 405 ALA A N 1
ATOM 3137 C CA . ALA A 1 405 ? -8.158 -6.202 -10.326 1.00 76.44 405 ALA A CA 1
ATOM 3138 C C . ALA A 1 405 ? -9.225 -5.242 -9.795 1.00 76.44 405 ALA A C 1
ATOM 3140 O O . ALA A 1 405 ? -10.073 -5.624 -8.990 1.00 76.44 405 ALA A O 1
ATOM 3141 N N . GLY A 1 406 ? -9.211 -4.006 -10.292 1.00 85.50 406 GLY A N 1
ATOM 3142 C CA . GLY A 1 406 ? -10.194 -2.986 -9.941 1.00 85.50 406 GLY A CA 1
ATOM 3143 C C . GLY A 1 406 ? -9.836 -2.163 -8.703 1.00 85.50 406 GLY A C 1
ATOM 3144 O O . GLY A 1 406 ? -8.686 -2.092 -8.274 1.00 85.50 406 GLY A O 1
ATOM 3145 N N . ARG A 1 407 ? -10.847 -1.472 -8.172 1.00 90.06 407 ARG A N 1
ATOM 3146 C CA . ARG A 1 407 ? -10.710 -0.496 -7.084 1.00 90.06 407 ARG A CA 1
ATOM 3147 C C . ARG A 1 407 ? -10.856 -1.152 -5.718 1.00 90.06 407 ARG A C 1
ATOM 3149 O O . ARG A 1 407 ? -11.762 -1.961 -5.517 1.00 90.06 407 ARG A O 1
ATOM 3156 N N . ASP A 1 408 ? -10.052 -0.712 -4.756 1.00 92.31 408 ASP A N 1
ATOM 3157 C CA . ASP A 1 408 ? -10.253 -1.050 -3.347 1.00 92.31 408 ASP A CA 1
ATOM 3158 C C . ASP A 1 408 ? -11.207 -0.038 -2.688 1.00 92.31 408 ASP A C 1
ATOM 3160 O O . ASP A 1 408 ? -10.809 0.979 -2.124 1.00 92.31 408 ASP A O 1
ATOM 3164 N N . LEU A 1 409 ? -12.510 -0.322 -2.754 1.00 92.81 409 LEU A N 1
ATOM 3165 C CA . LEU A 1 409 ? -13.537 0.529 -2.139 1.00 92.81 409 LEU A CA 1
ATOM 3166 C C . LEU A 1 409 ? -13.467 0.542 -0.603 1.00 92.81 409 LEU A C 1
ATOM 3168 O O . LEU A 1 409 ? -14.018 1.446 0.028 1.00 92.81 409 LEU A O 1
ATOM 3172 N N . VAL A 1 410 ? -12.843 -0.468 0.012 1.00 95.06 410 VAL A N 1
ATOM 3173 C CA . VAL A 1 410 ? -12.663 -0.518 1.467 1.00 95.06 410 VAL A CA 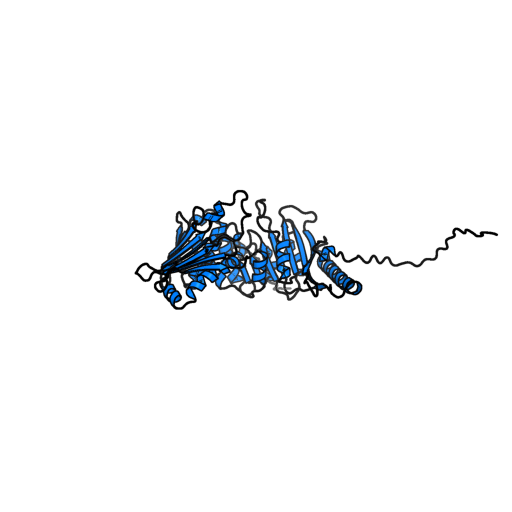1
ATOM 3174 C C . VAL A 1 410 ? -11.558 0.454 1.868 1.00 95.06 410 VAL A C 1
ATOM 3176 O O . VAL A 1 410 ? -11.748 1.212 2.819 1.00 95.06 410 VAL A O 1
ATOM 3179 N N . PHE A 1 411 ? -10.461 0.482 1.109 1.00 95.19 411 PHE A N 1
ATOM 3180 C CA . PHE A 1 411 ? -9.409 1.487 1.237 1.00 95.19 411 PHE A CA 1
ATOM 3181 C C . PHE A 1 411 ? -9.963 2.898 1.058 1.00 95.19 411 PHE A C 1
ATOM 3183 O O . PHE A 1 411 ? -9.770 3.730 1.933 1.00 95.19 411 PHE A O 1
ATOM 3190 N N . GLU A 1 412 ? -10.703 3.168 -0.021 1.00 94.69 412 GLU A N 1
ATOM 3191 C CA . GLU A 1 412 ? -11.230 4.514 -0.294 1.00 94.69 412 GLU A CA 1
ATOM 3192 C C . GLU A 1 412 ? -12.119 5.041 0.842 1.00 94.69 412 GLU A C 1
ATOM 3194 O O . GLU A 1 412 ? -12.022 6.207 1.229 1.00 94.69 412 GLU A O 1
ATOM 3199 N N . LYS A 1 413 ? -12.962 4.174 1.420 1.00 95.00 413 LYS A N 1
ATOM 3200 C CA . LYS A 1 413 ? -13.772 4.521 2.595 1.00 95.00 413 LYS A CA 1
ATOM 3201 C C . LYS A 1 413 ? -12.902 4.780 3.821 1.00 95.00 413 LYS A C 1
ATOM 3203 O O . LYS A 1 413 ? -13.123 5.773 4.505 1.00 95.00 413 LYS A O 1
ATOM 3208 N N . ALA A 1 414 ? -11.930 3.911 4.101 1.00 96.88 414 ALA A N 1
ATOM 3209 C CA . ALA A 1 414 ? -11.022 4.077 5.233 1.00 96.88 414 ALA A CA 1
ATOM 3210 C C . ALA A 1 414 ? -10.189 5.365 5.112 1.00 96.88 414 ALA A C 1
ATOM 3212 O O . ALA A 1 414 ? -10.022 6.085 6.094 1.00 96.88 414 ALA A O 1
ATOM 3213 N N . LEU A 1 415 ? -9.742 5.689 3.899 1.00 95.06 415 LEU A N 1
ATOM 3214 C CA . LEU A 1 415 ? -9.000 6.898 3.571 1.00 95.06 415 LEU A CA 1
ATOM 3215 C C . LEU A 1 415 ? -9.834 8.163 3.814 1.00 95.06 415 LEU A C 1
ATOM 3217 O O . LEU A 1 415 ? -9.320 9.124 4.382 1.00 95.06 415 LEU A O 1
ATOM 3221 N N . ALA A 1 416 ? -11.119 8.159 3.442 1.00 94.62 416 ALA A N 1
ATOM 3222 C CA . ALA A 1 416 ? -12.022 9.277 3.719 1.00 94.62 416 ALA A CA 1
ATOM 3223 C C . ALA A 1 416 ? -12.132 9.557 5.228 1.00 94.62 416 ALA A C 1
ATOM 3225 O O . ALA A 1 416 ? -11.955 10.691 5.662 1.00 94.62 416 ALA A O 1
ATOM 3226 N N . LYS A 1 417 ? -12.304 8.509 6.043 1.00 95.06 417 LYS A N 1
ATOM 3227 C CA . LYS A 1 417 ? -12.332 8.638 7.511 1.00 95.06 417 LYS A CA 1
ATOM 3228 C C . LYS A 1 417 ? -10.997 9.104 8.078 1.00 95.06 417 LYS A C 1
ATOM 3230 O O . LYS A 1 417 ? -10.969 9.935 8.979 1.00 95.06 417 LYS A O 1
ATOM 3235 N N . ALA A 1 418 ? -9.886 8.585 7.553 1.00 93.06 418 ALA A N 1
ATOM 3236 C CA . ALA A 1 418 ? -8.555 9.024 7.953 1.00 93.06 418 ALA A CA 1
ATOM 3237 C C . ALA A 1 418 ? -8.363 10.526 7.680 1.00 93.06 418 ALA A C 1
ATOM 3239 O O . ALA A 1 418 ? -7.812 11.233 8.520 1.00 93.06 418 ALA A O 1
ATOM 3240 N N . ALA A 1 419 ? -8.874 11.036 6.555 1.00 91.56 419 ALA A N 1
ATOM 3241 C CA . ALA A 1 419 ? -8.850 12.462 6.239 1.00 91.56 419 ALA A CA 1
ATOM 3242 C C . ALA A 1 419 ? -9.638 13.311 7.242 1.00 91.56 419 ALA A C 1
ATOM 3244 O O . ALA A 1 419 ? -9.145 14.356 7.663 1.00 91.56 419 ALA A O 1
ATOM 3245 N N . ASP A 1 420 ? -10.812 12.849 7.670 1.00 91.50 420 ASP A N 1
ATOM 3246 C CA . ASP A 1 420 ? -11.608 13.535 8.693 1.00 91.50 420 ASP A CA 1
ATOM 3247 C C . ASP A 1 420 ? -10.874 13.570 10.045 1.00 91.50 420 ASP A C 1
ATOM 3249 O O . ASP A 1 420 ? -10.831 14.609 10.709 1.00 91.50 420 ASP A O 1
ATOM 3253 N N . ILE A 1 421 ? -10.208 12.467 10.421 1.00 90.69 421 ILE A N 1
ATOM 3254 C CA . ILE A 1 421 ? -9.340 12.410 11.611 1.00 90.69 421 ILE A CA 1
ATOM 3255 C C . ILE A 1 421 ? -8.221 13.456 11.500 1.00 90.69 421 ILE A C 1
ATOM 3257 O O . ILE A 1 421 ? -7.947 14.192 12.449 1.00 90.69 421 ILE A O 1
ATOM 3261 N N . TYR A 1 422 ? -7.587 13.557 10.333 1.00 87.44 422 TYR A N 1
ATOM 3262 C CA . TYR A 1 422 ? -6.530 14.532 10.088 1.00 87.44 422 TYR A CA 1
ATOM 3263 C C . TYR A 1 422 ? -7.002 15.981 10.114 1.00 87.44 422 TYR A C 1
ATOM 3265 O O . TYR A 1 422 ? -6.282 16.835 10.628 1.00 87.44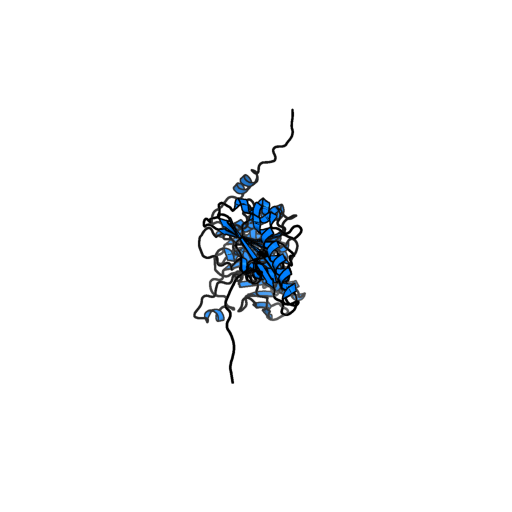 422 TYR A O 1
ATOM 3273 N N . ALA A 1 423 ? -8.183 16.261 9.566 1.00 85.06 423 ALA A N 1
ATOM 3274 C CA . ALA A 1 423 ? -8.758 17.599 9.541 1.00 85.06 423 ALA A CA 1
ATOM 3275 C C . ALA A 1 423 ? -9.112 18.099 10.950 1.00 85.06 423 ALA A C 1
ATOM 3277 O O . ALA A 1 423 ? -8.999 19.293 11.222 1.00 85.06 423 ALA A O 1
ATOM 3278 N N . GLY A 1 424 ? -9.515 17.192 11.846 1.00 79.31 424 GLY A N 1
ATOM 3279 C CA . GLY A 1 424 ? -9.849 17.523 13.230 1.00 79.31 424 GLY A CA 1
ATOM 3280 C C . GLY A 1 424 ? -8.656 17.598 14.199 1.00 79.31 424 GLY A C 1
ATOM 3281 O O . GLY A 1 424 ? -8.795 18.172 15.277 1.00 79.31 424 GLY A O 1
ATOM 3282 N N . SER A 1 425 ? -7.482 17.055 13.850 1.00 75.44 425 SER A N 1
ATOM 3283 C CA . SER A 1 425 ? -6.276 17.113 14.697 1.00 75.44 425 SER A CA 1
ATOM 3284 C C . SER A 1 425 ? -5.497 18.427 14.499 1.00 75.44 425 SER A C 1
ATOM 3286 O O . SER A 1 425 ? -4.947 18.708 13.432 1.00 75.44 425 SER A O 1
ATOM 3288 N N . CYS A 1 426 ? -5.382 19.228 15.562 1.00 55.50 426 CYS A N 1
ATOM 3289 C CA . CYS A 1 426 ? -4.634 20.491 15.598 1.00 55.50 426 CYS A CA 1
ATOM 3290 C C . CYS A 1 426 ? -3.108 20.291 15.651 1.00 55.50 426 CYS A C 1
ATOM 3292 O O . CYS A 1 426 ? -2.362 21.127 15.143 1.00 55.50 426 CYS A O 1
ATOM 3294 N N . ARG A 1 427 ? -2.610 19.194 16.236 1.00 51.59 427 ARG A N 1
ATOM 3295 C CA . ARG A 1 427 ? -1.174 18.854 16.299 1.00 51.59 427 ARG A CA 1
ATOM 3296 C C . ARG A 1 427 ? -0.586 18.519 14.946 1.00 51.59 427 ARG A C 1
ATOM 3298 O O . ARG A 1 427 ? 0.629 18.595 14.782 1.00 51.59 427 ARG A O 1
ATOM 3305 N N . ALA A 1 428 ? -1.432 18.211 13.978 1.00 44.72 428 ALA A N 1
ATOM 3306 C CA . ALA A 1 428 ? -0.988 18.090 12.618 1.00 44.72 428 ALA A CA 1
ATOM 3307 C C . ALA A 1 428 ? -0.777 19.479 11.976 1.00 44.72 428 ALA A C 1
ATOM 3309 O O . ALA A 1 428 ? 0.134 19.650 11.180 1.00 44.72 428 ALA A O 1
ATOM 3310 N N . ALA A 1 429 ? -1.533 20.525 12.329 1.00 36.59 429 ALA A N 1
ATOM 3311 C CA . ALA A 1 429 ? -1.521 21.834 11.649 1.00 36.59 429 ALA A CA 1
ATOM 3312 C C . ALA A 1 429 ? -0.180 22.613 11.662 1.00 36.59 429 ALA A C 1
ATOM 3314 O O . ALA A 1 429 ? -0.076 23.650 11.011 1.00 36.59 429 ALA A O 1
ATOM 3315 N N . SER A 1 430 ? 0.861 22.128 12.344 1.00 35.12 430 SER A N 1
ATOM 3316 C CA . SER A 1 430 ? 2.193 22.738 12.345 1.00 35.12 430 SER A CA 1
ATOM 3317 C C . SER A 1 430 ? 3.167 21.982 11.436 1.00 35.12 430 SER A C 1
ATOM 3319 O O . SER A 1 430 ? 4.032 21.279 11.943 1.00 35.12 430 SER A O 1
ATOM 3321 N N . ILE A 1 431 ? 3.023 22.147 10.119 1.00 35.34 431 ILE A N 1
ATOM 3322 C CA . ILE A 1 431 ? 4.086 22.288 9.099 1.00 35.34 431 ILE A CA 1
ATOM 3323 C C . ILE A 1 431 ? 3.355 22.729 7.814 1.00 35.34 431 ILE A C 1
ATOM 3325 O O . ILE A 1 431 ? 2.457 22.041 7.348 1.00 35.34 431 ILE A O 1
ATOM 3329 N N . ALA A 1 432 ? 3.683 23.937 7.344 1.00 30.39 432 ALA A N 1
ATOM 3330 C CA . ALA A 1 432 ? 3.284 24.588 6.089 1.00 30.39 432 ALA A CA 1
ATOM 3331 C C . ALA A 1 432 ? 1.869 24.296 5.541 1.00 30.39 432 ALA A C 1
ATOM 3333 O O . ALA A 1 432 ? 1.644 23.431 4.699 1.00 30.39 432 ALA A O 1
ATOM 3334 N N . SER A 1 433 ? 0.922 25.149 5.928 1.00 30.42 433 SER A N 1
ATOM 3335 C CA . SER A 1 433 ? -0.315 25.364 5.184 1.00 30.42 433 SER A CA 1
ATOM 3336 C C . SER A 1 433 ? -0.017 25.862 3.760 1.00 30.42 433 SER A C 1
ATOM 3338 O O . SER A 1 433 ? 0.292 27.040 3.575 1.00 30.42 433 SER A O 1
ATOM 3340 N N . VAL A 1 434 ? -0.179 25.011 2.748 1.00 32.78 434 VAL A N 1
ATOM 3341 C CA . VAL A 1 434 ? -0.579 25.498 1.420 1.00 32.78 434 VAL A CA 1
ATOM 3342 C C . VAL A 1 434 ? -2.107 25.453 1.405 1.00 32.78 434 VAL A C 1
ATOM 3344 O O . VAL A 1 434 ? -2.677 24.368 1.542 1.00 32.78 434 VAL A O 1
ATOM 3347 N N . PRO A 1 435 ? -2.807 26.597 1.323 1.00 35.09 435 PRO A N 1
ATOM 3348 C CA . PRO A 1 435 ? -4.262 26.605 1.316 1.00 35.09 435 PRO A CA 1
ATOM 3349 C C . PRO A 1 435 ? -4.784 25.826 0.107 1.00 35.09 435 PRO A C 1
ATOM 3351 O O . PRO A 1 435 ? -4.399 26.102 -1.028 1.00 35.09 435 PRO A O 1
ATOM 3354 N N . VAL A 1 436 ? -5.722 24.907 0.338 1.00 37.78 436 VAL A N 1
ATOM 3355 C CA . VAL A 1 436 ? -6.420 24.123 -0.700 1.00 37.78 436 VAL A CA 1
ATOM 3356 C C . VAL A 1 436 ? -7.016 25.019 -1.810 1.00 37.78 436 VAL A C 1
ATOM 3358 O O . VAL A 1 436 ? -7.101 24.603 -2.963 1.00 37.78 436 VAL A O 1
ATOM 3361 N N . GLN A 1 437 ? -7.335 26.288 -1.516 1.00 33.06 437 GLN A N 1
ATOM 3362 C CA . GLN A 1 437 ? -7.773 27.278 -2.513 1.00 33.06 437 GLN A CA 1
ATOM 3363 C C . GLN A 1 437 ? -6.708 27.674 -3.556 1.00 33.06 437 GLN A C 1
ATOM 3365 O O . GLN A 1 437 ? -7.071 28.072 -4.662 1.00 33.06 437 GLN A O 1
ATOM 3370 N N . GLN A 1 438 ? -5.411 27.607 -3.242 1.00 34.50 438 GLN A N 1
ATOM 3371 C CA . GLN A 1 438 ? -4.353 27.989 -4.188 1.00 34.50 438 GLN A CA 1
ATOM 3372 C C . GLN A 1 438 ? -4.160 26.919 -5.276 1.00 34.50 438 GLN A C 1
ATOM 3374 O O . GLN A 1 438 ? -3.986 27.266 -6.442 1.00 34.50 438 GLN A O 1
ATOM 3379 N N . LEU A 1 439 ? -4.341 25.640 -4.926 1.00 35.56 439 LEU A N 1
ATOM 3380 C CA . LEU A 1 439 ? -4.314 24.505 -5.861 1.00 35.56 439 LEU A CA 1
ATOM 3381 C C . LEU A 1 439 ? -5.495 24.526 -6.849 1.00 35.56 439 LEU A C 1
ATOM 3383 O O . LEU A 1 439 ? -5.331 24.186 -8.020 1.00 35.56 439 LEU A O 1
ATOM 3387 N N . GLN A 1 440 ? -6.669 25.012 -6.426 1.00 34.41 440 GLN A N 1
ATOM 3388 C CA . GLN A 1 440 ? -7.821 25.187 -7.323 1.00 34.41 440 GLN A CA 1
ATOM 3389 C C . GLN A 1 440 ? -7.544 26.190 -8.456 1.00 34.41 440 GLN A C 1
ATOM 3391 O O . GLN A 1 440 ? -8.059 26.020 -9.558 1.00 34.41 440 GLN A O 1
ATOM 3396 N N . ASN A 1 441 ? -6.709 27.209 -8.226 1.00 33.38 441 ASN A N 1
ATOM 3397 C CA . ASN A 1 441 ? -6.428 28.246 -9.223 1.00 33.38 441 ASN A CA 1
ATOM 3398 C C . ASN A 1 441 ? -5.366 27.847 -10.259 1.00 33.38 441 ASN A C 1
ATOM 3400 O O . ASN A 1 441 ? -5.385 28.386 -11.368 1.00 33.38 441 ASN A O 1
ATOM 3404 N N . GLU A 1 442 ? -4.471 26.912 -9.936 1.00 35.19 442 GLU A N 1
ATOM 3405 C CA . GLU A 1 442 ? -3.475 26.395 -10.886 1.00 35.19 442 GLU A CA 1
ATOM 3406 C C . GLU A 1 442 ? -4.067 25.314 -11.806 1.00 35.19 442 GLU A C 1
ATOM 3408 O O . GLU A 1 442 ? -3.768 25.295 -12.997 1.00 35.19 442 GLU A O 1
ATOM 3413 N N . LEU A 1 443 ? -5.014 24.507 -11.313 1.00 36.66 443 LEU A N 1
ATOM 3414 C CA . LEU A 1 443 ? -5.707 23.472 -12.099 1.00 36.66 443 LEU A CA 1
ATOM 3415 C C . LEU A 1 443 ? -6.766 24.015 -13.079 1.00 36.66 443 LEU A C 1
ATOM 3417 O O . LEU A 1 443 ? -7.087 23.353 -14.062 1.00 36.66 443 LEU A O 1
ATOM 3421 N N . ILE A 1 444 ? -7.303 25.221 -12.857 1.00 34.53 444 ILE A N 1
ATOM 3422 C CA . ILE A 1 444 ? -8.262 25.866 -13.781 1.00 34.53 444 ILE A CA 1
ATOM 3423 C C . ILE A 1 444 ? -7.547 26.512 -14.989 1.00 34.53 444 ILE A C 1
ATOM 3425 O O . ILE A 1 444 ? -8.190 26.859 -15.979 1.00 34.53 444 ILE A O 1
ATOM 3429 N N . ARG A 1 445 ? -6.214 26.664 -14.951 1.00 32.22 445 ARG A N 1
ATOM 3430 C CA . ARG A 1 445 ? -5.432 27.375 -15.980 1.00 32.22 445 ARG A CA 1
ATOM 3431 C C . ARG A 1 445 ? -4.732 26.479 -17.010 1.00 32.22 445 ARG A C 1
ATOM 3433 O O . ARG A 1 445 ? -3.816 26.948 -17.682 1.00 32.22 445 ARG A O 1
ATOM 3440 N N . SER A 1 446 ? -5.179 25.242 -17.225 1.00 31.66 446 SER A N 1
ATOM 3441 C CA . SER A 1 446 ? -4.844 24.537 -18.472 1.00 31.66 446 SER A CA 1
ATOM 3442 C C . SER A 1 446 ? -5.576 25.212 -19.645 1.00 31.66 446 SER A C 1
ATOM 3444 O O . SER A 1 446 ? -6.774 25.489 -19.530 1.00 31.66 446 SER A O 1
ATOM 3446 N N . PRO A 1 447 ? -4.901 25.526 -20.766 1.00 33.94 447 PRO A N 1
ATOM 3447 C CA . PRO A 1 447 ? -5.515 26.262 -21.859 1.00 33.94 447 PRO A CA 1
ATOM 3448 C C . PRO A 1 447 ? -6.583 25.392 -22.518 1.00 33.94 447 PRO A C 1
ATOM 3450 O O . PRO A 1 447 ? -6.292 24.406 -23.193 1.00 33.94 447 PRO A O 1
ATOM 3453 N N . THR A 1 448 ? -7.840 25.781 -22.333 1.00 34.09 448 THR A N 1
ATOM 3454 C CA . THR A 1 448 ? -8.942 25.294 -23.146 1.00 34.09 448 THR A CA 1
ATOM 3455 C C . THR A 1 448 ? -8.635 25.584 -24.611 1.00 34.09 448 THR A C 1
ATOM 3457 O O . THR A 1 448 ? -8.421 26.724 -25.021 1.00 34.09 448 THR A O 1
ATOM 3460 N N . HIS A 1 449 ? -8.567 24.497 -25.376 1.00 35.88 449 HIS A N 1
ATOM 3461 C CA . HIS A 1 449 ? -8.774 24.386 -26.813 1.00 35.88 449 HIS A CA 1
ATOM 3462 C C . HIS A 1 449 ? -9.232 25.707 -27.470 1.00 35.88 449 HIS A C 1
ATOM 3464 O O . HIS A 1 449 ? -10.419 26.041 -27.468 1.00 35.88 449 HIS A O 1
ATOM 3470 N N . ARG A 1 450 ? -8.308 26.466 -28.080 1.00 33.91 450 ARG A N 1
ATOM 3471 C CA . ARG A 1 450 ? -8.720 27.443 -29.096 1.00 33.91 450 ARG A CA 1
ATOM 3472 C C . ARG A 1 450 ? -9.186 26.647 -30.304 1.00 33.91 450 ARG A C 1
ATOM 3474 O O . ARG A 1 450 ? -8.405 25.933 -30.930 1.00 33.91 450 ARG A O 1
ATOM 3481 N N . GLY A 1 451 ? -10.487 26.729 -30.549 1.00 30.03 451 GLY A N 1
ATOM 3482 C CA . GLY A 1 451 ? -11.159 26.092 -31.663 1.00 30.03 451 GLY A CA 1
ATOM 3483 C C . GLY A 1 451 ? -10.520 26.458 -32.997 1.00 30.03 451 GLY A C 1
ATOM 3484 O O . GLY A 1 451 ? -10.214 27.618 -33.275 1.00 30.03 451 GLY A O 1
ATOM 3485 N N . ARG A 1 452 ? -10.365 25.432 -33.833 1.00 41.41 452 ARG A N 1
ATOM 3486 C CA . ARG A 1 452 ? -10.590 25.578 -35.265 1.00 41.41 452 ARG A CA 1
ATOM 3487 C C . ARG A 1 452 ? -12.068 25.914 -35.440 1.00 41.41 452 ARG A C 1
ATOM 3489 O O . ARG A 1 452 ? -12.892 25.041 -35.223 1.00 41.41 452 ARG A O 1
ATOM 3496 N N . ASP A 1 453 ? -12.352 27.144 -35.833 1.00 34.66 453 ASP A N 1
ATOM 3497 C CA . ASP A 1 453 ? -13.474 27.481 -36.705 1.00 34.66 453 ASP A CA 1
ATOM 3498 C C . ASP A 1 453 ? -13.039 28.680 -37.551 1.00 34.66 453 ASP A C 1
ATOM 3500 O O . ASP A 1 453 ? -12.460 29.644 -37.048 1.00 34.66 453 ASP A O 1
ATOM 3504 N N . GLY A 1 454 ? -13.159 28.517 -38.868 1.00 31.95 454 GLY A N 1
ATOM 3505 C CA . GLY A 1 454 ? -12.430 29.302 -39.856 1.00 31.95 454 GLY A CA 1
ATOM 3506 C C . GLY A 1 454 ? -13.126 30.565 -40.345 1.00 31.95 454 GLY A C 1
ATOM 3507 O O . GLY A 1 454 ? -14.244 30.874 -39.957 1.00 31.95 454 GLY A O 1
ATOM 3508 N N . MET A 1 455 ? -12.457 31.251 -41.272 1.00 32.28 455 MET A N 1
ATOM 3509 C CA . MET A 1 455 ? -13.055 31.784 -42.499 1.00 32.28 455 MET A CA 1
ATOM 3510 C C . MET A 1 455 ? -11.966 32.397 -43.389 1.00 32.28 455 MET A C 1
ATOM 3512 O O . MET A 1 455 ? -11.206 33.239 -42.920 1.00 32.28 455 MET A O 1
ATOM 3516 N N . VAL A 1 456 ? -12.030 32.010 -44.672 1.00 37.81 456 VAL A N 1
ATOM 3517 C CA . VAL A 1 456 ? -11.404 32.592 -45.881 1.00 37.81 456 VAL A CA 1
ATOM 3518 C C . VAL A 1 456 ? -9.921 32.314 -46.107 1.00 37.81 456 VAL A C 1
ATOM 3520 O O . VAL A 1 456 ? -9.071 32.794 -45.330 1.00 37.81 456 VAL A O 1
#

Nearest PDB structures (foldseek):
  9emm-assembly1_E  TM=7.311E-01  e=1.005E-15  Synechocystis sp. PCC 6803 substr. Kazusa
  7sfn-assembly1_A  TM=6.559E-01  e=9.956E+00  Streptomyces avermitilis
  1q8s-assembly1_A  TM=3.564E-01  e=9.386E+00  Pterocarpus angolensis

pLDDT: mean 75.36, std 22.23, range [25.44, 98.12]